Protein AF-0000000082544454 (afdb_homodimer)

Structure (mmCIF, N/CA/C/O backbone):
data_AF-0000000082544454-model_v1
#
loop_
_entity.id
_entity.type
_entity.pdbx_description
1 polymer 'Uncharacterized protein'
#
loop_
_atom_site.group_PDB
_atom_site.id
_atom_site.type_symbol
_atom_site.label_atom_id
_atom_site.label_alt_id
_atom_site.label_comp_id
_atom_site.label_asym_id
_atom_site.label_entity_id
_atom_site.label_seq_id
_atom_site.pdbx_PDB_ins_code
_atom_site.Cartn_x
_atom_site.Cartn_y
_atom_site.Cartn_z
_atom_site.occupancy
_atom_site.B_iso_or_equiv
_atom_site.auth_seq_id
_atom_site.auth_comp_id
_atom_site.auth_asym_id
_atom_site.auth_atom_id
_atom_site.pdbx_PDB_model_num
ATOM 1 N N . MET A 1 1 ? -45.031 79.438 16.406 1 33.25 1 MET A N 1
ATOM 2 C CA . MET A 1 1 ? -44.438 78.438 15.492 1 33.25 1 MET A CA 1
ATOM 3 C C . MET A 1 1 ? -43.031 78.062 15.922 1 33.25 1 MET A C 1
ATOM 5 O O . MET A 1 1 ? -42.125 78.875 15.844 1 33.25 1 MET A O 1
ATOM 9 N N . ALA A 1 2 ? -42.938 77.25 16.984 1 43.06 2 ALA A N 1
ATOM 10 C CA . ALA A 1 2 ? -41.719 76.812 17.641 1 43.06 2 ALA A CA 1
ATOM 11 C C . ALA A 1 2 ? -40.781 76.125 16.641 1 43.06 2 ALA A C 1
ATOM 13 O O . ALA A 1 2 ? -41.188 75.188 15.906 1 43.06 2 ALA A O 1
ATOM 14 N N . GLN A 1 3 ? -39.781 76.75 16.016 1 37.5 3 GLN A N 1
ATOM 15 C CA . GLN A 1 3 ? -38.719 76.188 15.18 1 37.5 3 GLN A CA 1
ATOM 16 C C . GLN A 1 3 ? -38.156 74.875 15.812 1 37.5 3 GLN A C 1
ATOM 18 O O . GLN A 1 3 ? -37.625 74.938 16.922 1 37.5 3 GLN A O 1
ATOM 23 N N . GLU A 1 4 ? -38.781 73.75 15.68 1 38.69 4 GLU A N 1
ATOM 24 C CA . GLU A 1 4 ? -38.25 72.5 16.062 1 38.69 4 GLU A CA 1
ATOM 25 C C . GLU A 1 4 ? -36.812 72.312 15.617 1 38.69 4 GLU A C 1
ATOM 27 O O . GLU A 1 4 ? -36.531 72.375 14.414 1 38.69 4 GLU A O 1
ATOM 32 N N . LYS A 1 5 ? -35.875 72.812 16.344 1 43.09 5 LYS A N 1
ATOM 33 C CA . LYS A 1 5 ? -34.438 72.5 16.156 1 43.09 5 LYS A CA 1
ATOM 34 C C . LYS A 1 5 ? -34.25 71.062 15.727 1 43.09 5 LYS A C 1
ATOM 36 O O . LYS A 1 5 ? -34.531 70.125 16.5 1 43.09 5 LYS A O 1
ATOM 41 N N . GLU A 1 6 ? -34.469 70.688 14.469 1 40.03 6 GLU A N 1
ATOM 42 C CA . GLU A 1 6 ? -34.031 69.375 13.961 1 40.03 6 GLU A CA 1
ATOM 43 C C . GLU A 1 6 ? -32.656 69 14.547 1 40.03 6 GLU A C 1
ATOM 45 O O . GLU A 1 6 ? -31.672 69.688 14.359 1 40.03 6 GLU A O 1
ATOM 50 N N . GLU A 1 7 ? -32.531 68.5 15.734 1 40.34 7 GLU A N 1
ATOM 51 C CA . GLU A 1 7 ? -31.328 67.875 16.266 1 40.34 7 GLU A CA 1
ATOM 52 C C . GLU A 1 7 ? -30.594 67.125 15.164 1 40.34 7 GLU A C 1
ATOM 54 O O . GLU A 1 7 ? -31.141 66.125 14.594 1 40.34 7 GLU A O 1
ATOM 59 N N . GLN A 1 8 ? -29.875 67.688 14.188 1 42.28 8 GLN A N 1
ATOM 60 C CA . GLN A 1 8 ? -28.984 67 13.242 1 42.28 8 GLN A CA 1
ATOM 61 C C . GLN A 1 8 ? -28.312 65.812 13.875 1 42.28 8 GLN A C 1
ATOM 63 O O . GLN A 1 8 ? -27.562 65.938 14.844 1 42.28 8 GLN A O 1
ATOM 68 N N . VAL A 1 9 ? -28.875 64.688 13.977 1 48 9 VAL A N 1
ATOM 69 C CA . VAL A 1 9 ? -28.328 63.375 14.391 1 48 9 VAL A CA 1
ATOM 70 C C .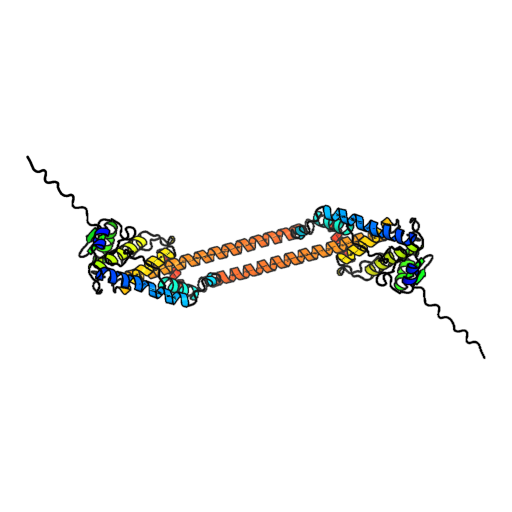 VAL A 1 9 ? -26.906 63.219 13.844 1 48 9 VAL A C 1
ATOM 72 O O . VAL A 1 9 ? -26.719 63.156 12.625 1 48 9 VAL A O 1
ATOM 75 N N . LYS A 1 10 ? -25.891 63.781 14.336 1 55.41 10 LYS A N 1
ATOM 76 C CA . LYS A 1 10 ? -24.5 63.625 13.977 1 55.41 10 LYS A CA 1
ATOM 77 C C . LYS A 1 10 ? -24.141 62.156 13.828 1 55.41 10 LYS A C 1
ATOM 79 O O . LYS A 1 10 ? -24.281 61.375 14.773 1 55.41 10 LYS A O 1
ATOM 84 N N . THR A 1 11 ? -24.219 61.562 12.664 1 65.25 11 THR A N 1
ATOM 85 C CA . THR A 1 11 ? -23.812 60.188 12.359 1 65.25 11 THR A CA 1
ATOM 86 C C . THR A 1 11 ? -22.453 59.875 12.977 1 65.25 11 THR A C 1
ATOM 88 O O . THR A 1 11 ? -21.5 60.656 12.828 1 65.25 11 THR A O 1
ATOM 91 N N . PRO A 1 12 ? -22.422 58.844 13.812 1 80.19 12 PRO A N 1
ATOM 92 C CA . PRO A 1 12 ? -21.141 58.562 14.469 1 80.19 12 PRO A CA 1
ATOM 93 C C . PRO A 1 12 ? -20.016 58.312 13.477 1 80.19 12 PRO A C 1
ATOM 95 O O . PRO A 1 12 ? -20.25 57.781 12.383 1 80.19 12 PRO A O 1
ATOM 98 N N . LEU A 1 13 ? -18.875 58.875 13.727 1 87.31 13 LEU A N 1
ATOM 99 C CA . LEU A 1 13 ? -17.672 58.688 12.906 1 87.31 13 LEU A CA 1
ATOM 100 C C . LEU A 1 13 ? -17.25 57.25 12.852 1 87.31 13 LEU A C 1
ATOM 102 O O . LEU A 1 13 ? -17.25 56.531 13.875 1 87.31 13 LEU A O 1
ATOM 106 N N . THR A 1 14 ? -17.109 56.75 11.586 1 88.56 14 THR A N 1
ATOM 107 C CA . THR A 1 14 ? -16.688 55.375 11.406 1 88.56 14 THR A CA 1
ATOM 108 C C . THR A 1 14 ? -15.242 55.281 10.898 1 88.56 14 THR A C 1
ATOM 110 O O . THR A 1 14 ? -14.688 56.312 10.445 1 88.56 14 THR A O 1
ATOM 113 N N . LEU A 1 15 ? -14.688 54.094 11.047 1 87.38 15 LEU A N 1
ATOM 114 C CA . LEU A 1 15 ? -13.344 53.906 10.516 1 87.38 15 LEU A CA 1
ATOM 115 C C . LEU A 1 15 ? -13.312 54.188 9.016 1 87.38 15 LEU A C 1
ATOM 117 O O . LEU A 1 15 ? -12.336 54.719 8.5 1 87.38 15 LEU A O 1
ATOM 121 N N . TYR A 1 16 ? -14.359 53.812 8.367 1 87.38 16 TYR A N 1
ATOM 122 C CA . TYR A 1 16 ? -14.492 54.031 6.938 1 87.38 16 TYR A CA 1
ATOM 123 C C . TYR A 1 16 ? -14.391 55.531 6.605 1 87.38 16 TYR A C 1
ATOM 125 O O . TYR A 1 16 ? -13.688 55.906 5.672 1 87.38 16 TYR A O 1
ATOM 133 N N . ASP A 1 17 ? -15.031 56.281 7.383 1 87.62 17 ASP A N 1
ATOM 134 C CA . ASP A 1 17 ? -15.031 57.719 7.172 1 87.62 17 ASP A CA 1
ATOM 135 C C . ASP A 1 17 ? -13.633 58.312 7.348 1 87.62 17 ASP A C 1
ATOM 137 O O . ASP A 1 17 ? -13.219 59.188 6.594 1 87.62 17 ASP A O 1
ATOM 141 N N . ILE A 1 18 ? -13 57.812 8.281 1 88.31 18 ILE A N 1
ATOM 142 C CA . ILE A 1 18 ? -11.656 58.312 8.57 1 88.31 18 ILE A CA 1
ATOM 143 C C . ILE A 1 18 ? -10.719 57.969 7.414 1 88.31 18 ILE A C 1
ATOM 145 O O . ILE A 1 18 ? -9.977 58.812 6.938 1 88.31 18 ILE A O 1
ATOM 149 N N . LEU A 1 19 ? -10.773 56.812 6.93 1 89.38 19 LEU A N 1
ATOM 150 C CA . LEU A 1 19 ? -9.875 56.344 5.871 1 89.38 19 LEU A CA 1
ATOM 151 C C . LEU A 1 19 ? -10.133 57.094 4.574 1 89.38 19 LEU A C 1
ATOM 153 O O . LEU A 1 19 ? -9.203 57.406 3.82 1 89.38 19 LEU A O 1
ATOM 157 N N . LYS A 1 20 ? -11.344 57.406 4.371 1 86.25 20 LYS A N 1
ATOM 158 C CA . LYS A 1 20 ? -11.711 58.125 3.158 1 86.25 20 LYS A CA 1
ATOM 159 C C . LYS A 1 20 ? -11.07 59.5 3.123 1 86.25 20 LYS A C 1
ATOM 161 O O . LYS A 1 20 ? -10.844 60.062 2.047 1 86.25 20 LYS A O 1
ATOM 166 N N . SER A 1 21 ? -10.789 60 4.273 1 88.38 21 SER A N 1
ATOM 167 C CA . SER A 1 21 ? -10.273 61.375 4.363 1 88.38 21 SER A CA 1
ATOM 168 C C . SER A 1 21 ? -8.75 61.406 4.348 1 88.38 21 SER A C 1
ATOM 170 O O . SER A 1 21 ? -8.141 62.438 4.508 1 88.38 21 SER A O 1
ATOM 172 N N . TRP A 1 22 ? -8.086 60.25 4.105 1 90.94 22 TRP A N 1
ATOM 173 C CA . TRP A 1 22 ? -6.633 60.156 4.188 1 90.94 22 TRP A CA 1
ATOM 174 C C . TRP A 1 22 ? -5.977 60.812 2.982 1 90.94 22 TRP A C 1
ATOM 176 O O . TRP A 1 22 ? -6.512 60.781 1.871 1 90.94 22 TRP A O 1
ATOM 186 N N . SER A 1 23 ? -4.871 61.406 3.291 1 89.5 23 SER A N 1
ATOM 187 C CA . SER A 1 23 ? -4.062 61.969 2.211 1 89.5 23 SER A CA 1
ATOM 188 C C . SER A 1 23 ? -3.287 60.875 1.482 1 89.5 23 SER A C 1
ATOM 190 O O . SER A 1 23 ? -3.17 59.75 1.978 1 89.5 23 SER A O 1
ATOM 192 N N . ILE A 1 24 ? -2.746 61.25 0.374 1 87.62 24 ILE A N 1
ATOM 193 C CA . ILE A 1 24 ? -1.955 60.312 -0.427 1 87.62 24 ILE A CA 1
ATOM 194 C C . ILE A 1 24 ? -0.705 59.906 0.345 1 87.62 24 ILE A C 1
ATOM 196 O O . ILE A 1 24 ? -0.281 58.75 0.28 1 87.62 24 ILE A O 1
ATOM 200 N N . ASP A 1 25 ? -0.152 60.844 1.051 1 89.06 25 ASP A N 1
ATOM 201 C CA . ASP A 1 25 ? 1.054 60.562 1.826 1 89.06 25 ASP A CA 1
ATOM 202 C C . ASP A 1 25 ? 0.783 59.531 2.92 1 89.06 25 ASP A C 1
ATOM 204 O O . ASP A 1 25 ? 1.608 58.656 3.166 1 89.06 25 ASP A O 1
ATOM 208 N N . GLU A 1 26 ? -0.331 59.656 3.521 1 92.44 26 GLU A N 1
ATOM 209 C CA . GLU A 1 26 ? -0.714 58.719 4.562 1 92.44 26 GLU A CA 1
ATOM 210 C C . GLU A 1 26 ? -0.926 57.312 3.988 1 92.44 26 GLU A C 1
ATOM 212 O O . GLU A 1 26 ? -0.49 56.312 4.578 1 92.44 26 GLU A O 1
ATOM 217 N N . ILE A 1 27 ? -1.521 57.281 2.877 1 90.56 27 ILE A N 1
ATOM 218 C CA . ILE A 1 27 ? -1.8 56.031 2.219 1 90.56 27 ILE A CA 1
ATOM 219 C C . ILE A 1 27 ? -0.489 55.344 1.81 1 90.56 27 ILE A C 1
ATOM 221 O O . ILE A 1 27 ? -0.314 54.156 1.999 1 90.56 27 ILE A O 1
ATOM 225 N N . GLU A 1 28 ? 0.378 56.062 1.32 1 88.94 28 GLU A N 1
ATOM 226 C CA . GLU A 1 28 ? 1.677 55.531 0.909 1 88.94 28 GLU A CA 1
ATOM 227 C C . GLU A 1 28 ? 2.471 55.031 2.107 1 88.94 28 GLU A C 1
ATOM 229 O O . GLU A 1 28 ? 3.154 54 2.016 1 88.94 28 GLU A O 1
ATOM 234 N N . GLN A 1 29 ? 2.414 55.719 3.219 1 91.44 29 GLN A N 1
ATOM 235 C CA . GLN A 1 29 ? 3.096 55.281 4.43 1 91.44 29 GLN A CA 1
ATOM 236 C C . GLN A 1 29 ? 2.553 53.938 4.895 1 91.44 29 GLN A C 1
ATOM 238 O O . GLN A 1 29 ? 3.324 53.031 5.223 1 91.44 29 GLN A O 1
ATOM 243 N N . LEU A 1 30 ? 1.264 53.875 4.867 1 91.62 30 LEU A N 1
ATOM 244 C CA . LEU A 1 30 ? 0.657 52.625 5.285 1 91.62 30 LEU A CA 1
ATOM 245 C C . LEU A 1 30 ? 1.054 51.5 4.344 1 91.62 30 LEU A C 1
ATOM 247 O O . LEU A 1 30 ? 1.441 50.406 4.793 1 91.62 30 LEU A O 1
ATOM 251 N N . ASN A 1 31 ? 0.963 51.75 3.135 1 87.56 31 ASN A N 1
ATOM 252 C CA . ASN A 1 31 ? 1.312 50.719 2.15 1 87.56 31 ASN A CA 1
ATOM 253 C C . ASN A 1 31 ? 2.762 50.281 2.297 1 87.56 31 ASN A C 1
ATOM 255 O O . ASN A 1 31 ? 3.072 49.094 2.125 1 87.56 31 ASN A O 1
ATOM 259 N N . SER A 1 32 ? 3.584 51.156 2.533 1 87.56 32 SER A N 1
ATOM 260 C CA . SER A 1 32 ? 4.996 50.812 2.713 1 87.56 32 SER A CA 1
ATOM 261 C C . SER A 1 32 ? 5.199 49.875 3.9 1 87.56 32 SER A C 1
ATOM 263 O O . SER A 1 32 ? 5.969 48.938 3.816 1 87.56 32 SER A O 1
ATOM 265 N N . VAL A 1 33 ? 4.484 50.125 4.957 1 90.38 33 VAL A N 1
ATOM 266 C CA . VAL A 1 33 ? 4.609 49.312 6.16 1 90.38 33 VAL A CA 1
ATOM 267 C C . VAL A 1 33 ? 4.012 47.938 5.914 1 90.38 33 VAL A C 1
ATOM 269 O O . VAL A 1 33 ? 4.582 46.906 6.324 1 90.38 33 VAL A O 1
ATOM 272 N N . LEU A 1 34 ? 2.93 47.938 5.203 1 88.62 34 LEU A N 1
ATOM 273 C CA . LEU A 1 34 ? 2.262 46.656 4.945 1 88.62 34 LEU A CA 1
ATOM 274 C C . LEU A 1 34 ? 3.074 45.812 3.973 1 88.62 34 LEU A C 1
ATOM 276 O O . LEU A 1 34 ? 3.047 44.594 4.047 1 88.62 34 LEU A O 1
ATOM 280 N N . ARG A 1 35 ? 3.777 46.406 3.105 1 82 35 ARG A N 1
ATOM 281 C CA . ARG A 1 35 ? 4.598 45.688 2.131 1 82 35 ARG A CA 1
ATOM 282 C C . ARG A 1 35 ? 5.871 45.156 2.775 1 82 35 ARG A C 1
ATOM 284 O O . ARG A 1 35 ? 6.438 44.156 2.314 1 82 35 ARG A O 1
ATOM 291 N N . ALA A 1 36 ? 6.387 45.812 3.719 1 73.12 36 ALA A N 1
ATOM 292 C CA . ALA A 1 36 ? 7.602 45.375 4.395 1 73.12 36 ALA A CA 1
ATOM 293 C C . ALA A 1 36 ? 7.395 44 5.043 1 73.12 36 ALA A C 1
ATOM 295 O O . ALA A 1 36 ? 8.312 43.188 5.086 1 73.12 36 ALA A O 1
ATOM 296 N N . GLY A 1 37 ? 6.254 43.781 5.414 1 62.5 37 GLY A N 1
ATOM 297 C CA . GLY A 1 37 ? 5.941 42.469 5.977 1 62.5 37 GLY A CA 1
ATOM 298 C C . GLY A 1 37 ? 5.98 41.375 4.953 1 62.5 37 GLY A C 1
ATOM 299 O O . GLY A 1 37 ? 6.203 40.188 5.305 1 62.5 37 GLY A O 1
ATOM 300 N N . GLU A 1 38 ? 5.715 41.781 3.676 1 62.16 38 GLU A N 1
ATOM 301 C CA . GLU A 1 38 ? 5.691 40.812 2.58 1 62.16 38 GLU A CA 1
ATOM 302 C C . GLU A 1 38 ? 7.102 40.344 2.211 1 62.16 38 GLU A C 1
ATOM 304 O O . GLU A 1 38 ? 7.297 39.219 1.76 1 62.16 38 GLU A O 1
ATOM 309 N N . ARG A 1 39 ? 8.008 41.125 2.215 1 55.66 39 ARG A N 1
ATOM 310 C CA . ARG A 1 39 ? 9.359 40.875 1.722 1 55.66 39 ARG A CA 1
ATOM 311 C C . ARG A 1 39 ? 9.945 39.625 2.396 1 55.66 39 ARG A C 1
ATOM 313 O O . ARG A 1 39 ? 10.695 38.875 1.776 1 55.66 39 ARG A O 1
ATOM 320 N N . THR A 1 40 ? 9.609 39.406 3.594 1 53.22 40 THR A N 1
ATOM 321 C CA . THR A 1 40 ? 10.227 38.219 4.191 1 53.22 40 THR A CA 1
ATOM 322 C C . THR A 1 40 ? 9.688 36.969 3.553 1 53.22 40 THR A C 1
ATOM 324 O O . THR A 1 40 ? 10.25 35.875 3.732 1 53.22 40 THR A O 1
ATOM 327 N N . LEU A 1 41 ? 8.617 37.094 2.814 1 51.56 41 LEU A N 1
ATOM 328 C CA . LEU A 1 41 ? 7.957 35.969 2.148 1 51.56 41 LEU A CA 1
ATOM 329 C C . LEU A 1 41 ? 8.859 35.375 1.08 1 51.56 41 LEU A C 1
ATOM 331 O O . LEU A 1 41 ? 8.898 34.156 0.92 1 51.56 41 LEU A O 1
ATOM 335 N N . PHE A 1 42 ? 9.414 36.281 0.312 1 47.94 42 PHE A N 1
ATOM 336 C CA . PHE A 1 42 ? 10.18 35.812 -0.844 1 47.94 42 PHE A CA 1
ATOM 337 C C . PHE A 1 42 ? 11.383 35 -0.408 1 47.94 42 PHE A C 1
ATOM 339 O O . PHE A 1 42 ? 11.727 34 -1.047 1 47.94 42 PHE A O 1
ATOM 346 N N . ILE A 1 43 ? 11.922 35.312 0.526 1 48.62 43 ILE A N 1
ATOM 347 C CA . ILE A 1 43 ? 13.156 34.625 0.925 1 48.62 43 ILE A CA 1
ATOM 348 C C . ILE A 1 43 ? 12.844 33.219 1.434 1 48.62 43 ILE A C 1
ATOM 350 O O . ILE A 1 43 ? 13.594 32.281 1.183 1 48.62 43 ILE A O 1
ATOM 354 N N . ALA A 1 44 ? 11.789 33.062 2.043 1 48.5 44 ALA A N 1
ATOM 355 C CA . ALA A 1 44 ? 11.469 31.781 2.664 1 48.5 44 ALA A CA 1
ATOM 356 C C . ALA A 1 44 ? 11.109 30.734 1.613 1 48.5 44 ALA A C 1
ATOM 358 O O . ALA A 1 44 ? 11.398 29.547 1.781 1 48.5 44 ALA A O 1
ATOM 359 N N . LYS A 1 45 ? 10.469 31.234 0.537 1 48.91 45 LYS A N 1
ATOM 360 C CA . LYS A 1 45 ? 10.141 30.281 -0.518 1 48.91 45 LYS A CA 1
ATOM 361 C C . LYS A 1 45 ? 11.406 29.672 -1.119 1 48.91 45 LYS A C 1
ATOM 363 O O . LYS A 1 45 ? 11.422 28.484 -1.476 1 48.91 45 LYS A O 1
ATOM 368 N N . GLU A 1 46 ? 12.359 30.516 -1.311 1 47.97 46 GLU A N 1
ATOM 369 C CA . GLU A 1 46 ? 13.578 30.062 -1.974 1 47.97 46 GLU A CA 1
ATOM 370 C C . GLU A 1 46 ? 14.32 29.031 -1.125 1 47.97 46 GLU A C 1
ATOM 372 O O . GLU A 1 46 ? 15.031 28.188 -1.657 1 47.97 46 GLU A O 1
ATOM 377 N N . ASP A 1 47 ? 14.266 29.25 0.065 1 49.38 47 ASP A N 1
ATOM 378 C CA . ASP A 1 47 ? 15.18 28.438 0.867 1 49.38 47 ASP A CA 1
ATOM 379 C C . ASP A 1 47 ? 14.695 27 0.955 1 49.38 47 ASP A C 1
ATOM 381 O O . ASP A 1 47 ? 15.234 26.203 1.725 1 49.38 47 ASP A O 1
ATOM 385 N N . GLY A 1 48 ? 13.898 26.453 -0.02 1 46.53 48 GLY A N 1
ATOM 386 C CA . GLY A 1 48 ? 13.711 25.016 -0.229 1 46.53 48 GLY A CA 1
ATOM 387 C C . GLY A 1 48 ? 12.703 24.406 0.716 1 46.53 48 GLY A C 1
ATOM 388 O O . GLY A 1 48 ? 12.852 23.25 1.13 1 46.53 48 GLY A O 1
ATOM 389 N N . TYR A 1 49 ? 11.82 25.203 1.258 1 43.91 49 TYR A N 1
ATOM 390 C CA . TYR A 1 49 ? 10.727 24.531 1.946 1 43.91 49 TYR A CA 1
ATOM 391 C C . TYR A 1 49 ? 10.125 23.438 1.073 1 43.91 49 TYR A C 1
ATOM 393 O O . TYR A 1 49 ? 9.5 23.734 0.046 1 43.91 49 TYR A O 1
ATOM 401 N N . ASP A 1 50 ? 10.734 22.406 0.933 1 43.53 50 ASP A N 1
ATOM 402 C CA . ASP A 1 50 ? 10.117 21.266 0.262 1 43.53 50 ASP A CA 1
ATOM 403 C C . ASP A 1 50 ? 8.859 20.812 0.997 1 43.53 50 ASP A C 1
ATOM 405 O O . ASP A 1 50 ? 8.938 20.328 2.127 1 43.53 50 ASP A O 1
ATOM 409 N N . GLU A 1 51 ? 7.852 21.422 0.786 1 45.34 51 GLU A N 1
ATOM 410 C CA . GLU A 1 51 ? 6.559 20.922 1.235 1 45.34 51 GLU A CA 1
ATOM 411 C C . GLU A 1 51 ? 6.551 19.391 1.321 1 45.34 51 GLU A C 1
ATOM 413 O O . GLU A 1 51 ? 5.898 18.812 2.195 1 45.34 51 GLU A O 1
ATOM 418 N N . ASP A 1 52 ? 7.086 18.875 0.302 1 44.44 52 ASP A N 1
ATOM 419 C CA . ASP A 1 52 ? 7 17.438 0.088 1 44.44 52 ASP A CA 1
ATOM 420 C C . ASP A 1 52 ? 7.785 16.672 1.152 1 44.44 52 ASP A C 1
ATOM 422 O O . ASP A 1 52 ? 7.824 15.438 1.139 1 44.44 52 ASP A O 1
ATOM 426 N N . SER A 1 53 ? 8.641 17.406 1.813 1 43.66 53 SER A N 1
ATOM 427 C CA . SER A 1 53 ? 9.375 16.672 2.844 1 43.66 53 SER A CA 1
ATOM 428 C C . SER A 1 53 ? 8.484 16.375 4.043 1 43.66 53 SER A C 1
ATOM 430 O O . SER A 1 53 ? 8.977 16.031 5.121 1 43.66 53 SER A O 1
ATOM 432 N N . ALA A 1 54 ? 7.34 16.844 4.031 1 39.72 54 ALA A N 1
ATOM 433 C CA . ALA A 1 54 ? 6.387 16.578 5.105 1 39.72 54 ALA A CA 1
ATOM 434 C C . ALA A 1 54 ? 6.406 15.102 5.496 1 39.72 54 ALA A C 1
ATOM 436 O O . ALA A 1 54 ? 5.93 14.734 6.57 1 39.72 54 ALA A O 1
ATOM 437 N N . GLY A 1 55 ? 6.578 14.273 4.582 1 42.16 55 GLY A N 1
ATOM 438 C CA . GLY A 1 55 ? 6.309 12.883 4.934 1 42.16 55 GLY A CA 1
ATOM 439 C C . GLY A 1 55 ? 7.27 12.328 5.969 1 42.16 55 GLY A C 1
ATOM 440 O O . GLY A 1 55 ? 7.086 11.211 6.457 1 42.16 55 GLY A O 1
ATOM 441 N N . GLU A 1 56 ? 8.578 12.555 5.848 1 46.88 56 GLU A N 1
ATOM 442 C CA . GLU A 1 56 ? 9.375 11.852 6.848 1 46.88 56 GLU A CA 1
ATOM 443 C C . GLU A 1 56 ? 9.148 12.438 8.242 1 46.88 56 GLU A C 1
ATOM 445 O O . GLU A 1 56 ? 9.094 13.656 8.406 1 46.88 56 GLU A O 1
ATOM 450 N N . THR A 1 57 ? 8.5 11.711 9.117 1 48.53 57 THR A N 1
ATOM 451 C CA . THR A 1 57 ? 8.172 11.805 10.531 1 48.53 57 THR A CA 1
ATOM 452 C C . THR A 1 57 ? 9.25 12.586 11.281 1 48.53 57 THR A C 1
ATOM 454 O O . THR A 1 57 ? 10.203 12 11.797 1 48.53 57 THR A O 1
ATOM 457 N N . LEU A 1 58 ? 10.008 13.367 10.688 1 56.25 58 LEU A N 1
ATOM 458 C CA . LEU A 1 58 ? 10.93 14.195 11.469 1 56.25 58 LEU A CA 1
ATOM 459 C C . LEU A 1 58 ? 10.164 15.125 12.406 1 56.25 58 LEU A C 1
ATOM 461 O O . LEU A 1 58 ? 10.617 16.234 12.695 1 56.25 58 LEU A O 1
ATOM 465 N N . LEU A 1 59 ? 9.141 14.625 13.031 1 71.56 59 LEU A N 1
ATOM 466 C CA . LEU A 1 59 ? 8.109 15.5 13.578 1 71.56 59 LEU A CA 1
ATOM 467 C C . LEU A 1 59 ? 8.625 16.25 14.805 1 71.56 59 LEU A C 1
ATOM 469 O O . LEU A 1 59 ? 8.438 17.453 14.93 1 71.56 59 LEU A O 1
ATOM 473 N N . PHE A 1 60 ? 9.586 15.5 15.547 1 77.44 60 PHE A N 1
ATOM 474 C CA . PHE A 1 60 ? 10.039 16.188 16.75 1 77.44 60 PHE A CA 1
ATOM 475 C C . PHE A 1 60 ? 11.477 16.688 16.578 1 77.44 60 PHE A C 1
ATOM 477 O O . PHE A 1 60 ? 12.227 16.75 17.547 1 77.44 60 PHE A O 1
ATOM 484 N N . SER A 1 61 ? 11.742 16.984 15.352 1 78.56 61 SER A N 1
ATOM 485 C CA . SER A 1 61 ? 13.117 17.344 15.031 1 78.56 61 SER A CA 1
ATOM 486 C C . SER A 1 61 ? 13.312 18.844 14.984 1 78.56 61 SER A C 1
ATOM 488 O O . SER A 1 61 ? 12.344 19.594 14.859 1 78.56 61 SER A O 1
ATOM 490 N N . ASP A 1 62 ? 14.586 19.281 15.086 1 84.12 62 ASP A N 1
ATOM 491 C CA . ASP A 1 62 ? 14.953 20.688 14.938 1 84.12 62 ASP A CA 1
ATOM 492 C C . ASP A 1 62 ? 14.602 21.188 13.539 1 84.12 62 ASP A C 1
ATOM 494 O O . ASP A 1 62 ? 14.242 22.359 13.375 1 84.12 62 ASP A O 1
ATOM 498 N N . LYS A 1 63 ? 14.711 20.234 12.688 1 82.81 63 LYS A N 1
ATOM 499 C CA . LYS A 1 63 ? 14.375 20.609 11.32 1 82.81 63 LYS A CA 1
ATOM 500 C C . LYS A 1 63 ? 12.914 21.016 11.203 1 82.81 63 LYS A C 1
ATOM 502 O O . LYS A 1 63 ? 12.586 22.016 10.555 1 82.81 63 LYS A O 1
ATOM 507 N N . THR A 1 64 ? 12.07 20.25 11.852 1 84.75 64 THR A N 1
ATOM 508 C CA . THR A 1 64 ? 10.641 20.547 11.852 1 84.75 64 THR A CA 1
ATOM 509 C C . THR A 1 64 ? 10.383 21.922 12.477 1 84.75 64 THR A C 1
ATOM 511 O O . THR A 1 64 ? 9.625 22.719 11.938 1 84.75 64 THR A O 1
ATOM 514 N N . TYR A 1 65 ? 11.07 22.188 13.523 1 89.06 65 TYR A N 1
ATOM 515 C CA . TYR A 1 65 ? 10.938 23.469 14.195 1 89.06 65 TYR A CA 1
ATOM 516 C C . TYR A 1 65 ? 11.391 24.609 13.289 1 89.06 65 TYR A C 1
ATOM 518 O O . TYR A 1 65 ? 10.68 25.609 13.133 1 89.06 65 TYR A O 1
ATOM 526 N N . THR A 1 66 ? 12.562 24.453 12.766 1 87.88 66 THR A N 1
ATOM 527 C CA . THR A 1 66 ? 13.148 25.484 11.922 1 87.88 66 THR A CA 1
ATOM 528 C C . THR A 1 66 ? 12.25 25.781 10.727 1 87.88 66 THR A C 1
ATOM 530 O O . THR A 1 66 ? 12.055 26.938 10.359 1 87.88 66 THR A O 1
ATOM 533 N N . GLN A 1 67 ? 11.734 24.75 10.172 1 86.38 67 GLN A N 1
ATOM 534 C CA . GLN A 1 67 ? 10.852 24.922 9.023 1 86.38 67 GLN A CA 1
ATOM 535 C C . GLN A 1 67 ? 9.57 25.656 9.414 1 86.38 67 GLN A C 1
ATOM 537 O O . GLN A 1 67 ? 9.086 26.5 8.664 1 86.38 67 GLN A O 1
ATOM 542 N N . PHE A 1 68 ? 9.148 25.312 10.508 1 90.81 68 PHE A N 1
ATOM 543 C CA . PHE A 1 68 ? 7.941 25.969 11.008 1 90.81 68 PHE A CA 1
ATOM 544 C C . PHE A 1 68 ? 8.18 27.453 11.25 1 90.81 68 PHE A C 1
ATOM 546 O O . PHE A 1 68 ? 7.375 28.281 10.836 1 90.81 68 PHE A O 1
ATOM 553 N N . MET A 1 69 ? 9.258 27.797 11.859 1 90.75 69 MET A N 1
ATOM 554 C CA . MET A 1 69 ? 9.586 29.188 12.141 1 90.75 69 MET A CA 1
ATOM 555 C C . MET A 1 69 ? 9.805 29.969 10.844 1 90.75 69 MET A C 1
ATOM 557 O O . MET A 1 69 ? 9.391 31.125 10.734 1 90.75 69 MET A O 1
ATOM 561 N N . LYS A 1 70 ? 10.406 29.328 9.922 1 87.75 70 LYS A N 1
ATOM 562 C CA . LYS A 1 70 ? 10.602 29.938 8.617 1 87.75 70 LYS A CA 1
ATOM 563 C C . LYS A 1 70 ? 9.266 30.25 7.941 1 87.75 70 LYS A C 1
ATOM 565 O O . LYS A 1 70 ? 9.117 31.281 7.289 1 87.75 70 LYS A O 1
ATOM 570 N N . LEU A 1 71 ? 8.414 29.297 8.125 1 88 71 LEU A N 1
ATOM 571 C CA . LEU A 1 71 ? 7.082 29.5 7.57 1 88 71 LEU A CA 1
ATOM 572 C C . LEU A 1 71 ? 6.422 30.75 8.172 1 88 71 LEU A C 1
ATOM 574 O O . LEU A 1 71 ? 5.848 31.562 7.449 1 88 71 LEU A O 1
ATOM 578 N N . LEU A 1 72 ? 6.48 30.906 9.453 1 91.69 72 LEU A N 1
ATOM 579 C CA . LEU A 1 72 ? 5.883 32.062 10.117 1 91.69 72 LEU A CA 1
ATOM 580 C C . LEU A 1 72 ? 6.555 33.344 9.672 1 91.69 72 LEU A C 1
ATOM 582 O O . LEU A 1 72 ? 5.879 34.344 9.406 1 91.69 72 LEU A O 1
ATOM 586 N N . ASP A 1 73 ? 7.812 33.312 9.492 1 89 73 ASP A N 1
ATOM 587 C CA . ASP A 1 73 ? 8.578 34.5 9.148 1 89 73 ASP A CA 1
ATOM 588 C C . ASP A 1 73 ? 8.305 34.938 7.707 1 89 73 ASP A C 1
ATOM 590 O O . ASP A 1 73 ? 8.469 36.094 7.363 1 89 73 ASP A O 1
ATOM 594 N N . ARG A 1 74 ? 7.938 33.969 6.953 1 84.19 74 ARG A N 1
ATOM 595 C CA . ARG A 1 74 ? 7.562 34.312 5.582 1 84.19 74 ARG A CA 1
ATOM 596 C C . ARG A 1 74 ? 6.336 35.219 5.559 1 84.19 74 ARG A C 1
ATOM 598 O O . ARG A 1 74 ? 6.211 36.062 4.684 1 84.19 74 ARG A O 1
ATOM 605 N N . GLY A 1 75 ? 5.531 34.969 6.477 1 85.38 75 GLY A N 1
ATOM 606 C CA . GLY A 1 75 ? 4.367 35.844 6.617 1 85.38 75 GLY A CA 1
ATOM 607 C C . GLY A 1 75 ? 3.324 35.625 5.539 1 85.38 75 GLY A C 1
ATOM 608 O O . GLY A 1 75 ? 3.402 34.625 4.789 1 85.38 75 GLY A O 1
ATOM 609 N N . THR A 1 76 ? 2.262 36.375 5.598 1 84.12 76 THR A N 1
ATOM 610 C CA . THR A 1 76 ? 1.18 36.406 4.621 1 84.12 76 THR A CA 1
ATOM 611 C C . THR A 1 76 ? 0.818 37.812 4.23 1 84.12 76 THR A C 1
ATOM 613 O O . THR A 1 76 ? 1.258 38.781 4.875 1 84.12 76 THR A O 1
ATOM 616 N N . LYS A 1 77 ? 0.213 37.906 3.117 1 82.88 77 LYS A N 1
ATOM 617 C CA . LYS A 1 77 ? -0.214 39.25 2.664 1 82.88 77 LYS A CA 1
ATOM 618 C C . LYS A 1 77 ? -1.365 39.75 3.516 1 82.88 77 LYS A C 1
ATOM 620 O O . LYS A 1 77 ? -2.357 39.062 3.729 1 82.88 77 LYS A O 1
ATOM 625 N N . ILE A 1 78 ? -1.078 40.906 4.027 1 82.44 78 ILE A N 1
ATOM 626 C CA . ILE A 1 78 ? -2.164 41.625 4.703 1 82.44 78 ILE A CA 1
ATOM 627 C C . ILE A 1 78 ? -2.797 42.625 3.746 1 82.44 78 ILE A C 1
ATOM 629 O O . ILE A 1 78 ? -2.113 43.5 3.227 1 82.44 78 ILE A O 1
ATOM 633 N N . PRO A 1 79 ? -4.02 42.438 3.576 1 80.25 79 PRO A N 1
ATOM 634 C CA . PRO A 1 79 ? -4.66 43.344 2.609 1 80.25 79 PRO A CA 1
ATOM 635 C C . PRO A 1 79 ? -4.676 44.812 3.072 1 80.25 79 PRO A C 1
ATOM 637 O O . PRO A 1 79 ? -4.801 45.062 4.27 1 80.25 79 PRO A O 1
ATOM 640 N N . THR A 1 80 ? -4.457 45.688 2.064 1 82.75 80 THR A N 1
ATOM 641 C CA . THR A 1 80 ? -4.602 47.094 2.314 1 82.75 80 THR A CA 1
ATOM 642 C C . THR A 1 80 ? -6.055 47.531 2.145 1 82.75 80 THR A C 1
ATOM 644 O O . THR A 1 80 ? -6.766 47.031 1.279 1 82.75 80 THR A O 1
ATOM 647 N N . PRO A 1 81 ? -6.457 48.344 3.01 1 80.94 81 PRO A N 1
ATOM 648 C CA . PRO A 1 81 ? -7.84 48.812 2.865 1 80.94 81 PRO A CA 1
ATOM 649 C C . PRO A 1 81 ? -8.039 49.688 1.636 1 80.94 81 PRO A C 1
ATOM 651 O O . PRO A 1 81 ? -9.172 50.031 1.308 1 80.94 81 PRO A O 1
ATOM 654 N N . PHE A 1 82 ? -6.926 49.969 0.884 1 82.56 82 PHE A N 1
ATOM 655 C CA . PHE A 1 82 ? -7.012 50.875 -0.256 1 82.56 82 PHE A CA 1
ATOM 656 C C . PHE A 1 82 ? -6.824 50.125 -1.564 1 82.56 82 PHE A C 1
ATOM 658 O O . PHE A 1 82 ? -5.922 49.281 -1.684 1 82.56 82 PHE A O 1
ATOM 665 N N . ASN A 1 83 ? -7.762 49.906 -2.455 1 67.75 83 ASN A N 1
ATOM 666 C CA . ASN A 1 83 ? -7.691 49.156 -3.711 1 67.75 83 ASN A CA 1
ATOM 667 C C . ASN A 1 83 ? -6.816 49.875 -4.734 1 67.75 83 ASN A C 1
ATOM 669 O O . ASN A 1 83 ? -6.098 49.25 -5.504 1 67.75 83 ASN A O 1
ATOM 673 N N . ASN A 1 84 ? -7.16 51.062 -5.188 1 61.09 84 ASN A N 1
ATOM 674 C CA . ASN A 1 84 ? -6.457 51.781 -6.254 1 61.09 84 ASN A CA 1
ATOM 675 C C . ASN A 1 84 ? -5.859 53.094 -5.762 1 61.09 84 ASN A C 1
ATOM 677 O O . ASN A 1 84 ? -6.523 53.844 -5.051 1 61.09 84 ASN A O 1
ATOM 681 N N . VAL A 1 85 ? -4.465 53.062 -5.742 1 58.94 85 VAL A N 1
ATOM 682 C CA . VAL A 1 85 ? -3.822 54.281 -5.27 1 58.94 85 VAL A CA 1
ATOM 683 C C . VAL A 1 85 ? -3.826 55.344 -6.379 1 58.94 85 VAL A C 1
ATOM 685 O O . VAL A 1 85 ? -3.121 55.188 -7.379 1 58.94 85 VAL A O 1
ATOM 688 N N . GLY A 1 86 ? -4.855 55.562 -7.062 1 54.94 86 GLY A N 1
ATOM 689 C CA . GLY A 1 86 ? -4.871 56.75 -7.91 1 54.94 86 GLY A CA 1
ATOM 690 C C . GLY A 1 86 ? -5.223 58 -7.16 1 54.94 86 GLY A C 1
ATOM 691 O O . GLY A 1 86 ? -5.027 58.094 -5.949 1 54.94 86 GLY A O 1
ATOM 692 N N . GLU A 1 87 ? -5.617 59.156 -7.75 1 57.75 87 GLU A N 1
ATOM 693 C CA . GLU A 1 87 ? -5.965 60.469 -7.238 1 57.75 87 GLU A CA 1
ATOM 694 C C . GLU A 1 87 ? -7.027 60.375 -6.148 1 57.75 87 GLU A C 1
ATOM 696 O O . GLU A 1 87 ? -7.039 61.188 -5.211 1 57.75 87 GLU A O 1
ATOM 701 N N . PHE A 1 88 ? -7.883 59.25 -6.176 1 60.06 88 PHE A N 1
ATOM 702 C CA . PHE A 1 88 ? -8.914 59.062 -5.16 1 60.06 88 PHE A CA 1
ATOM 703 C C . PHE A 1 88 ? -8.93 57.656 -4.641 1 60.06 88 PHE A C 1
ATOM 705 O O . PHE A 1 88 ? -9.57 56.781 -5.23 1 60.06 88 PHE A O 1
ATOM 712 N N . PRO A 1 89 ? -8.203 57.375 -3.564 1 65 89 PRO A N 1
ATOM 713 C CA . PRO A 1 89 ? -8.148 56 -3.107 1 65 89 PRO A CA 1
ATOM 714 C C . PRO A 1 89 ? -9.5 55.469 -2.637 1 65 89 PRO A C 1
ATOM 716 O O . PRO A 1 89 ? -10.227 56.156 -1.926 1 65 89 PRO A O 1
ATOM 719 N N . LYS A 1 90 ? -10.023 54.438 -3.293 1 79.25 90 LYS A N 1
ATOM 720 C CA . LYS A 1 90 ? -11.258 53.781 -2.852 1 79.25 90 LYS A CA 1
ATOM 721 C C . LYS A 1 90 ? -10.992 52.844 -1.67 1 79.25 90 LYS A C 1
ATOM 723 O O . LYS A 1 90 ? -10.008 52.094 -1.661 1 79.25 90 LYS A O 1
ATOM 728 N N . VAL A 1 91 ? -11.797 53.156 -0.637 1 82.5 91 VAL A N 1
ATOM 729 C CA . VAL A 1 91 ? -11.656 52.375 0.584 1 82.5 91 VAL A CA 1
ATOM 730 C C . VAL A 1 91 ? -12.531 51.125 0.505 1 82.5 91 VAL A C 1
ATOM 732 O O . VAL A 1 91 ? -13.703 51.188 0.131 1 82.5 91 VAL A O 1
ATOM 735 N N . SER A 1 92 ? -11.914 50.031 0.733 1 78.75 92 SER A N 1
ATOM 736 C CA . SER A 1 92 ? -12.656 48.781 0.747 1 78.75 92 SER A CA 1
ATOM 737 C C . SER A 1 92 ? -13.492 48.625 2.016 1 78.75 92 SER A C 1
ATOM 739 O O . SER A 1 92 ? -12.953 48.656 3.125 1 78.75 92 SER A O 1
ATOM 741 N N . PRO A 1 93 ? -14.734 48.406 1.907 1 74.31 93 PRO A N 1
ATOM 742 C CA . PRO A 1 93 ? -15.578 48.25 3.094 1 74.31 93 PRO A CA 1
ATOM 743 C C . PRO A 1 93 ? -15.289 46.969 3.881 1 74.31 93 PRO A C 1
ATOM 745 O O . PRO A 1 93 ? -15.578 46.906 5.078 1 74.31 93 PRO A O 1
ATOM 748 N N . GLU A 1 94 ? -14.75 46.094 3.225 1 72.94 94 GLU A N 1
ATOM 749 C CA . GLU A 1 94 ? -14.453 44.844 3.889 1 72.94 94 GLU A CA 1
ATOM 750 C C . GLU A 1 94 ? -13.305 45 4.879 1 72.94 94 GLU A C 1
ATOM 752 O O . GLU A 1 94 ? -13.312 44.375 5.945 1 72.94 94 GLU A O 1
ATOM 757 N N . LEU A 1 95 ? -12.398 45.844 4.5 1 73.19 95 LEU A N 1
ATOM 758 C CA . LEU A 1 95 ? -11.188 46 5.301 1 73.19 95 LEU A CA 1
ATOM 759 C C . LEU A 1 95 ? -11.32 47.188 6.238 1 73.19 95 LEU A C 1
ATOM 761 O O . LEU A 1 95 ? -10.555 47.312 7.199 1 73.19 95 LEU A O 1
ATOM 765 N N . ALA A 1 96 ? -12.25 48 5.898 1 75.31 96 ALA A N 1
ATOM 766 C CA . ALA A 1 96 ? -12.609 49.125 6.758 1 75.31 96 ALA A CA 1
ATOM 767 C C . ALA A 1 96 ? -14.094 49.094 7.105 1 75.31 96 ALA A C 1
ATOM 769 O O . ALA A 1 96 ? -14.906 49.75 6.461 1 75.31 96 ALA A O 1
ATOM 770 N N . PRO A 1 97 ? -14.352 48.312 8.062 1 72.06 97 PRO A N 1
ATOM 771 C CA . PRO A 1 97 ? -15.781 48.219 8.391 1 72.06 97 PRO A CA 1
ATOM 772 C C . PRO A 1 97 ? -16.391 49.531 8.844 1 72.06 97 PRO A C 1
ATOM 774 O O . PRO A 1 97 ? -15.688 50.375 9.414 1 72.06 97 PRO A O 1
ATOM 777 N N . LYS A 1 98 ? -17.656 49.656 8.5 1 81.19 98 LYS A N 1
ATOM 778 C CA . LYS A 1 98 ? -18.406 50.844 8.938 1 81.19 98 LYS A CA 1
ATOM 779 C C . LYS A 1 98 ? -18.781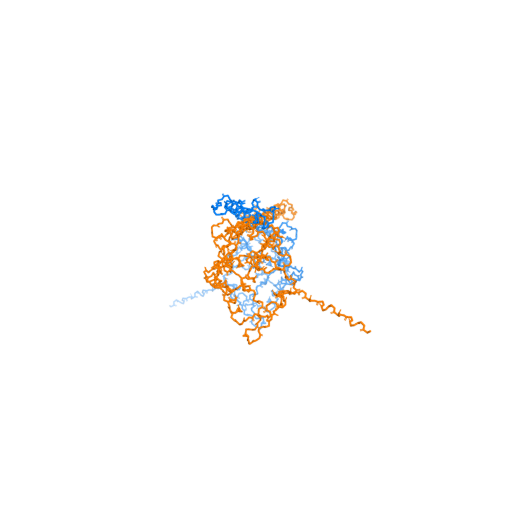 50.75 10.406 1 81.19 98 LYS A C 1
ATOM 781 O O . LYS A 1 98 ? -19.969 50.688 10.742 1 81.19 98 LYS A O 1
ATOM 786 N N . LYS A 1 99 ? -17.75 50.656 11.164 1 85.19 99 LYS A N 1
ATOM 787 C CA . LYS A 1 99 ? -17.938 50.562 12.609 1 85.19 99 LYS A CA 1
ATOM 788 C C . LYS A 1 99 ? -17.547 51.875 13.297 1 85.19 99 LYS A C 1
ATOM 790 O O . LYS A 1 99 ? -16.562 52.5 12.93 1 85.19 99 LYS A O 1
ATOM 795 N N . GLU A 1 100 ? -18.344 52.125 14.25 1 90.5 100 GLU A N 1
ATOM 796 C CA . GLU A 1 100 ? -18.141 53.344 14.992 1 90.5 100 GLU A CA 1
ATOM 797 C C . GLU A 1 100 ? -16.797 53.312 15.742 1 90.5 100 GLU A C 1
ATOM 799 O O . GLU A 1 100 ? -16.406 52.281 16.266 1 90.5 100 GLU A O 1
ATOM 804 N N . VAL A 1 101 ? -16.188 54.469 15.719 1 91.88 101 VAL A N 1
ATOM 805 C CA . VAL A 1 101 ? -14.922 54.594 16.438 1 91.88 101 VAL A CA 1
ATOM 806 C C . VAL A 1 101 ? -15.078 55.594 17.594 1 91.88 101 VAL A C 1
ATOM 808 O O . VAL A 1 101 ? -15.906 56.5 17.531 1 91.88 101 VAL A O 1
ATOM 811 N N . VAL A 1 102 ? -14.406 55.312 18.594 1 94.06 102 VAL A N 1
ATOM 812 C CA . VAL A 1 102 ? -14.422 56.188 19.766 1 94.06 102 VAL A CA 1
ATOM 813 C C . VAL A 1 102 ? -12.992 56.531 20.172 1 94.06 102 VAL A C 1
ATOM 815 O O . VAL A 1 102 ? -12.055 55.812 19.844 1 94.06 102 VAL A O 1
ATOM 818 N N . ASN A 1 103 ? -12.875 57.625 20.938 1 93.5 103 ASN A N 1
ATOM 819 C CA . ASN A 1 103 ? -11.562 58.094 21.391 1 93.5 103 ASN A CA 1
ATOM 820 C C . ASN A 1 103 ? -11.109 57.344 22.625 1 93.5 103 ASN A C 1
ATOM 822 O O . ASN A 1 103 ? -11.875 57.188 23.578 1 93.5 103 ASN A O 1
ATOM 826 N N . VAL A 1 104 ? -9.969 56.875 22.578 1 93.75 104 VAL A N 1
ATOM 827 C CA . VAL A 1 104 ? -9.242 56.344 23.734 1 93.75 104 VAL A CA 1
ATOM 828 C C . VAL A 1 104 ? -7.871 57 23.828 1 93.75 104 VAL A C 1
ATOM 830 O O . VAL A 1 104 ? -6.957 56.656 23.078 1 93.75 104 VAL A O 1
ATOM 833 N N . GLY A 1 105 ? -7.742 57.875 24.766 1 89.19 105 GLY A N 1
ATOM 834 C CA . GLY A 1 105 ? -6.551 58.719 24.734 1 89.19 105 GLY A CA 1
ATOM 835 C C . GLY A 1 105 ? -6.418 59.531 23.469 1 89.19 105 GLY A C 1
ATOM 836 O O . GLY A 1 105 ? -7.348 60.25 23.078 1 89.19 105 GLY A O 1
ATOM 837 N N . ASP A 1 106 ? -5.293 59.438 22.828 1 90.12 106 ASP A N 1
ATOM 838 C CA . ASP A 1 106 ? -5.008 60.219 21.625 1 90.12 106 ASP A CA 1
ATOM 839 C C . ASP A 1 106 ? -5.387 59.438 20.359 1 90.12 106 ASP A C 1
ATOM 841 O O . ASP A 1 106 ? -5.141 59.906 19.25 1 90.12 106 ASP A O 1
ATOM 845 N N . TYR A 1 107 ? -5.992 58.312 20.625 1 93.62 107 TYR A N 1
ATOM 846 C CA . TYR A 1 107 ? -6.273 57.469 19.469 1 93.62 107 TYR A CA 1
ATOM 847 C C . TYR A 1 107 ? -7.758 57.125 19.375 1 93.62 107 TYR A C 1
ATOM 849 O O . TYR A 1 107 ? -8.492 57.281 20.359 1 93.62 107 TYR A O 1
ATOM 857 N N . MET A 1 108 ? -8.125 56.719 18.188 1 93.25 108 MET A N 1
ATOM 858 C CA . MET A 1 108 ? -9.492 56.25 17.953 1 93.25 108 MET A CA 1
ATOM 859 C C . MET A 1 108 ? -9.492 54.75 17.609 1 93.25 108 MET A C 1
ATOM 861 O O . MET A 1 108 ? -8.633 54.281 16.875 1 93.25 108 MET A O 1
ATOM 865 N N . VAL A 1 109 ? -10.43 54.094 18.188 1 93.81 109 VAL A N 1
ATOM 866 C CA . VAL A 1 109 ? -10.539 52.656 17.938 1 93.81 109 VAL A CA 1
ATOM 867 C C . VAL A 1 109 ? -12.008 52.25 17.859 1 93.81 109 VAL A C 1
ATOM 869 O O . VAL A 1 109 ? -12.875 52.938 18.391 1 93.81 109 VAL A O 1
ATOM 872 N N . THR A 1 110 ? -12.195 51.156 17.188 1 92.38 110 THR A N 1
ATOM 873 C CA . THR A 1 110 ? -13.562 50.656 17.125 1 92.38 110 THR A CA 1
ATOM 874 C C . THR A 1 110 ? -14.047 50.281 18.516 1 92.38 110 THR A C 1
ATOM 876 O O . THR A 1 110 ? -13.258 49.844 19.359 1 92.38 110 THR A O 1
ATOM 879 N N . LEU A 1 111 ? -15.312 50.281 18.719 1 92.31 111 LEU A N 1
ATOM 880 C CA . LEU A 1 111 ? -15.93 50.094 20.031 1 92.31 111 LEU A CA 1
ATOM 881 C C . LEU A 1 111 ? -15.523 48.781 20.641 1 92.31 111 LEU A C 1
ATOM 883 O O . LEU A 1 111 ? -15.203 48.688 21.828 1 92.31 111 LEU A O 1
ATOM 887 N N . LYS A 1 112 ? -15.461 47.781 19.875 1 92.75 112 LYS A N 1
ATOM 888 C CA . LYS A 1 112 ? -15.188 46.438 20.328 1 92.75 112 LYS A CA 1
ATOM 889 C C . LYS A 1 112 ? -13.758 46.312 20.859 1 92.75 112 LYS A C 1
ATOM 891 O O . LYS A 1 112 ? -13.477 45.469 21.719 1 92.75 112 LYS A O 1
ATOM 896 N N . LEU A 1 113 ? -12.914 47.219 20.484 1 95.44 113 LEU A N 1
ATOM 897 C CA . LEU A 1 113 ? -11.484 47.094 20.766 1 95.44 113 LEU A CA 1
ATOM 898 C C . LEU A 1 113 ? -11.07 48.062 21.875 1 95.44 113 LEU A C 1
ATOM 900 O O . LEU A 1 113 ? -9.914 48.031 22.312 1 95.44 113 LEU A O 1
ATOM 904 N N . VAL A 1 114 ? -11.961 48.781 22.406 1 96.06 114 VAL A N 1
ATOM 905 C CA . VAL A 1 114 ? -11.695 49.844 23.391 1 96.06 114 VAL A CA 1
ATOM 906 C C . VAL A 1 114 ? -11.031 49.219 24.625 1 96.06 114 VAL A C 1
ATOM 908 O O . VAL A 1 114 ? -9.992 49.719 25.078 1 96.06 114 VAL A O 1
ATOM 911 N N . PRO A 1 115 ? -11.578 48.125 25.141 1 95.38 115 PRO A N 1
ATOM 912 C CA . PRO A 1 115 ? -10.961 47.562 26.344 1 95.38 115 PRO A CA 1
ATOM 913 C C . PRO A 1 115 ? -9.508 47.125 26.125 1 95.38 115 PRO A C 1
ATOM 915 O O . PRO A 1 115 ? -8.68 47.281 27.031 1 95.38 115 PRO A O 1
ATOM 918 N N . ILE A 1 116 ? -9.188 46.688 25.031 1 96.31 116 ILE A N 1
ATOM 919 C CA . ILE A 1 116 ? -7.844 46.219 24.719 1 96.31 116 ILE A CA 1
ATOM 920 C C . ILE A 1 116 ? -6.883 47.406 24.641 1 96.31 116 ILE A C 1
ATOM 922 O O . ILE A 1 116 ? -5.816 47.375 25.266 1 96.31 116 ILE A O 1
ATOM 926 N N . LEU A 1 117 ? -7.297 48.438 23.875 1 96.44 117 LEU A N 1
ATOM 927 C CA . LEU A 1 117 ? -6.426 49.594 23.75 1 96.44 117 LEU A CA 1
ATOM 928 C C . LEU A 1 117 ? -6.215 50.281 25.094 1 96.44 117 LEU A C 1
ATOM 930 O O . LEU A 1 117 ? -5.098 50.688 25.422 1 96.44 117 LEU A O 1
ATOM 934 N N . LYS A 1 118 ? -7.273 50.375 25.891 1 95.75 118 LYS A N 1
ATOM 935 C CA . LYS A 1 118 ? -7.152 50.969 27.219 1 95.75 118 LYS A CA 1
ATOM 936 C C . LYS A 1 118 ? -6.129 50.219 28.062 1 95.75 118 LYS A C 1
ATOM 938 O O . LYS A 1 118 ? -5.297 50.812 28.734 1 95.75 118 LYS A O 1
ATOM 943 N N . HIS A 1 119 ? -6.199 49 28 1 95.12 119 HIS A N 1
ATOM 944 C CA . HIS A 1 119 ? -5.273 48.156 28.75 1 95.12 119 HIS A CA 1
ATOM 945 C C . HIS A 1 119 ? -3.838 48.344 28.266 1 95.12 119 HIS A C 1
ATOM 947 O O . HIS A 1 119 ? -2.922 48.5 29.078 1 95.12 119 HIS A O 1
ATOM 953 N N . LEU A 1 120 ? -3.635 48.312 27 1 94.88 120 LEU A N 1
ATOM 954 C CA . LEU A 1 120 ? -2.303 48.469 26.422 1 94.88 120 LEU A CA 1
ATOM 955 C C . LEU A 1 120 ? -1.679 49.812 26.828 1 94.88 120 LEU A C 1
ATOM 957 O O . LEU A 1 120 ? -0.52 49.844 27.25 1 94.88 120 LEU A O 1
ATOM 961 N N . LEU A 1 121 ? -2.463 50.812 26.734 1 93.75 121 LEU A N 1
ATOM 962 C CA . LEU A 1 121 ? -1.95 52.156 27.047 1 93.75 121 LEU A CA 1
ATOM 963 C C . LEU A 1 121 ? -1.666 52.281 28.547 1 93.75 121 LEU A C 1
ATOM 965 O O . LEU A 1 121 ? -0.72 52.969 28.938 1 93.75 121 LEU A O 1
ATOM 969 N N . SER A 1 122 ? -2.531 51.688 29.297 1 93.19 122 SER A N 1
ATOM 970 C CA . SER A 1 122 ? -2.342 51.719 30.734 1 93.19 122 SER A CA 1
ATOM 971 C C . SER A 1 122 ? -1.071 51 31.156 1 93.19 122 SER A C 1
ATOM 973 O O . SER A 1 122 ? -0.32 51.469 32 1 93.19 122 SER A O 1
ATOM 975 N N . LYS A 1 123 ? -0.803 49.938 30.562 1 93.69 123 LYS A N 1
ATOM 976 C CA . LYS A 1 123 ? 0.299 49.094 30.984 1 93.69 123 LYS A CA 1
ATOM 977 C C . LYS A 1 123 ? 1.597 49.469 30.281 1 93.69 123 LYS A C 1
ATOM 979 O O . LYS A 1 123 ? 2.676 49.406 30.875 1 93.69 123 LYS A O 1
ATOM 984 N N . HIS A 1 124 ? 1.512 49.812 29.062 1 93.62 124 HIS A N 1
ATOM 985 C CA . HIS A 1 124 ? 2.721 49.969 28.266 1 93.62 124 HIS A CA 1
ATOM 986 C C . HIS A 1 124 ? 2.867 51.406 27.766 1 93.62 124 HIS A C 1
ATOM 988 O O . HIS A 1 124 ? 3.807 51.719 27.031 1 93.62 124 HIS A O 1
ATOM 994 N N . LYS A 1 125 ? 2.004 52.281 28.141 1 93.5 125 LYS A N 1
ATOM 995 C CA . LYS A 1 125 ? 1.998 53.656 27.656 1 93.5 125 LYS A CA 1
ATOM 996 C C . LYS A 1 125 ? 1.828 53.719 26.141 1 93.5 125 LYS A C 1
ATOM 998 O O . LYS A 1 125 ? 1.094 52.906 25.562 1 93.5 125 LYS A O 1
ATOM 1003 N N . ASP A 1 126 ? 2.291 54.719 25.516 1 95.25 126 ASP A N 1
ATOM 1004 C CA . ASP A 1 126 ? 2.119 54.812 24.062 1 95.25 126 ASP A CA 1
ATOM 1005 C C . ASP A 1 126 ? 3.119 53.938 23.328 1 95.25 126 ASP A C 1
ATOM 1007 O O . ASP A 1 126 ? 4.27 54.312 23.125 1 95.25 126 ASP A O 1
ATOM 1011 N N . ILE A 1 127 ? 2.664 52.875 22.875 1 95.31 127 ILE A N 1
ATOM 1012 C CA . ILE A 1 127 ? 3.518 51.844 22.266 1 95.31 127 ILE A CA 1
ATOM 1013 C C . ILE A 1 127 ? 3.951 52.312 20.875 1 95.31 127 ILE A C 1
ATOM 1015 O O . ILE A 1 127 ? 4.848 51.719 20.266 1 95.31 127 ILE A O 1
ATOM 1019 N N . SER A 1 128 ? 3.316 53.344 20.297 1 96.25 128 SER A N 1
ATOM 1020 C CA . SER A 1 128 ? 3.658 53.844 18.969 1 96.25 128 SER A CA 1
ATOM 1021 C C . SER A 1 128 ? 4.578 55.062 19.047 1 96.25 128 SER A C 1
ATOM 1023 O O . SER A 1 128 ? 4.891 55.656 18.016 1 96.25 128 SER A O 1
ATOM 1025 N N . ALA A 1 129 ? 5.078 55.406 20.188 1 94.69 129 ALA A N 1
ATOM 1026 C CA . ALA A 1 129 ? 5.809 56.656 20.422 1 94.69 129 ALA A CA 1
ATOM 1027 C C . ALA A 1 129 ? 7.082 56.719 19.578 1 94.69 129 ALA A C 1
ATOM 1029 O O . ALA A 1 129 ? 7.527 57.781 19.188 1 94.69 129 ALA A O 1
ATOM 1030 N N . THR A 1 130 ? 7.66 55.562 19.391 1 95.06 130 THR A N 1
ATOM 1031 C CA . THR A 1 130 ? 8.938 55.531 18.688 1 95.06 130 THR A CA 1
ATOM 1032 C C . THR A 1 130 ? 8.734 55.562 17.172 1 95.06 130 THR A C 1
ATOM 1034 O O . THR A 1 130 ? 9.695 55.688 16.406 1 95.06 130 THR A O 1
ATOM 1037 N N . SER A 1 131 ? 7.555 55.438 16.766 1 96.25 131 SER A N 1
ATOM 1038 C CA . SER A 1 131 ? 7.262 55.406 15.336 1 96.25 131 SER A CA 1
ATOM 1039 C C . SER A 1 131 ? 7.242 56.812 14.742 1 96.25 131 SER A C 1
ATOM 1041 O O . SER A 1 131 ? 6.742 57.75 15.367 1 96.25 131 SER A O 1
ATOM 1043 N N . ILE A 1 132 ? 7.738 56.938 13.555 1 94.88 132 ILE A N 1
ATOM 1044 C CA . ILE A 1 132 ? 7.801 58.25 12.898 1 94.88 132 ILE A CA 1
ATOM 1045 C C . ILE A 1 132 ? 6.609 58.406 11.961 1 94.88 132 ILE A C 1
ATOM 1047 O O . ILE A 1 132 ? 6.516 59.406 11.234 1 94.88 132 ILE A O 1
ATOM 1051 N N . LEU A 1 133 ? 5.684 57.5 12.023 1 95.88 133 LEU A N 1
ATOM 1052 C CA . LEU A 1 133 ? 4.52 57.531 11.148 1 95.88 133 LEU A CA 1
ATOM 1053 C C . LEU A 1 133 ? 3.553 58.625 11.578 1 95.88 133 LEU A C 1
ATOM 1055 O O . LEU A 1 133 ? 3.568 59.062 12.734 1 95.88 133 LEU A O 1
ATOM 1059 N N . ARG A 1 134 ? 2.773 59 10.664 1 95.12 134 ARG A N 1
ATOM 1060 C CA . ARG A 1 134 ? 1.749 60 10.953 1 95.12 134 ARG A CA 1
ATOM 1061 C C . ARG A 1 134 ? 0.7 59.469 11.914 1 95.12 134 ARG A C 1
ATOM 1063 O O . ARG A 1 134 ? 0.436 58.25 11.922 1 95.12 134 ARG A O 1
ATOM 1070 N N . PRO A 1 135 ? 0.116 60.344 12.688 1 94.12 135 PRO A N 1
ATOM 1071 C CA . PRO A 1 135 ? -0.807 59.938 13.742 1 94.12 135 PRO A CA 1
ATOM 1072 C C . PRO A 1 135 ? -1.956 59.062 13.211 1 94.12 135 PRO A C 1
ATOM 1074 O O . PRO A 1 135 ? -2.342 58.094 13.844 1 94.12 135 PRO A O 1
ATOM 1077 N N . ARG A 1 136 ? -2.469 59.406 12.102 1 93.56 136 ARG A N 1
ATOM 1078 C CA . ARG A 1 136 ? -3.602 58.625 11.578 1 93.56 136 ARG A CA 1
ATOM 1079 C C . ARG A 1 136 ? -3.172 57.25 11.141 1 93.56 136 ARG A C 1
ATOM 1081 O O . ARG A 1 136 ? -3.936 56.281 11.273 1 93.56 136 ARG A O 1
ATOM 1088 N N . VAL A 1 137 ? -2.01 57.156 10.602 1 94.44 137 VAL A N 1
ATOM 1089 C CA . VAL A 1 137 ? -1.472 55.844 10.219 1 94.44 137 VAL A CA 1
ATOM 1090 C C . VAL A 1 137 ? -1.244 55 11.469 1 94.44 137 VAL A C 1
ATOM 1092 O O . VAL A 1 137 ? -1.599 53.812 11.5 1 94.44 137 VAL A O 1
ATOM 1095 N N . LYS A 1 138 ? -0.674 55.625 12.445 1 96.12 138 LYS A N 1
ATOM 1096 C CA . LYS A 1 138 ? -0.481 54.938 13.719 1 96.12 138 LYS A CA 1
ATOM 1097 C C . LYS A 1 138 ? -1.809 54.438 14.273 1 96.12 138 LYS A C 1
ATOM 1099 O O . LYS A 1 138 ? -1.883 53.312 14.797 1 96.12 138 LYS A O 1
ATOM 1104 N N . MET A 1 139 ? -2.793 55.281 14.148 1 93.31 139 MET A N 1
ATOM 1105 C CA . MET A 1 139 ? -4.121 54.906 14.625 1 93.31 139 MET A CA 1
ATOM 1106 C C . MET A 1 139 ? -4.625 53.656 13.93 1 93.31 139 MET A C 1
ATOM 1108 O O . MET A 1 139 ? -5.156 52.75 14.578 1 93.31 139 MET A O 1
ATOM 1112 N N . TYR A 1 140 ? -4.43 53.594 12.703 1 92.94 140 TYR A N 1
ATOM 1113 C CA . TYR A 1 140 ? -4.852 52.406 11.953 1 92.94 140 TYR A CA 1
ATOM 1114 C C . TYR A 1 140 ? -4.109 51.156 12.422 1 92.94 140 TYR A C 1
ATOM 1116 O O . TYR A 1 140 ? -4.719 50.125 12.641 1 92.94 140 TYR A O 1
ATOM 1124 N N . LEU A 1 141 ? -2.871 51.281 12.516 1 94.75 141 LEU A N 1
ATOM 1125 C CA . LEU A 1 141 ? -2.041 50.125 12.922 1 94.75 141 LEU A CA 1
ATOM 1126 C C . LEU A 1 141 ? -2.385 49.688 14.344 1 94.75 141 LEU A C 1
ATOM 1128 O O . LEU A 1 141 ? -2.32 48.5 14.656 1 94.75 141 LEU A O 1
ATOM 1132 N N . LEU A 1 142 ? -2.73 50.656 15.211 1 95.62 142 LEU A N 1
ATOM 1133 C CA . LEU A 1 142 ? -3.178 50.312 16.562 1 95.62 142 LEU A CA 1
ATOM 1134 C C . LEU A 1 142 ? -4.48 49.5 16.5 1 95.62 142 LEU A C 1
ATOM 1136 O O . LEU A 1 142 ? -4.66 48.562 17.266 1 95.62 142 LEU A O 1
ATOM 1140 N N . ASN A 1 143 ? -5.355 49.938 15.625 1 94 143 ASN A N 1
ATOM 1141 C CA . ASN A 1 143 ? -6.574 49.156 15.422 1 94 143 ASN A CA 1
ATOM 1142 C C . ASN A 1 143 ? -6.258 47.719 14.953 1 94 143 ASN A C 1
ATOM 1144 O O . ASN A 1 143 ? -6.887 46.75 15.398 1 94 143 ASN A O 1
ATOM 1148 N N . MET A 1 144 ? -5.324 47.594 14.07 1 93.38 144 MET A N 1
ATOM 1149 C CA . MET A 1 144 ? -4.891 46.281 13.586 1 93.38 144 MET A CA 1
ATOM 1150 C C . MET A 1 144 ? -4.352 45.438 14.727 1 93.38 144 MET A C 1
ATOM 1152 O O . MET A 1 144 ? -4.703 44.25 14.844 1 93.38 144 MET A O 1
ATOM 1156 N N . LEU A 1 145 ? -3.471 46 15.531 1 96.38 145 LEU A N 1
ATOM 1157 C CA . LEU A 1 145 ? -2.918 45.281 16.688 1 96.38 145 LEU A CA 1
ATOM 1158 C C . LEU A 1 145 ? -4.027 44.844 17.625 1 96.38 145 LEU A C 1
ATOM 1160 O O . LEU A 1 145 ? -4.074 43.656 18.016 1 96.38 145 LEU A O 1
ATOM 1164 N N . CYS A 1 146 ? -4.895 45.781 17.984 1 96.31 146 CYS A N 1
ATOM 1165 C CA . CYS A 1 146 ? -5.996 45.438 18.875 1 96.31 146 CYS A CA 1
ATOM 1166 C C . CYS A 1 146 ? -6.871 44.344 18.281 1 96.31 146 CYS A C 1
ATOM 1168 O O . CYS A 1 146 ? -7.359 43.469 19 1 96.31 146 CYS A O 1
ATOM 1170 N N . GLY A 1 147 ? -7.09 44.438 16.969 1 94.5 147 GLY A N 1
ATOM 1171 C CA . GLY A 1 147 ? -7.828 43.375 16.297 1 94.5 147 GLY A CA 1
ATOM 1172 C C . GLY A 1 147 ? -7.16 42 16.422 1 94.5 147 GLY A C 1
ATOM 1173 O O . GLY A 1 147 ? -7.832 41 16.641 1 94.5 147 GLY A O 1
ATOM 1174 N N . CYS A 1 148 ? -5.926 42 16.203 1 96.25 148 CYS A N 1
ATOM 1175 C CA . CYS A 1 148 ? -5.148 40.781 16.312 1 96.25 148 CYS A CA 1
ATOM 1176 C C . CYS A 1 148 ? -5.242 40.219 17.734 1 96.25 148 CYS A C 1
ATOM 1178 O O . CYS A 1 148 ? -5.496 39 17.906 1 96.25 148 CYS A O 1
ATOM 1180 N N . ILE A 1 149 ? -5.039 41.062 18.734 1 97.25 149 ILE A N 1
ATOM 1181 C CA . ILE A 1 149 ? -5.109 40.625 20.141 1 97.25 149 ILE A CA 1
ATOM 1182 C C . ILE A 1 149 ? -6.516 40.125 20.453 1 97.25 149 ILE A C 1
ATOM 1184 O O . ILE A 1 149 ? -6.684 39.125 21.141 1 97.25 149 ILE A O 1
ATOM 1188 N N . TYR A 1 150 ? -7.508 40.781 19.953 1 96.75 150 TYR A N 1
ATOM 1189 C CA . TYR A 1 150 ? -8.883 40.375 20.141 1 96.75 150 TYR A CA 1
ATOM 1190 C C . TYR A 1 150 ? -9.094 38.969 19.594 1 96.75 150 TYR A C 1
ATOM 1192 O O . TYR A 1 150 ? -9.719 38.125 20.25 1 96.75 150 TYR A O 1
ATOM 1200 N N . SER A 1 151 ? -8.602 38.719 18.438 1 97.19 151 SER A N 1
ATOM 1201 C CA . SER A 1 151 ? -8.695 37.406 17.844 1 97.19 151 SER A CA 1
ATOM 1202 C C . SER A 1 151 ? -8.031 36.344 18.719 1 97.19 151 SER A C 1
ATOM 1204 O O . SER A 1 151 ? -8.609 35.281 18.953 1 97.19 151 SER A O 1
ATOM 1206 N N . MET A 1 152 ? -6.883 36.625 19.219 1 97.75 152 MET A N 1
ATOM 1207 C CA . MET A 1 152 ? -6.156 35.688 20.078 1 97.75 152 MET A CA 1
ATOM 1208 C C . MET A 1 152 ? -6.934 35.406 21.344 1 97.75 152 MET A C 1
ATOM 1210 O O . MET A 1 152 ? -7.047 34.25 21.766 1 97.75 152 MET A O 1
ATOM 1214 N N . ILE A 1 153 ? -7.473 36.438 21.938 1 96.56 153 ILE A N 1
ATOM 1215 C CA . ILE A 1 153 ? -8.18 36.312 23.203 1 96.56 153 ILE A CA 1
ATOM 1216 C C . ILE A 1 153 ? -9.43 35.438 23.016 1 96.56 153 ILE A C 1
ATOM 1218 O O . ILE A 1 153 ? -9.852 34.75 23.922 1 96.56 153 ILE A O 1
ATOM 1222 N N . ASN A 1 154 ? -9.891 35.375 21.844 1 96.69 154 ASN A N 1
ATOM 1223 C CA . ASN A 1 154 ? -11.148 34.688 21.594 1 96.69 154 ASN A CA 1
ATOM 1224 C C . ASN A 1 154 ? -10.914 33.344 20.859 1 96.69 154 ASN A C 1
ATOM 1226 O O . ASN A 1 154 ? -11.859 32.75 20.344 1 96.69 154 ASN A O 1
ATOM 1230 N N . THR A 1 155 ? -9.766 32.938 20.766 1 97.94 155 THR A N 1
ATOM 1231 C CA . THR A 1 155 ? -9.453 31.688 20.094 1 97.94 155 THR A CA 1
ATOM 1232 C C . THR A 1 155 ? -8.805 30.703 21.062 1 97.94 155 THR A C 1
ATOM 1234 O O . THR A 1 155 ? -7.773 31 21.672 1 97.94 155 THR A O 1
ATOM 1237 N N . LYS A 1 156 ? -9.43 29.625 21.172 1 97.56 156 LYS A N 1
ATOM 1238 C CA . LYS A 1 156 ? -8.789 28.562 21.953 1 97.56 156 LYS A CA 1
ATOM 1239 C C . LYS A 1 156 ? -7.523 28.078 21.266 1 97.56 156 LYS A C 1
ATOM 1241 O O . LYS A 1 156 ? -7.496 27.906 20.047 1 97.56 156 LYS A O 1
ATOM 1246 N N . VAL A 1 157 ? -6.559 27.812 22.078 1 97.44 157 VAL A N 1
ATOM 1247 C CA . VAL A 1 157 ? -5.273 27.406 21.531 1 97.44 157 VAL A CA 1
ATOM 1248 C C . VAL A 1 157 ? -5.453 26.156 20.672 1 97.44 157 VAL A C 1
ATOM 1250 O O . VAL A 1 157 ? -4.867 26.031 19.594 1 97.44 157 VAL A O 1
ATOM 1253 N N . VAL A 1 158 ? -6.285 25.188 21.062 1 96.12 158 VAL A N 1
ATOM 1254 C CA . VAL A 1 158 ? -6.492 23.922 20.375 1 96.12 158 VAL A CA 1
ATOM 1255 C C . VAL A 1 158 ? -7.16 24.172 19.031 1 96.12 158 VAL A C 1
ATOM 1257 O O . VAL A 1 158 ? -7.141 23.297 18.156 1 96.12 158 VAL A O 1
ATOM 1260 N N . ASN A 1 159 ? -7.73 25.391 18.797 1 96.94 159 ASN A N 1
ATOM 1261 C CA . ASN A 1 159 ? -8.469 25.688 17.578 1 96.94 159 ASN A CA 1
ATOM 1262 C C . ASN A 1 159 ? -7.656 26.578 16.625 1 96.94 159 ASN A C 1
ATOM 1264 O O . ASN A 1 159 ? -8.141 26.969 15.57 1 96.94 159 ASN A O 1
ATOM 1268 N N . ILE A 1 160 ? -6.469 26.891 17.031 1 97.5 160 ILE A N 1
ATOM 1269 C CA . ILE A 1 160 ? -5.625 27.719 16.172 1 97.5 160 ILE A CA 1
ATOM 1270 C C . ILE A 1 160 ? -5.316 26.984 14.875 1 97.5 160 ILE A C 1
ATOM 1272 O O . ILE A 1 160 ? -4.98 25.797 14.891 1 97.5 160 ILE A O 1
ATOM 1276 N N . THR A 1 161 ? -5.426 27.656 13.828 1 95.75 161 THR A N 1
ATOM 1277 C CA . THR A 1 161 ? -5.008 27.141 12.531 1 95.75 161 THR A CA 1
ATOM 1278 C C . THR A 1 161 ? -3.703 27.781 12.086 1 95.75 161 THR A C 1
ATOM 1280 O O . THR A 1 161 ? -3.303 28.828 12.617 1 95.75 161 THR A O 1
ATOM 1283 N N . GLU A 1 162 ? -3.047 27.156 11.148 1 92.62 162 GLU A N 1
ATOM 1284 C CA . GLU A 1 162 ? -1.805 27.703 10.602 1 92.62 162 GLU A CA 1
ATOM 1285 C C . GLU A 1 162 ? -2.021 29.078 10.008 1 92.62 162 GLU A C 1
ATOM 1287 O O . GLU A 1 162 ? -1.219 30 10.227 1 92.62 162 GLU A O 1
ATOM 1292 N N . ASN A 1 163 ? -3.092 29.219 9.297 1 92.12 163 ASN A N 1
ATOM 1293 C CA . ASN A 1 163 ? -3.4 30.484 8.656 1 92.12 163 ASN A CA 1
ATOM 1294 C C . ASN A 1 163 ? -3.613 31.594 9.68 1 92.12 163 ASN A C 1
ATOM 1296 O O . ASN A 1 163 ? -3.145 32.719 9.5 1 92.12 163 ASN A O 1
ATOM 1300 N N . LEU A 1 164 ? -4.367 31.234 10.703 1 96.19 164 LEU A N 1
ATOM 1301 C CA . LEU A 1 164 ? -4.621 32.188 11.758 1 96.19 164 LEU A CA 1
ATOM 1302 C C . LEU A 1 164 ? -3.322 32.625 12.43 1 96.19 164 LEU A C 1
ATOM 1304 O O . LEU A 1 164 ? -3.094 33.812 12.648 1 96.19 164 LEU A O 1
ATOM 1308 N N . LEU A 1 165 ? -2.512 31.672 12.734 1 96.88 165 LEU A N 1
ATOM 1309 C CA . LEU A 1 165 ? -1.224 31.938 13.359 1 96.88 165 LEU A CA 1
ATOM 1310 C C . LEU A 1 165 ? -0.349 32.812 12.461 1 96.88 165 LEU A C 1
ATOM 1312 O O . LEU A 1 165 ? 0.3 33.75 12.938 1 96.88 165 LEU A O 1
ATOM 1316 N N . LEU A 1 166 ? -0.389 32.5 11.195 1 93.56 166 LEU A N 1
ATOM 1317 C CA . LEU A 1 166 ? 0.367 33.25 10.219 1 93.56 166 LEU A CA 1
ATOM 1318 C C . LEU A 1 166 ? -0.114 34.719 10.18 1 93.56 166 LEU A C 1
ATOM 1320 O O . LEU A 1 166 ? 0.697 35.625 10.109 1 93.56 166 LEU A O 1
ATOM 1324 N N . ASN A 1 167 ? -1.324 34.875 10.219 1 93.81 167 ASN A N 1
ATOM 1325 C CA . ASN A 1 167 ? -1.903 36.188 10.227 1 93.81 167 ASN A CA 1
ATOM 1326 C C . ASN A 1 167 ? -1.47 37 11.453 1 93.81 167 ASN A C 1
ATOM 1328 O O . ASN A 1 167 ? -1.092 38.156 11.344 1 93.81 167 ASN A O 1
ATOM 1332 N N . TRP A 1 168 ? -1.573 36.375 12.602 1 96.88 168 TRP A N 1
ATOM 1333 C CA . TRP A 1 168 ? -1.144 37.062 13.836 1 96.88 168 TRP A CA 1
ATOM 1334 C C . TRP A 1 168 ? 0.332 37.438 13.766 1 96.88 168 TRP A C 1
ATOM 1336 O O . TRP A 1 168 ? 0.709 38.531 14.109 1 96.88 168 TRP A O 1
ATOM 1346 N N . TRP A 1 169 ? 1.079 36.438 13.312 1 96 169 TRP A N 1
ATOM 1347 C CA . TRP A 1 169 ? 2.521 36.625 13.227 1 96 169 TRP A CA 1
ATOM 1348 C C . TRP A 1 169 ? 2.859 37.812 12.297 1 96 169 TRP A C 1
ATOM 1350 O O . TRP A 1 169 ? 3.648 38.688 12.648 1 96 169 TRP A O 1
ATOM 1360 N N . THR A 1 170 ? 2.289 37.781 11.172 1 93.75 170 THR A N 1
ATOM 1361 C CA . THR A 1 170 ? 2.529 38.844 10.188 1 93.75 170 THR A CA 1
ATOM 1362 C C . THR A 1 170 ? 2.109 40.188 10.727 1 93.75 170 THR A C 1
ATOM 1364 O O . THR A 1 170 ? 2.824 41.188 10.562 1 93.75 170 THR A O 1
ATOM 1367 N N . CYS A 1 171 ? 0.985 40.219 11.344 1 94.75 171 CYS A N 1
ATOM 1368 C CA . CYS A 1 171 ? 0.486 41.469 11.953 1 94.75 171 CYS A CA 1
ATOM 1369 C C . CYS A 1 171 ? 1.515 42.062 12.906 1 94.75 171 CYS A C 1
ATOM 1371 O O . CYS A 1 171 ? 1.85 43.219 12.812 1 94.75 171 CYS A O 1
ATOM 1373 N N . LEU A 1 172 ? 2.039 41.25 13.773 1 95.62 172 LEU A N 1
ATOM 1374 C CA . LEU A 1 172 ? 2.979 41.75 14.773 1 95.62 172 LEU A CA 1
ATOM 1375 C C . LEU A 1 172 ? 4.309 42.125 14.125 1 95.62 172 LEU A C 1
ATOM 1377 O O . LEU A 1 172 ? 4.957 43.094 14.555 1 95.62 172 LEU A O 1
ATOM 1381 N N . LYS A 1 173 ? 4.66 41.438 13.141 1 93.5 173 LYS A N 1
ATOM 1382 C CA . LYS A 1 173 ? 5.883 41.781 12.422 1 93.5 173 LYS A CA 1
ATOM 1383 C C . LYS A 1 173 ? 5.754 43.156 11.766 1 93.5 173 LYS A C 1
ATOM 1385 O O . LYS A 1 173 ? 6.695 43.969 11.789 1 93.5 173 LYS A O 1
ATOM 1390 N N . ILE A 1 174 ? 4.668 43.375 11.141 1 92.94 174 ILE A N 1
ATOM 1391 C CA . ILE A 1 174 ? 4.398 44.656 10.516 1 92.94 174 ILE A CA 1
ATOM 1392 C C . ILE A 1 174 ? 4.535 45.781 11.547 1 92.94 174 ILE A C 1
ATOM 1394 O O . ILE A 1 174 ? 5.145 46.812 11.273 1 92.94 174 ILE A O 1
ATOM 1398 N N . LEU A 1 175 ? 4.004 45.562 12.734 1 95.25 175 LEU A N 1
ATOM 1399 C CA . LEU A 1 175 ? 4.055 46.562 13.797 1 95.25 175 LEU A CA 1
ATOM 1400 C C . LEU A 1 175 ? 5.488 46.75 14.273 1 95.25 175 LEU A C 1
ATOM 1402 O O . LEU A 1 175 ? 5.875 47.875 14.633 1 95.25 175 LEU A O 1
ATOM 1406 N N . GLN A 1 176 ? 6.219 45.719 14.305 1 93.56 176 GLN A N 1
ATOM 1407 C CA . GLN A 1 176 ? 7.633 45.844 14.625 1 93.56 176 GLN A CA 1
ATOM 1408 C C . GLN A 1 176 ? 8.359 46.688 13.578 1 93.56 176 GLN A C 1
ATOM 1410 O O . GLN A 1 176 ? 9.195 47.531 13.914 1 93.56 176 GLN A O 1
ATOM 1415 N N . PHE A 1 177 ? 8.047 46.438 12.375 1 91.06 177 PHE A N 1
ATOM 1416 C CA . PHE A 1 177 ? 8.633 47.219 11.289 1 91.06 177 PHE A CA 1
ATOM 1417 C C . PHE A 1 177 ? 8.266 48.688 11.43 1 91.06 177 PHE A C 1
ATOM 1419 O O . PHE A 1 177 ? 9.062 49.562 11.078 1 91.06 177 PHE A O 1
ATOM 1426 N N . ALA A 1 178 ? 7.086 48.906 11.891 1 94.81 178 ALA A N 1
ATOM 1427 C CA . ALA A 1 178 ? 6.609 50.281 12.109 1 94.81 178 ALA A CA 1
ATOM 1428 C C . ALA A 1 178 ? 7.219 50.875 13.383 1 94.81 178 ALA A C 1
ATOM 1430 O O . ALA A 1 178 ? 6.844 51.969 13.805 1 94.81 178 ALA A O 1
ATOM 1431 N N . GLU A 1 179 ? 8.094 50.031 14.148 1 95.5 179 GLU A N 1
ATOM 1432 C CA . GLU A 1 179 ? 8.852 50.438 15.328 1 95.5 179 GLU A CA 1
ATOM 1433 C C . GLU A 1 179 ? 7.941 50.656 16.531 1 95.5 179 GLU A C 1
ATOM 1435 O O . GLU A 1 179 ? 8.172 51.531 17.344 1 95.5 179 GLU A O 1
ATOM 1440 N N . PHE A 1 180 ? 6.812 49.969 16.469 1 96.81 180 PHE A N 1
ATOM 1441 C CA . PHE A 1 180 ? 6 49.938 17.688 1 96.81 180 PHE A CA 1
ATOM 1442 C C . PHE A 1 180 ? 6.691 49.125 18.781 1 96.81 180 PHE A C 1
ATOM 1444 O O . PHE A 1 180 ? 7.324 48.125 18.484 1 96.81 180 PHE A O 1
ATOM 1451 N N . ARG A 1 181 ? 6.609 49.5 19.984 1 96.5 181 ARG A N 1
ATOM 1452 C CA . ARG A 1 181 ? 7.148 48.75 21.125 1 96.5 181 ARG A CA 1
ATOM 1453 C C . ARG A 1 181 ? 6.188 47.656 21.547 1 96.5 181 ARG A C 1
ATOM 1455 O O . ARG A 1 181 ? 5.461 47.812 22.531 1 96.5 181 ARG A O 1
ATOM 1462 N N . ILE A 1 182 ? 6.203 46.594 20.859 1 95.88 182 ILE A N 1
ATOM 1463 C CA . ILE A 1 182 ? 5.211 45.531 21.094 1 95.88 182 ILE A CA 1
ATOM 1464 C C . ILE A 1 182 ? 5.91 44.219 21.359 1 95.88 182 ILE A C 1
ATOM 1466 O O . ILE A 1 182 ? 5.383 43.156 21.031 1 95.88 182 ILE A O 1
ATOM 1470 N N . GLN A 1 183 ? 7.148 44.188 21.906 1 95.06 183 GLN A N 1
ATOM 1471 C CA . GLN A 1 183 ? 7.906 42.969 22.172 1 95.06 183 GLN A CA 1
ATOM 1472 C C . GLN A 1 183 ? 7.133 42.031 23.094 1 95.06 183 GLN A C 1
ATOM 1474 O O . GLN A 1 183 ? 7.207 40.812 22.938 1 95.06 183 GLN A O 1
ATOM 1479 N N . PHE A 1 184 ? 6.371 42.625 24.031 1 94.94 184 PHE A N 1
ATOM 1480 C CA . PHE A 1 184 ? 5.586 41.781 24.938 1 94.94 184 PHE A CA 1
ATOM 1481 C C . PHE A 1 184 ? 4.582 40.938 24.188 1 94.94 184 PHE A C 1
ATOM 1483 O O . PHE A 1 184 ? 4.363 39.781 24.516 1 94.94 184 PHE A O 1
ATOM 1490 N N . ALA A 1 185 ? 3.918 41.531 23.188 1 96.12 185 ALA A N 1
ATOM 1491 C CA . ALA A 1 185 ? 2.939 40.781 22.375 1 96.12 185 ALA A CA 1
ATOM 1492 C C . ALA A 1 185 ? 3.619 39.719 21.516 1 96.12 185 ALA A C 1
ATOM 1494 O O . ALA A 1 185 ? 3.102 38.625 21.359 1 96.12 185 ALA A O 1
ATOM 1495 N N . PHE A 1 186 ? 4.758 40.094 21.031 1 95.19 186 PHE A N 1
ATOM 1496 C CA . PHE A 1 186 ? 5.492 39.156 20.172 1 95.19 186 PHE A CA 1
ATOM 1497 C C . PHE A 1 186 ? 6.016 37.969 20.984 1 95.19 186 PHE A C 1
ATOM 1499 O O . PHE A 1 186 ? 5.934 36.844 20.547 1 95.19 186 PHE A O 1
ATOM 1506 N N . ASP A 1 187 ? 6.57 38.188 22.156 1 95.56 187 ASP A N 1
ATOM 1507 C CA . ASP A 1 187 ? 7.027 37.125 23.031 1 95.56 187 ASP A CA 1
ATOM 1508 C C . ASP A 1 187 ? 5.883 36.156 23.375 1 95.56 187 ASP A C 1
ATOM 1510 O O . ASP A 1 187 ? 6.066 34.938 23.406 1 95.56 187 ASP A O 1
ATOM 1514 N N . HIS A 1 188 ? 4.789 36.781 23.656 1 96.62 188 HIS A N 1
ATOM 1515 C CA . HIS A 1 188 ? 3.619 35.969 23.953 1 96.62 188 HIS A CA 1
ATOM 1516 C C . HIS A 1 188 ? 3.238 35.125 22.75 1 96.62 188 HIS A C 1
ATOM 1518 O O . HIS A 1 188 ? 2.986 33.906 22.891 1 96.62 188 HIS A O 1
ATOM 1524 N N . LEU A 1 189 ? 3.191 35.719 21.562 1 97.62 189 LEU A N 1
ATOM 1525 C CA . LEU A 1 189 ? 2.805 34.969 20.359 1 97.62 189 LEU A CA 1
ATOM 1526 C C . LEU A 1 189 ? 3.791 33.844 20.078 1 97.62 189 LEU A C 1
ATOM 1528 O O . LEU A 1 189 ? 3.404 32.781 19.562 1 97.62 189 LEU A O 1
ATOM 1532 N N . LYS A 1 190 ? 5.031 34.031 20.344 1 96.12 190 LYS A N 1
ATOM 1533 C CA . LYS A 1 190 ? 6.023 32.969 20.188 1 96.12 190 LYS A CA 1
ATOM 1534 C C . LYS A 1 190 ? 5.672 31.766 21.047 1 96.12 190 LYS A C 1
ATOM 1536 O O . LYS A 1 190 ? 5.789 30.625 20.609 1 96.12 190 LYS A O 1
ATOM 1541 N N . ARG A 1 191 ? 5.254 32.062 22.25 1 96.56 191 ARG A N 1
ATOM 1542 C CA . ARG A 1 191 ? 4.82 30.969 23.125 1 96.56 191 ARG A CA 1
ATOM 1543 C C . ARG A 1 191 ? 3.613 30.234 22.547 1 96.56 191 ARG A C 1
ATOM 1545 O O . ARG A 1 191 ? 3.537 29.016 22.594 1 96.56 191 ARG A O 1
ATOM 1552 N N . VAL A 1 192 ? 2.719 30.969 22.078 1 97.75 192 VAL A N 1
ATOM 1553 C CA . VAL A 1 192 ? 1.526 30.391 21.453 1 97.75 192 VAL A CA 1
ATOM 1554 C C . VAL A 1 192 ? 1.924 29.562 20.234 1 97.75 192 VAL A C 1
ATOM 1556 O O . VAL A 1 192 ? 1.391 28.469 20.016 1 97.75 192 VAL A O 1
ATOM 1559 N N . ALA A 1 193 ? 2.801 30.109 19.438 1 96.94 193 ALA A N 1
ATOM 1560 C CA . ALA A 1 193 ? 3.295 29.375 18.281 1 96.94 193 ALA A CA 1
ATOM 1561 C C . ALA A 1 193 ? 3.934 28.047 18.703 1 96.94 193 ALA A C 1
ATOM 1563 O O . ALA A 1 193 ? 3.729 27.031 18.062 1 96.94 193 ALA A O 1
ATOM 1564 N N . HIS A 1 194 ? 4.742 28.094 19.734 1 96.38 194 HIS A N 1
ATOM 1565 C CA . HIS A 1 194 ? 5.332 26.875 20.281 1 96.38 194 HIS A CA 1
ATOM 1566 C C . HIS A 1 194 ? 4.25 25.891 20.703 1 96.38 194 HIS A C 1
ATOM 1568 O O . HIS A 1 194 ? 4.332 24.703 20.391 1 96.38 194 HIS A O 1
ATOM 1574 N N . ALA A 1 195 ? 3.27 26.391 21.406 1 96.94 195 ALA A N 1
ATOM 1575 C CA . ALA A 1 195 ? 2.176 25.531 21.844 1 96.94 195 ALA A CA 1
ATOM 1576 C C . ALA A 1 195 ? 1.459 24.906 20.656 1 96.94 195 ALA A C 1
ATOM 1578 O O . ALA A 1 195 ? 1.158 23.703 20.656 1 96.94 195 ALA A O 1
ATOM 1579 N N . TYR A 1 196 ? 1.207 25.672 19.672 1 96.88 196 TYR A N 1
ATOM 1580 C CA . TYR A 1 196 ? 0.565 25.172 18.453 1 96.88 196 TYR A CA 1
ATOM 1581 C C . TYR A 1 196 ? 1.382 24.047 17.828 1 96.88 196 TYR A C 1
ATOM 1583 O O . TYR A 1 196 ? 0.845 22.984 17.516 1 96.88 196 TYR A O 1
ATOM 1591 N N . LEU A 1 197 ? 2.619 24.312 17.625 1 94.44 197 LEU A N 1
ATOM 1592 C CA . LEU A 1 197 ? 3.48 23.328 17 1 94.44 197 LEU A CA 1
ATOM 1593 C C . LEU A 1 197 ? 3.523 22.047 17.828 1 94.44 197 LEU A C 1
ATOM 1595 O O . LEU A 1 197 ? 3.422 20.938 17.281 1 94.44 197 LEU A O 1
ATOM 1599 N N . GLY A 1 198 ? 3.723 22.25 19.094 1 93.75 198 GLY A N 1
ATOM 1600 C CA . GLY A 1 198 ? 3.742 21.094 19.969 1 93.75 198 GLY A CA 1
ATOM 1601 C C . GLY A 1 198 ? 2.482 20.25 19.875 1 93.75 198 GLY A C 1
ATOM 1602 O O . GLY A 1 198 ? 2.557 19.031 19.734 1 93.75 198 GLY A O 1
ATOM 1603 N N . LEU A 1 199 ? 1.361 20.859 19.953 1 94.62 199 LEU A N 1
ATOM 1604 C CA . LEU A 1 199 ? 0.086 20.156 19.859 1 94.62 199 LEU A CA 1
ATOM 1605 C C . LEU A 1 199 ? -0.085 19.5 18.5 1 94.62 199 LEU A C 1
ATOM 1607 O O . LEU A 1 199 ? -0.544 18.359 18.406 1 94.62 199 LEU A O 1
ATOM 1611 N N . HIS A 1 200 ? 0.295 20.25 17.516 1 92.38 200 HIS A N 1
ATOM 1612 C CA . HIS A 1 200 ? 0.135 19.766 16.156 1 92.38 200 HIS A CA 1
ATOM 1613 C C . HIS A 1 200 ? 0.98 18.531 15.906 1 92.38 200 HIS A C 1
ATOM 1615 O O . HIS A 1 200 ? 0.483 17.531 15.383 1 92.38 200 HIS A O 1
ATOM 1621 N N . VAL A 1 201 ? 2.197 18.531 16.25 1 90.06 201 VAL A N 1
ATOM 1622 C CA . VAL A 1 201 ? 3.109 17.422 16.016 1 90.06 201 VAL A CA 1
ATOM 1623 C C . VAL A 1 201 ? 2.682 16.219 16.859 1 90.06 201 VAL A C 1
ATOM 1625 O O . VAL A 1 201 ? 2.701 15.086 16.391 1 90.06 201 VAL A O 1
ATOM 1628 N N . ARG A 1 202 ? 2.322 16.484 18.109 1 90.38 202 ARG A N 1
ATOM 1629 C CA . ARG A 1 202 ? 1.839 15.391 18.953 1 90.38 202 ARG A CA 1
ATOM 1630 C C . ARG A 1 202 ? 0.648 14.688 18.312 1 90.38 202 ARG A C 1
ATOM 1632 O O . ARG A 1 202 ? 0.587 13.453 18.297 1 90.38 202 ARG A O 1
ATOM 1639 N N . LYS A 1 203 ? -0.241 15.484 17.906 1 91.19 203 LYS A N 1
ATOM 1640 C CA . LYS A 1 203 ? -1.423 14.922 17.25 1 91.19 203 LYS A CA 1
ATOM 1641 C C . LYS A 1 203 ? -1.04 14.117 16.016 1 91.19 203 LYS A C 1
ATOM 1643 O O . LYS A 1 203 ? -1.576 13.031 15.781 1 91.19 203 LYS A O 1
ATOM 1648 N N . GLU A 1 204 ? -0.148 14.68 15.188 1 89.31 204 GLU A N 1
ATOM 1649 C CA . GLU A 1 204 ? 0.293 14 13.977 1 89.31 204 GLU A CA 1
ATOM 1650 C C . GLU A 1 204 ? 0.973 12.672 14.297 1 89.31 204 GLU A C 1
ATOM 1652 O O . GLU A 1 204 ? 0.784 11.68 13.586 1 89.31 204 GLU A O 1
ATOM 1657 N N . VAL A 1 205 ? 1.794 12.68 15.266 1 89.81 205 VAL A N 1
ATOM 1658 C CA . VAL A 1 205 ? 2.488 11.461 15.68 1 89.81 205 VAL A CA 1
ATOM 1659 C C . VAL A 1 205 ? 1.474 10.422 16.141 1 89.81 205 VAL A C 1
ATOM 1661 O O . VAL A 1 205 ? 1.566 9.25 15.766 1 89.81 205 VAL A O 1
ATOM 1664 N N . ASP A 1 206 ? 0.48 10.812 16.922 1 91.69 206 ASP A N 1
ATOM 1665 C CA . ASP A 1 206 ? -0.554 9.898 17.391 1 91.69 206 ASP A CA 1
ATOM 1666 C C . ASP A 1 206 ? -1.342 9.305 16.219 1 91.69 206 ASP A C 1
ATOM 1668 O O . ASP A 1 206 ? -1.63 8.109 16.203 1 91.69 206 ASP A O 1
ATOM 1672 N N . ILE A 1 207 ? -1.664 10.109 15.336 1 92.38 207 ILE A N 1
ATOM 1673 C CA . ILE A 1 207 ? -2.402 9.664 14.156 1 92.38 207 ILE A CA 1
ATOM 1674 C C . ILE A 1 207 ? -1.569 8.641 13.383 1 92.38 207 ILE A C 1
ATOM 1676 O O . ILE A 1 207 ? -2.088 7.613 12.945 1 92.38 207 ILE A O 1
ATOM 1680 N N . THR A 1 208 ? -0.292 8.945 13.203 1 91.31 208 THR A N 1
ATOM 1681 C CA . THR A 1 208 ? 0.61 8.047 12.484 1 91.31 208 THR A CA 1
ATOM 1682 C C . THR A 1 208 ? 0.706 6.699 13.195 1 91.31 208 THR A C 1
ATOM 1684 O O . THR A 1 208 ? 0.629 5.652 12.547 1 91.31 208 THR A O 1
ATOM 1687 N N . LEU A 1 209 ? 0.867 6.73 14.469 1 93.38 209 LEU A N 1
ATOM 1688 C CA . LEU A 1 209 ? 0.963 5.492 15.242 1 93.38 209 LEU A CA 1
ATOM 1689 C C . LEU A 1 209 ? -0.333 4.695 15.148 1 93.38 209 LEU A C 1
ATOM 1691 O O . LEU A 1 209 ? -0.303 3.469 15.008 1 93.38 209 LEU A O 1
ATOM 1695 N N . ASP A 1 210 ? -1.416 5.328 15.211 1 95.88 210 ASP A N 1
ATOM 1696 C CA . ASP A 1 210 ? -2.707 4.66 15.078 1 95.88 210 ASP A CA 1
ATOM 1697 C C . ASP A 1 210 ? -2.834 3.986 13.711 1 95.88 210 ASP A C 1
ATOM 1699 O O . ASP A 1 210 ? -3.338 2.863 13.617 1 95.88 210 ASP A O 1
ATOM 1703 N N . LYS A 1 211 ? -2.434 4.703 12.727 1 96.31 211 LYS A N 1
ATOM 1704 C CA . LYS A 1 211 ? -2.477 4.141 11.375 1 96.31 211 LYS A CA 1
ATOM 1705 C C . LYS A 1 211 ? -1.611 2.887 11.281 1 96.31 211 LYS A C 1
ATOM 1707 O O . LYS A 1 211 ? -2.039 1.873 10.719 1 96.31 211 LYS A O 1
ATOM 1712 N N . ILE A 1 212 ? -0.42 2.971 11.781 1 96.19 212 ILE A N 1
ATOM 1713 C CA . ILE A 1 212 ? 0.495 1.834 11.766 1 96.19 212 ILE A CA 1
ATOM 1714 C C . ILE A 1 212 ? -0.132 0.653 12.5 1 96.19 212 ILE A C 1
ATOM 1716 O O . ILE A 1 212 ? -0.123 -0.474 12 1 96.19 212 ILE A O 1
ATOM 1720 N N . ASP A 1 213 ? -0.673 0.891 13.656 1 97.31 213 ASP A N 1
ATOM 1721 C CA . ASP A 1 213 ? -1.278 -0.168 14.461 1 97.31 213 ASP A CA 1
ATOM 1722 C C . ASP A 1 213 ? -2.445 -0.818 13.719 1 97.31 213 ASP A C 1
ATOM 1724 O O . ASP A 1 213 ? -2.605 -2.039 13.75 1 97.31 213 ASP A O 1
ATOM 1728 N N . THR A 1 214 ? -3.229 -0.06 13.141 1 98.06 214 THR A N 1
ATOM 1729 C CA . THR A 1 214 ? -4.363 -0.58 12.391 1 98.06 214 THR A CA 1
ATOM 1730 C C . THR A 1 214 ? -3.885 -1.462 11.234 1 98.06 214 THR A C 1
ATOM 1732 O O . THR A 1 214 ? -4.461 -2.52 10.977 1 98.06 214 THR A O 1
ATOM 1735 N N . GLU A 1 215 ? -2.875 -1.031 10.539 1 97.19 215 GLU A N 1
ATOM 1736 C CA . GLU A 1 215 ? -2.32 -1.802 9.43 1 97.19 215 GLU A CA 1
ATOM 1737 C C . GLU A 1 215 ? -1.737 -3.125 9.922 1 97.19 215 GLU A C 1
ATOM 1739 O O . GLU A 1 215 ? -1.932 -4.164 9.281 1 97.19 215 GLU A O 1
ATOM 1744 N N . ILE A 1 216 ? -1.027 -3.07 10.977 1 97.62 216 ILE A N 1
ATOM 1745 C CA . ILE A 1 216 ? -0.455 -4.285 11.547 1 97.62 216 ILE A CA 1
ATOM 1746 C C . ILE A 1 216 ? -1.573 -5.258 11.914 1 97.62 216 ILE A C 1
ATOM 1748 O O . ILE A 1 216 ? -1.484 -6.453 11.625 1 97.62 216 ILE A O 1
ATOM 1752 N N . GLN A 1 217 ? -2.58 -4.762 12.555 1 98.06 217 GLN A N 1
ATOM 1753 C CA . GLN A 1 217 ? -3.701 -5.613 12.938 1 98.06 217 GLN A CA 1
ATOM 1754 C C . GLN A 1 217 ? -4.34 -6.266 11.711 1 98.06 217 GLN A C 1
ATOM 1756 O O . GLN A 1 217 ? -4.676 -7.453 11.742 1 98.06 217 GLN A O 1
ATOM 1761 N N . ALA A 1 218 ? -4.551 -5.562 10.68 1 97.38 218 ALA A N 1
ATOM 1762 C CA . ALA A 1 218 ? -5.133 -6.109 9.453 1 97.38 218 ALA A CA 1
ATOM 1763 C C . ALA A 1 218 ? -4.27 -7.238 8.898 1 97.38 218 ALA A C 1
ATOM 1765 O O . ALA A 1 218 ? -4.789 -8.273 8.477 1 97.38 218 ALA A O 1
ATOM 1766 N N . LEU A 1 219 ? -3.041 -7.062 8.867 1 96.56 219 LEU A N 1
ATOM 1767 C CA . LEU A 1 219 ? -2.121 -8.078 8.359 1 96.56 219 LEU A CA 1
ATOM 1768 C C . LEU A 1 219 ? -2.129 -9.312 9.25 1 96.56 219 LEU A C 1
ATOM 1770 O O . LEU A 1 219 ? -2.072 -10.438 8.758 1 96.56 219 LEU A O 1
ATOM 1774 N N . GLU A 1 220 ? -2.135 -9.062 10.523 1 97.44 220 GLU A N 1
ATOM 1775 C CA . GLU A 1 220 ? -2.221 -10.18 11.461 1 97.44 220 GLU A CA 1
ATOM 1776 C C . GLU A 1 220 ? -3.496 -10.984 11.242 1 97.44 220 GLU A C 1
ATOM 1778 O O . GLU A 1 220 ? -3.475 -12.219 11.297 1 97.44 220 GLU A O 1
ATOM 1783 N N . ASP A 1 221 ? -4.559 -10.352 11.047 1 96.81 221 ASP A N 1
ATOM 1784 C CA . ASP A 1 221 ? -5.812 -11.039 10.766 1 96.81 221 ASP A CA 1
ATOM 1785 C C . ASP A 1 221 ? -5.715 -11.852 9.469 1 96.81 221 ASP A C 1
ATOM 1787 O O . ASP A 1 221 ? -6.195 -12.984 9.406 1 96.81 221 ASP A O 1
ATOM 1791 N N . ASN A 1 222 ? -5.164 -11.297 8.453 1 95.12 222 ASN A N 1
ATOM 1792 C CA . ASN A 1 222 ? -4.945 -12.023 7.207 1 95.12 222 ASN A CA 1
ATOM 1793 C C . ASN A 1 222 ? -4.078 -13.258 7.422 1 95.12 222 ASN A C 1
ATOM 1795 O O . ASN A 1 222 ? -4.375 -14.328 6.887 1 95.12 222 ASN A O 1
ATOM 1799 N N . ARG A 1 223 ? -3.035 -13.062 8.156 1 94.5 223 ARG A N 1
ATOM 1800 C CA . ARG A 1 223 ? -2.154 -14.172 8.5 1 94.5 223 ARG A CA 1
ATOM 1801 C C . ARG A 1 223 ? -2.936 -15.312 9.156 1 94.5 223 ARG A C 1
ATOM 1803 O O . ARG A 1 223 ? -2.783 -16.469 8.773 1 94.5 223 ARG A O 1
ATOM 1810 N N . LYS A 1 224 ? -3.729 -14.969 10.125 1 94.38 224 LYS A N 1
ATOM 1811 C CA . LYS A 1 224 ? -4.562 -15.945 10.82 1 94.38 224 LYS A CA 1
ATOM 1812 C C . LYS A 1 224 ? -5.504 -16.656 9.844 1 94.38 224 LYS A C 1
ATOM 1814 O O . LYS A 1 224 ? -5.695 -17.875 9.938 1 94.38 224 LYS A O 1
ATOM 1819 N N . ASN A 1 225 ? -6.098 -15.945 8.961 1 91.56 225 ASN A N 1
ATOM 1820 C CA . ASN A 1 225 ? -7.008 -16.531 7.977 1 91.56 225 ASN A CA 1
ATOM 1821 C C . ASN A 1 225 ? -6.293 -17.531 7.082 1 91.56 225 ASN A C 1
ATOM 1823 O O . ASN A 1 225 ? -6.832 -18.609 6.793 1 91.56 225 ASN A O 1
ATOM 1827 N N . VAL A 1 226 ? -5.148 -17.234 6.641 1 88.38 226 VAL A N 1
ATOM 1828 C CA . VAL A 1 226 ? -4.371 -18.125 5.785 1 88.38 226 VAL A CA 1
ATOM 1829 C C . VAL A 1 226 ? -4.016 -19.391 6.551 1 88.38 226 VAL A C 1
ATOM 1831 O O . VAL A 1 226 ? -4.152 -20.5 6.02 1 88.38 226 VAL A O 1
ATOM 1834 N N . ILE A 1 227 ? -3.596 -19.234 7.793 1 89.94 227 ILE A N 1
ATOM 1835 C CA . ILE A 1 227 ? -3.24 -20.391 8.617 1 89.94 227 ILE A CA 1
ATOM 1836 C C . ILE A 1 227 ? -4.473 -21.25 8.859 1 89.94 227 ILE A C 1
ATOM 1838 O O . ILE A 1 227 ? -4.395 -22.484 8.797 1 89.94 227 ILE A O 1
ATOM 1842 N N . ALA A 1 228 ? -5.594 -20.594 9.125 1 88.38 228 ALA A N 1
ATOM 1843 C CA . ALA A 1 228 ? -6.836 -21.328 9.336 1 88.38 228 ALA A CA 1
ATOM 1844 C C . ALA A 1 228 ? -7.23 -22.109 8.086 1 88.38 228 ALA A C 1
ATOM 1846 O O . ALA A 1 228 ? -7.688 -23.25 8.18 1 88.38 228 ALA A O 1
ATOM 1847 N N . ALA A 1 229 ? -7.078 -21.562 6.918 1 82.25 229 ALA A N 1
ATOM 1848 C CA . ALA A 1 229 ? -7.387 -22.234 5.656 1 82.25 229 ALA A CA 1
ATOM 1849 C C . ALA A 1 229 ? -6.504 -23.469 5.461 1 82.25 229 ALA A C 1
ATOM 1851 O O . ALA A 1 229 ? -6.953 -24.484 4.922 1 82.25 229 ALA A O 1
ATOM 1852 N N . LYS A 1 230 ? -5.297 -23.391 5.867 1 80.12 230 LYS A N 1
ATOM 1853 C CA . LYS A 1 230 ? -4.359 -24.5 5.816 1 80.12 230 LYS A CA 1
ATOM 1854 C C . LYS A 1 230 ? -4.84 -25.656 6.688 1 80.12 230 LYS A C 1
ATOM 1856 O O . LYS A 1 230 ? -4.691 -26.828 6.316 1 80.12 230 LYS A O 1
ATOM 1861 N N . SER A 1 231 ? -5.492 -25.297 7.812 1 80.69 231 SER A N 1
ATOM 1862 C CA . SER A 1 231 ? -5.93 -26.312 8.766 1 80.69 231 SER A CA 1
ATOM 1863 C C . SER A 1 231 ? -7.273 -26.906 8.359 1 80.69 231 SER A C 1
ATOM 1865 O O . SER A 1 231 ? -7.594 -28.047 8.734 1 80.69 231 SER A O 1
ATOM 1867 N N . THR A 1 232 ? -8.188 -26.172 7.617 1 79.19 232 THR A N 1
ATOM 1868 C CA . THR A 1 232 ? -9.516 -26.625 7.215 1 79.19 232 THR A CA 1
ATOM 1869 C C . THR A 1 232 ? -9.516 -27.094 5.762 1 79.19 232 THR A C 1
ATOM 1871 O O . THR A 1 232 ? -10.438 -26.781 5.004 1 79.19 232 THR A O 1
ATOM 1874 N N . LYS A 1 233 ? -8.57 -27.828 5.434 1 79.56 233 LYS A N 1
ATOM 1875 C CA . LYS A 1 233 ? -8.414 -28.312 4.066 1 79.56 233 LYS A CA 1
ATOM 1876 C C . LYS A 1 233 ? -9.547 -29.266 3.689 1 79.56 233 LYS A C 1
ATOM 1878 O O . LYS A 1 233 ? -10.008 -30.047 4.527 1 79.56 233 LYS A O 1
ATOM 1883 N N . SER A 1 234 ? -10.031 -29.125 2.467 1 80.88 234 SER A N 1
ATOM 1884 C CA . SER A 1 234 ? -11.031 -30.062 1.962 1 80.88 234 SER A CA 1
ATOM 1885 C C . SER A 1 234 ? -10.453 -31.453 1.812 1 80.88 234 SER A C 1
ATOM 1887 O O . SER A 1 234 ? -9.234 -31.641 1.816 1 80.88 234 SER A O 1
ATOM 1889 N N . ASN A 1 235 ? -11.32 -32.438 1.726 1 84.62 235 ASN A N 1
ATOM 1890 C CA . ASN A 1 235 ? -10.883 -33.812 1.547 1 84.62 235 ASN A CA 1
ATOM 1891 C C . ASN A 1 235 ? -10.102 -34 0.249 1 84.62 235 ASN A C 1
ATOM 1893 O O . ASN A 1 235 ? -9.117 -34.75 0.207 1 84.62 235 ASN A O 1
ATOM 1897 N N . LEU A 1 236 ? -10.555 -33.312 -0.673 1 86.12 236 LEU A N 1
ATOM 1898 C CA . LEU A 1 236 ? -9.867 -33.375 -1.958 1 86.12 236 LEU A CA 1
ATOM 1899 C C . LEU A 1 236 ? -8.438 -32.875 -1.846 1 86.12 236 LEU A C 1
ATOM 1901 O O . LEU A 1 236 ? -7.508 -33.469 -2.387 1 86.12 236 LEU A O 1
ATOM 1905 N N . PHE A 1 237 ? -8.305 -31.922 -1.117 1 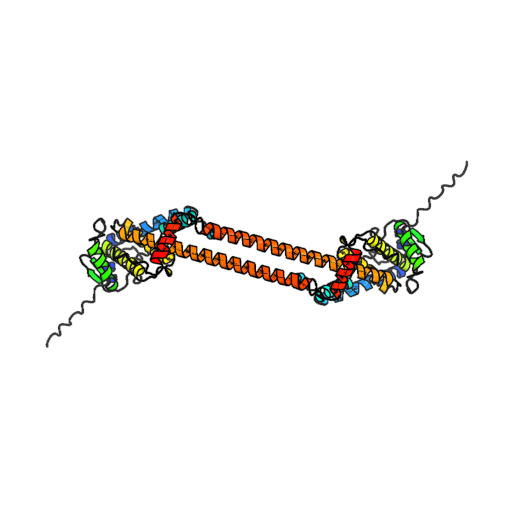89 237 PHE A N 1
ATOM 1906 C CA . PHE A 1 237 ? -6.969 -31.344 -1.019 1 89 237 PHE A CA 1
ATOM 1907 C C . PHE A 1 237 ? -6.09 -32.188 -0.091 1 89 237 PHE A C 1
ATOM 1909 O O . PHE A 1 237 ? -4.875 -32.25 -0.278 1 89 237 PHE A O 1
ATOM 1916 N N . LYS A 1 238 ? -6.746 -32.75 0.877 1 90.06 238 LYS A N 1
ATOM 1917 C CA . LYS A 1 238 ? -5.973 -33.688 1.7 1 90.06 238 LYS A CA 1
ATOM 1918 C C . LYS A 1 238 ? -5.344 -34.781 0.849 1 90.06 238 LYS A C 1
ATOM 1920 O O . LYS A 1 238 ? -4.203 -35.188 1.091 1 90.06 238 LYS A O 1
ATOM 1925 N N . GLU A 1 239 ? -6.105 -35.281 -0.142 1 93.38 239 GLU A N 1
ATOM 1926 C CA . GLU A 1 239 ? -5.586 -36.281 -1.063 1 93.38 239 GLU A CA 1
ATOM 1927 C C . GLU A 1 239 ? -4.41 -35.719 -1.869 1 93.38 239 GLU A C 1
ATOM 1929 O O . GLU A 1 239 ? -3.42 -36.438 -2.086 1 93.38 239 GLU A O 1
ATOM 1934 N N . CYS A 1 240 ? -4.535 -34.5 -2.271 1 94.12 240 CYS A N 1
ATOM 1935 C CA . CYS A 1 240 ? -3.453 -33.875 -3.014 1 94.12 240 CYS A CA 1
ATOM 1936 C C . CYS A 1 240 ? -2.186 -33.781 -2.17 1 94.12 240 CYS A C 1
ATOM 1938 O O . CYS A 1 240 ? -1.098 -34.125 -2.643 1 94.12 240 CYS A O 1
ATOM 1940 N N . LEU A 1 241 ? -2.334 -33.438 -0.964 1 93 241 LEU A N 1
ATOM 1941 C CA . LEU A 1 241 ? -1.182 -33.312 -0.078 1 93 241 LEU A CA 1
ATOM 1942 C C . LEU A 1 241 ? -0.582 -34.688 0.229 1 93 241 LEU A C 1
ATOM 1944 O O . LEU A 1 241 ? 0.637 -34.812 0.361 1 93 241 LEU A O 1
ATOM 1948 N N . ARG A 1 242 ? -1.472 -35.656 0.368 1 94.69 242 ARG A N 1
ATOM 1949 C CA . ARG A 1 242 ? -0.992 -37.031 0.585 1 94.69 242 ARG A CA 1
ATOM 1950 C C . ARG A 1 242 ? -0.125 -37.5 -0.579 1 94.69 242 ARG A C 1
ATOM 1952 O O . ARG A 1 242 ? 0.986 -38 -0.374 1 94.69 242 ARG A O 1
ATOM 1959 N N . GLU A 1 243 ? -0.619 -37.344 -1.776 1 96 243 GLU A N 1
ATOM 1960 C CA . GLU A 1 243 ? 0.145 -37.719 -2.955 1 96 243 GLU A CA 1
ATOM 1961 C C . GLU A 1 243 ? 1.444 -36.938 -3.064 1 96 243 GLU A C 1
ATOM 1963 O O . GLU A 1 243 ? 2.475 -37.469 -3.473 1 96 243 GLU A O 1
ATOM 1968 N N . ALA A 1 244 ? 1.311 -35.688 -2.73 1 95.25 244 ALA A N 1
ATOM 1969 C CA . ALA A 1 244 ? 2.516 -34.875 -2.723 1 95.25 244 ALA A CA 1
ATOM 1970 C C . ALA A 1 244 ? 3.572 -35.438 -1.788 1 95.25 244 ALA A C 1
ATOM 1972 O O . ALA A 1 244 ? 4.754 -35.531 -2.141 1 95.25 244 ALA A O 1
ATOM 1973 N N . SER A 1 245 ? 3.205 -35.844 -0.615 1 94.88 245 SER A N 1
ATOM 1974 C CA . SER A 1 245 ? 4.141 -36.406 0.364 1 94.88 245 SER A CA 1
ATOM 1975 C C . SER A 1 245 ? 4.758 -37.688 -0.128 1 94.88 245 SER A C 1
ATOM 1977 O O . SER A 1 245 ? 5.926 -38 0.154 1 94.88 245 SER A O 1
ATOM 1979 N N . ILE A 1 246 ? 4.027 -38.438 -0.89 1 94.38 246 ILE A N 1
ATOM 1980 C CA . ILE A 1 246 ? 4.461 -39.75 -1.363 1 94.38 246 ILE A CA 1
ATOM 1981 C C . ILE A 1 246 ? 5.395 -39.594 -2.562 1 94.38 246 ILE A C 1
ATOM 1983 O O . ILE A 1 246 ? 6.438 -40.25 -2.641 1 94.38 246 ILE A O 1
ATOM 1987 N N . LEU A 1 247 ? 5.109 -38.625 -3.422 1 95.19 247 LEU A N 1
ATOM 1988 C CA . LEU A 1 247 ? 5.742 -38.594 -4.738 1 95.19 247 LEU A CA 1
ATOM 1989 C C . LEU A 1 247 ? 6.805 -37.5 -4.812 1 95.19 247 LEU A C 1
ATOM 1991 O O . LEU A 1 247 ? 7.594 -37.469 -5.758 1 95.19 247 LEU A O 1
ATOM 1995 N N . LYS A 1 248 ? 6.836 -36.594 -3.816 1 92.56 248 LYS A N 1
ATOM 1996 C CA . LYS A 1 248 ? 7.648 -35.406 -3.896 1 92.56 248 LYS A CA 1
ATOM 1997 C C . LYS A 1 248 ? 9.117 -35.719 -4.129 1 92.56 248 LYS A C 1
ATOM 1999 O O . LYS A 1 248 ? 9.852 -34.969 -4.75 1 92.56 248 LYS A O 1
ATOM 2004 N N . TYR A 1 249 ? 9.57 -36.844 -3.734 1 91.88 249 TYR A N 1
ATOM 2005 C CA . TYR A 1 249 ? 10.992 -37.156 -3.822 1 91.88 249 TYR A CA 1
ATOM 2006 C C . TYR A 1 249 ? 11.289 -38.031 -5.031 1 91.88 249 TYR A C 1
ATOM 2008 O O . TYR A 1 249 ? 12.453 -38.344 -5.301 1 91.88 249 TYR A O 1
ATOM 2016 N N . GLY A 1 250 ? 10.336 -38.375 -5.805 1 94.44 250 GLY A N 1
ATOM 2017 C CA . GLY A 1 250 ? 10.539 -39.25 -6.953 1 94.44 250 GLY A CA 1
ATOM 2018 C C . GLY A 1 250 ? 10.266 -38.562 -8.281 1 94.44 250 GLY A C 1
ATOM 2019 O O . GLY A 1 250 ? 10.148 -37.344 -8.328 1 94.44 250 GLY A O 1
ATOM 2020 N N . ASN A 1 251 ? 10.305 -39.375 -9.266 1 96.06 251 ASN A N 1
ATOM 2021 C CA . ASN A 1 251 ? 9.938 -38.906 -10.602 1 96.06 251 ASN A CA 1
ATOM 2022 C C . ASN A 1 251 ? 8.453 -39.094 -10.883 1 96.06 251 ASN A C 1
ATOM 2024 O O . ASN A 1 251 ? 7.805 -39.938 -10.242 1 96.06 251 ASN A O 1
ATOM 2028 N N . ALA A 1 252 ? 7.945 -38.312 -11.766 1 96.5 252 ALA A N 1
ATOM 2029 C CA . ALA A 1 252 ? 6.527 -38.375 -12.109 1 96.5 252 ALA A CA 1
ATOM 2030 C C . ALA A 1 252 ? 6.145 -39.75 -12.602 1 96.5 252 ALA A C 1
ATOM 2032 O O . ALA A 1 252 ? 4.992 -40.188 -12.461 1 96.5 252 ALA A O 1
ATOM 2033 N N . GLY A 1 253 ? 7.109 -40.5 -13.203 1 94.94 253 GLY A N 1
ATOM 2034 C CA . GLY A 1 253 ? 6.812 -41.812 -13.734 1 94.94 253 GLY A CA 1
ATOM 2035 C C . GLY A 1 253 ? 7.094 -42.938 -12.742 1 94.94 253 GLY A C 1
ATOM 2036 O O . GLY A 1 253 ? 6.992 -44.094 -13.086 1 94.94 253 GLY A O 1
ATOM 2037 N N . THR A 1 254 ? 7.414 -42.469 -11.492 1 89.31 254 THR A N 1
ATOM 2038 C CA . THR A 1 254 ? 7.695 -43.469 -10.477 1 89.31 254 THR A CA 1
ATOM 2039 C C . THR A 1 254 ? 6.496 -44.406 -10.281 1 89.31 254 THR A C 1
ATOM 2041 O O . THR A 1 254 ? 5.367 -43.938 -10.117 1 89.31 254 THR A O 1
ATOM 2044 N N . PHE A 1 255 ? 6.562 -45.688 -10.398 1 83.88 255 PHE A N 1
ATOM 2045 C CA . PHE A 1 255 ? 5.578 -46.719 -10.172 1 83.88 255 PHE A CA 1
ATOM 2046 C C . PHE A 1 255 ? 4.668 -46.906 -11.383 1 83.88 255 PHE A C 1
ATOM 2048 O O . PHE A 1 255 ? 3.754 -47.719 -11.367 1 83.88 255 PHE A O 1
ATOM 2055 N N . LEU A 1 256 ? 4.895 -46 -12.367 1 90.38 256 LEU A N 1
ATOM 2056 C CA . LEU A 1 256 ? 4.012 -46.062 -13.531 1 90.38 256 LEU A CA 1
ATOM 2057 C C . LEU A 1 256 ? 4.18 -47.375 -14.289 1 90.38 256 LEU A C 1
ATOM 2059 O O . LEU A 1 256 ? 3.191 -48 -14.664 1 90.38 256 LEU A O 1
ATOM 2063 N N . LEU A 1 257 ? 5.469 -47.812 -14.445 1 82.5 257 LEU A N 1
ATOM 2064 C CA . LEU A 1 257 ? 5.73 -49.031 -15.219 1 82.5 257 LEU A CA 1
ATOM 2065 C C . LEU A 1 257 ? 5.789 -50.25 -14.305 1 82.5 257 LEU A C 1
ATOM 2067 O O . LEU A 1 257 ? 5.836 -51.375 -14.789 1 82.5 257 LEU A O 1
ATOM 2071 N N . TYR A 1 258 ? 5.727 -50.031 -13.039 1 71.12 258 TYR A N 1
ATOM 2072 C CA . TYR A 1 258 ? 5.852 -51.188 -12.156 1 71.12 258 TYR A CA 1
ATOM 2073 C C . TYR A 1 258 ? 4.488 -51.625 -11.641 1 71.12 258 TYR A C 1
ATOM 2075 O O . TYR A 1 258 ? 4.359 -52.688 -11.055 1 71.12 258 TYR A O 1
ATOM 2083 N N . ARG A 1 259 ? 3.506 -50.969 -11.828 1 61.03 259 ARG A N 1
ATOM 2084 C CA . ARG A 1 259 ? 2.213 -51.438 -11.344 1 61.03 259 ARG A CA 1
ATOM 2085 C C . ARG A 1 259 ? 1.507 -52.281 -12.398 1 61.03 259 ARG A C 1
ATOM 2087 O O . ARG A 1 259 ? 1.641 -52.031 -13.594 1 61.03 259 ARG A O 1
ATOM 2094 N N . MET B 1 1 ? 38.219 -58.125 -62.688 1 32.34 1 MET B N 1
ATOM 2095 C CA . MET B 1 1 ? 37.25 -57.031 -62.625 1 32.34 1 MET B CA 1
ATOM 2096 C C . MET B 1 1 ? 36.156 -57.344 -61.594 1 32.34 1 MET B C 1
ATOM 2098 O O . MET B 1 1 ? 35.156 -57.969 -61.906 1 32.34 1 MET B O 1
ATOM 2102 N N . ALA B 1 2 ? 36.594 -57.719 -60.406 1 43.47 2 ALA B N 1
ATOM 2103 C CA . ALA B 1 2 ? 35.719 -58.094 -59.281 1 43.47 2 ALA B CA 1
ATOM 2104 C C . ALA B 1 2 ? 34.719 -57 -58.938 1 43.47 2 ALA B C 1
ATOM 2106 O O . ALA B 1 2 ? 35.094 -55.844 -58.781 1 43.47 2 ALA B O 1
ATOM 2107 N N . GLN B 1 3 ? 33.469 -57 -59.531 1 37.91 3 GLN B N 1
ATOM 2108 C CA . GLN B 1 3 ? 32.375 -56.094 -59.188 1 37.91 3 GLN B CA 1
ATOM 2109 C C . GLN B 1 3 ? 32.25 -55.906 -57.656 1 37.91 3 GLN B C 1
ATOM 2111 O O . GLN B 1 3 ? 32.062 -56.875 -56.938 1 37.91 3 GLN B O 1
ATOM 2116 N N . GLU B 1 4 ? 33 -55.031 -57.031 1 39.25 4 GLU B N 1
ATOM 2117 C CA . GLU B 1 4 ? 32.781 -54.625 -55.656 1 39.25 4 GLU B CA 1
ATOM 2118 C C . GLU B 1 4 ? 31.297 -54.406 -55.344 1 39.25 4 GLU B C 1
ATOM 2120 O O . GLU B 1 4 ? 30.656 -53.531 -55.969 1 39.25 4 GLU B O 1
ATOM 2125 N N . LYS B 1 5 ? 30.562 -55.438 -55.094 1 43.22 5 LYS B N 1
ATOM 2126 C CA . LYS B 1 5 ? 29.203 -55.312 -54.594 1 43.22 5 LYS B CA 1
ATOM 2127 C C . LYS B 1 5 ? 29.094 -54.125 -53.594 1 43.22 5 LYS B C 1
ATOM 2129 O O . LYS B 1 5 ? 29.719 -54.156 -52.531 1 43.22 5 LYS B O 1
ATOM 2134 N N . GLU B 1 6 ? 29.016 -52.875 -54.062 1 39.66 6 GLU B N 1
ATOM 2135 C CA . GLU B 1 6 ? 28.609 -51.781 -53.188 1 39.66 6 GLU B CA 1
ATOM 2136 C C . GLU B 1 6 ? 27.531 -52.219 -52.188 1 39.66 6 GLU B C 1
ATOM 2138 O O . GLU B 1 6 ? 26.453 -52.656 -52.594 1 39.66 6 GLU B O 1
ATOM 2143 N N . GLU B 1 7 ? 27.828 -52.906 -51.156 1 40.59 7 GLU B N 1
ATOM 2144 C CA . GLU B 1 7 ? 26.906 -53.094 -50.031 1 40.59 7 GLU B CA 1
ATOM 2145 C C . GLU B 1 7 ? 26.016 -51.875 -49.844 1 40.59 7 GLU B C 1
ATOM 2147 O O . GLU B 1 7 ? 26.516 -50.781 -49.562 1 40.59 7 GLU B O 1
ATOM 2152 N N . GLN B 1 8 ? 24.984 -51.594 -50.656 1 42.31 8 GLN B N 1
ATOM 2153 C CA . GLN B 1 8 ? 23.969 -50.562 -50.438 1 42.31 8 GLN B CA 1
ATOM 2154 C C . GLN B 1 8 ? 23.656 -50.406 -48.938 1 42.31 8 GLN B C 1
ATOM 2156 O O . GLN B 1 8 ? 23.188 -51.344 -48.312 1 42.31 8 GLN B O 1
ATOM 2161 N N . VAL B 1 9 ? 24.406 -49.719 -48.125 1 47.97 9 VAL B N 1
ATOM 2162 C CA . VAL B 1 9 ? 24.141 -49.344 -46.75 1 47.97 9 VAL B CA 1
ATOM 2163 C C . VAL B 1 9 ? 22.672 -49 -46.562 1 47.97 9 VAL B C 1
ATOM 2165 O O . VAL B 1 9 ? 22.156 -48.062 -47.188 1 47.97 9 VAL B O 1
ATOM 2168 N N . LYS B 1 10 ? 21.766 -49.906 -46.438 1 55.72 10 LYS B N 1
ATOM 2169 C CA . LYS B 1 10 ? 20.344 -49.719 -46.156 1 55.72 10 LYS B CA 1
ATOM 2170 C C . LYS B 1 10 ? 20.141 -48.688 -45.031 1 55.72 10 LYS B C 1
ATOM 2172 O O . LYS B 1 10 ? 20.625 -48.906 -43.938 1 55.72 10 LYS B O 1
ATOM 2177 N N . THR B 1 11 ? 20 -47.438 -45.281 1 65.62 11 THR B N 1
ATOM 2178 C CA . THR B 1 11 ? 19.703 -46.375 -44.312 1 65.62 11 THR B CA 1
ATOM 2179 C C . THR B 1 11 ? 18.578 -46.812 -43.375 1 65.62 11 THR B C 1
ATOM 2181 O O . THR B 1 11 ? 17.531 -47.312 -43.844 1 65.62 11 THR B O 1
ATOM 2184 N N . PRO B 1 12 ? 18.891 -46.844 -42.094 1 80.12 12 PRO B N 1
ATOM 2185 C CA . PRO B 1 12 ? 17.859 -47.281 -41.156 1 80.12 12 PRO B CA 1
ATOM 2186 C C . PRO B 1 12 ? 16.562 -46.5 -41.281 1 80.12 12 PRO B C 1
ATOM 2188 O O . PRO B 1 12 ? 16.594 -45.312 -41.625 1 80.12 12 PRO B O 1
ATOM 2191 N N . LEU B 1 13 ? 15.453 -47.156 -41.25 1 87.12 13 LEU B N 1
ATOM 2192 C CA . LEU B 1 13 ? 14.125 -46.562 -41.344 1 87.12 13 LEU B CA 1
ATOM 2193 C C . LEU B 1 13 ? 13.875 -45.625 -40.156 1 87.12 13 LEU B C 1
ATOM 2195 O O . LEU B 1 13 ? 14.203 -45.969 -39.031 1 87.12 13 LEU B O 1
ATOM 2199 N N . THR B 1 14 ? 13.492 -44.375 -40.531 1 88.31 14 THR B N 1
ATOM 2200 C CA . THR B 1 14 ? 13.211 -43.406 -39.5 1 88.31 14 THR B CA 1
ATOM 2201 C C . THR B 1 14 ? 11.711 -43.125 -39.406 1 88.31 14 THR B C 1
ATOM 2203 O O . THR B 1 14 ? 10.953 -43.5 -40.281 1 88.31 14 THR B O 1
ATOM 2206 N N . LEU B 1 15 ? 11.352 -42.531 -38.281 1 87.19 15 LEU B N 1
ATOM 2207 C CA . LEU B 1 15 ? 9.953 -42.156 -38.125 1 87.19 15 LEU B CA 1
ATOM 2208 C C . LEU B 1 15 ? 9.531 -41.188 -39.219 1 87.19 15 LEU B C 1
ATOM 2210 O O . LEU B 1 15 ? 8.406 -41.25 -39.719 1 87.19 15 LEU B O 1
ATOM 2214 N N . TYR B 1 16 ? 10.43 -40.344 -39.594 1 87.25 16 TYR B N 1
ATOM 2215 C CA . TYR B 1 16 ? 10.188 -39.375 -40.656 1 87.25 16 TYR B CA 1
ATOM 2216 C C . TYR B 1 16 ? 9.836 -40.094 -41.969 1 87.25 16 TYR B C 1
ATOM 2218 O O . TYR B 1 16 ? 8.891 -39.719 -42.656 1 87.25 16 TYR B O 1
ATOM 2226 N N . ASP B 1 17 ? 10.562 -41.125 -42.219 1 87.44 17 ASP B N 1
ATOM 2227 C CA . ASP B 1 17 ? 10.344 -41.875 -43.438 1 87.44 17 ASP B CA 1
ATOM 2228 C C . ASP B 1 17 ? 8.961 -42.531 -43.438 1 87.44 17 ASP B C 1
ATOM 2230 O O . ASP B 1 17 ? 8.281 -42.594 -44.469 1 87.44 17 ASP B O 1
ATOM 2234 N N . ILE B 1 18 ? 8.641 -43 -42.344 1 88.12 18 ILE B N 1
ATOM 2235 C CA . ILE B 1 18 ? 7.359 -43.688 -42.188 1 88.12 18 ILE B CA 1
ATOM 2236 C C . ILE B 1 18 ? 6.223 -42.688 -42.406 1 88.12 18 ILE B C 1
ATOM 2238 O O . ILE B 1 18 ? 5.285 -42.938 -43.188 1 88.12 18 ILE B O 1
ATOM 2242 N N . LEU B 1 19 ? 6.285 -41.594 -41.844 1 89.19 19 LEU B N 1
ATOM 2243 C CA . LEU B 1 19 ? 5.223 -40.594 -41.938 1 89.19 19 LEU B CA 1
ATOM 2244 C C . LEU B 1 19 ? 5.078 -40.062 -43.344 1 89.19 19 LEU B C 1
ATOM 2246 O O . LEU B 1 19 ? 3.967 -39.75 -43.812 1 89.19 19 LEU B O 1
ATOM 2250 N N . LYS B 1 20 ? 6.168 -39.938 -43.969 1 86.12 20 LYS B N 1
ATOM 2251 C CA . LYS B 1 20 ? 6.152 -39.438 -45.344 1 86.12 20 LYS B CA 1
ATOM 2252 C C . LYS B 1 2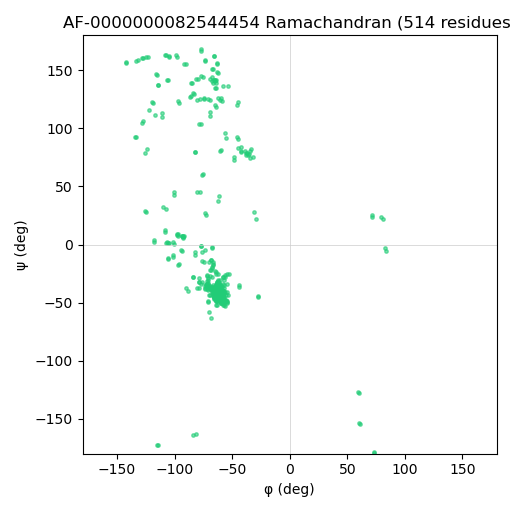0 ? 5.363 -40.375 -46.281 1 86.12 20 LYS B C 1
ATOM 2254 O O . LYS B 1 20 ? 4.828 -39.938 -47.281 1 86.12 20 LYS B O 1
ATOM 2259 N N . SER B 1 21 ? 5.301 -41.625 -45.906 1 88.06 21 SER B N 1
ATOM 2260 C CA . SER B 1 21 ? 4.668 -42.625 -46.75 1 88.06 21 SER B CA 1
ATOM 2261 C C . SER B 1 21 ? 3.193 -42.781 -46.406 1 88.06 21 SER B C 1
ATOM 2263 O O . SER B 1 21 ? 2.518 -43.656 -46.969 1 88.06 21 SER B O 1
ATOM 2265 N N . TRP B 1 22 ? 2.613 -41.938 -45.531 1 90.81 22 TRP B N 1
ATOM 2266 C CA . TRP B 1 22 ? 1.239 -42.125 -45.062 1 90.81 22 TRP B CA 1
ATOM 2267 C C . TRP B 1 22 ? 0.245 -41.688 -46.125 1 90.81 22 TRP B C 1
ATOM 2269 O O . TRP B 1 22 ? 0.5 -40.781 -46.906 1 90.81 22 TRP B O 1
ATOM 2279 N N . SER B 1 23 ? -0.814 -42.438 -46.125 1 89.44 23 SER B N 1
ATOM 2280 C CA . SER B 1 23 ? -1.914 -42.062 -47 1 89.44 23 SER B CA 1
ATOM 2281 C C . SER B 1 23 ? -2.713 -40.906 -46.438 1 89.44 23 SER B C 1
ATOM 2283 O O . SER B 1 23 ? -2.58 -40.562 -45.25 1 89.44 23 SER B O 1
ATOM 2285 N N . ILE B 1 24 ? -3.533 -40.344 -47.281 1 87.75 24 ILE B N 1
ATOM 2286 C CA . ILE B 1 24 ? -4.379 -39.25 -46.875 1 87.75 24 ILE B CA 1
ATOM 2287 C C . ILE B 1 24 ? -5.352 -39.688 -45.781 1 87.75 24 ILE B C 1
ATOM 2289 O O . ILE B 1 24 ? -5.641 -38.938 -44.844 1 87.75 24 ILE B O 1
ATOM 2293 N N . ASP B 1 25 ? -5.82 -40.875 -45.906 1 89.12 25 ASP B N 1
ATOM 2294 C CA . ASP B 1 25 ? -6.766 -41.438 -44.938 1 89.12 25 ASP B CA 1
ATOM 2295 C C . ASP B 1 25 ? -6.129 -41.562 -43.562 1 89.12 25 ASP B C 1
ATOM 2297 O O . ASP B 1 25 ? -6.762 -41.281 -42.562 1 89.12 25 ASP B O 1
ATOM 2301 N N . GLU B 1 26 ? -4.93 -41.969 -43.562 1 92.44 26 GLU B N 1
ATOM 2302 C CA . GLU B 1 26 ? -4.203 -42.125 -42.312 1 92.44 26 GLU B CA 1
ATOM 2303 C C . GLU B 1 26 ? -3.975 -40.75 -41.625 1 92.44 26 GLU B C 1
ATOM 2305 O O . GLU B 1 26 ? -4.145 -40.625 -40.438 1 92.44 26 GLU B O 1
ATOM 2310 N N . ILE B 1 27 ? -3.654 -39.844 -42.438 1 90.5 27 ILE B N 1
ATOM 2311 C CA . ILE B 1 27 ? -3.395 -38.469 -41.969 1 90.5 27 ILE B CA 1
ATOM 2312 C C . ILE B 1 27 ? -4.68 -37.875 -41.375 1 90.5 27 ILE B C 1
ATOM 2314 O O . ILE B 1 27 ? -4.664 -37.281 -40.312 1 90.5 27 ILE B O 1
ATOM 2318 N N . GLU B 1 28 ? -5.715 -38.062 -42 1 88.88 28 GLU B N 1
ATOM 2319 C CA . GLU B 1 28 ? -7.004 -37.562 -41.531 1 88.88 28 GLU B CA 1
ATOM 2320 C C . GLU B 1 28 ? -7.426 -38.219 -40.25 1 88.88 28 GLU B C 1
ATOM 2322 O O . GLU B 1 28 ? -7.98 -37.562 -39.344 1 88.88 28 GLU B O 1
ATOM 2327 N N . GLN B 1 29 ? -7.191 -39.531 -40.094 1 91.19 29 GLN B N 1
ATOM 2328 C CA . GLN B 1 29 ? -7.508 -40.25 -38.875 1 91.19 29 GLN B CA 1
ATOM 2329 C C . GLN B 1 29 ? -6.723 -39.656 -37.688 1 91.19 29 GLN B C 1
ATOM 2331 O O . GLN B 1 29 ? -7.285 -39.406 -36.625 1 91.19 29 GLN B O 1
ATOM 2336 N N . LEU B 1 30 ? -5.477 -39.469 -38 1 91.56 30 LEU B N 1
ATOM 2337 C CA . LEU B 1 30 ? -4.648 -38.906 -36.938 1 91.56 30 LEU B CA 1
ATOM 2338 C C . LEU B 1 30 ? -5.121 -37.5 -36.562 1 91.56 30 LEU B C 1
ATOM 2340 O O . LEU B 1 30 ? -5.258 -37.188 -35.375 1 91.56 30 LEU B O 1
ATOM 2344 N N . ASN B 1 31 ? -5.355 -36.75 -37.5 1 87.31 31 ASN B N 1
ATOM 2345 C CA . ASN B 1 31 ? -5.809 -35.375 -37.25 1 87.31 31 ASN B CA 1
ATOM 2346 C C . ASN B 1 31 ? -7.117 -35.344 -36.469 1 87.31 31 ASN B C 1
ATOM 2348 O O . ASN B 1 31 ? -7.312 -34.5 -35.594 1 87.31 31 ASN B O 1
ATOM 2352 N N . SER B 1 32 ? -7.945 -36.188 -36.781 1 87.38 32 SER B N 1
ATOM 2353 C CA . SER B 1 32 ? -9.227 -36.281 -36.062 1 87.38 32 SER B CA 1
ATOM 2354 C C . SER B 1 32 ? -9.031 -36.594 -34.594 1 87.38 32 SER B C 1
ATOM 2356 O O . SER B 1 32 ? -9.672 -36 -33.719 1 87.38 32 SER B O 1
ATOM 2358 N N . VAL B 1 33 ? -8.117 -37.469 -34.312 1 90.25 33 VAL B N 1
ATOM 2359 C CA . VAL B 1 33 ? -7.863 -37.875 -32.938 1 90.25 33 VAL B CA 1
ATOM 2360 C C . VAL B 1 33 ? -7.176 -36.75 -32.188 1 90.25 33 VAL B C 1
ATOM 2362 O O . VAL B 1 33 ? -7.512 -36.438 -31.031 1 90.25 33 VAL B O 1
ATOM 2365 N N . LEU B 1 34 ? -6.289 -36.094 -32.906 1 88.5 34 LEU B N 1
ATOM 2366 C CA . LEU B 1 34 ? -5.555 -35 -32.25 1 88.5 34 LEU B CA 1
ATOM 2367 C C . LEU B 1 34 ? -6.465 -33.812 -32 1 88.5 34 LEU B C 1
ATOM 2369 O O . LEU B 1 34 ? -6.266 -33.062 -31.031 1 88.5 34 LEU B O 1
ATOM 2373 N N . ARG B 1 35 ? -7.441 -33.625 -32.781 1 81.81 35 ARG B N 1
ATOM 2374 C CA . ARG B 1 35 ? -8.375 -32.5 -32.625 1 81.81 35 ARG B CA 1
ATOM 2375 C C . ARG B 1 35 ? -9.391 -32.781 -31.516 1 81.81 35 ARG B C 1
ATOM 2377 O O . ARG B 1 35 ? -9.945 -31.859 -30.922 1 81.81 35 ARG B O 1
ATOM 2384 N N . ALA B 1 36 ? -9.695 -34 -31.297 1 73.06 36 ALA B N 1
ATOM 2385 C CA . ALA B 1 36 ? -10.656 -34.344 -30.266 1 73.06 36 ALA B CA 1
ATOM 2386 C C . ALA B 1 36 ? -10.164 -33.906 -28.891 1 73.06 36 ALA B C 1
ATOM 2388 O O . ALA B 1 36 ? -10.961 -33.531 -28.031 1 73.06 36 ALA B O 1
ATOM 2389 N N . GLY B 1 37 ? -8.953 -33.906 -28.75 1 62.38 37 GLY B N 1
ATOM 2390 C CA . GLY B 1 37 ? -8.383 -33.438 -27.5 1 62.38 37 GLY B CA 1
ATOM 2391 C C . GLY B 1 37 ? -8.578 -31.953 -27.266 1 62.38 37 GLY B C 1
ATOM 2392 O O . GLY B 1 37 ? -8.586 -31.5 -26.109 1 62.38 37 GLY B O 1
ATOM 2393 N N . GLU B 1 38 ? -8.672 -31.219 -28.406 1 62.06 38 GLU B N 1
ATOM 2394 C CA . GLU B 1 38 ? -8.82 -29.766 -28.344 1 62.06 38 GLU B CA 1
ATOM 2395 C C . GLU B 1 38 ? -10.227 -29.375 -27.906 1 62.06 38 GLU B C 1
ATOM 2397 O O . GLU B 1 38 ? -10.422 -28.328 -27.281 1 62.06 38 GLU B O 1
ATOM 2402 N N . ARG B 1 39 ? -11.203 -30.016 -28.281 1 55.88 39 ARG B N 1
ATOM 2403 C CA . ARG B 1 39 ? -12.594 -29.641 -28.047 1 55.88 39 ARG B CA 1
ATOM 2404 C C . ARG B 1 39 ? -12.875 -29.469 -26.562 1 55.88 39 ARG B C 1
ATOM 2406 O O . ARG B 1 39 ? -13.688 -28.625 -26.172 1 55.88 39 ARG B O 1
ATOM 2413 N N . THR B 1 40 ? -12.211 -30.172 -25.75 1 53.28 40 THR B N 1
ATOM 2414 C CA . THR B 1 40 ? -12.516 -29.984 -24.344 1 53.28 40 THR B CA 1
ATOM 2415 C C . THR B 1 40 ? -12.031 -28.609 -23.875 1 53.28 40 THR B C 1
ATOM 2417 O O . THR B 1 40 ? -12.453 -28.109 -22.828 1 53.28 40 THR B O 1
ATOM 2420 N N . LEU B 1 41 ? -11.203 -27.984 -24.656 1 52.25 41 LEU B N 1
ATOM 2421 C CA . LEU B 1 41 ? -10.625 -26.688 -24.375 1 52.25 41 LEU B CA 1
ATOM 2422 C C . LEU B 1 41 ? -11.695 -25.594 -24.359 1 52.25 41 LEU B C 1
ATOM 2424 O O . LEU B 1 41 ? -11.664 -24.703 -23.5 1 52.25 41 LEU B O 1
ATOM 2428 N N . PHE B 1 42 ? -12.516 -25.656 -25.375 1 48.59 42 PH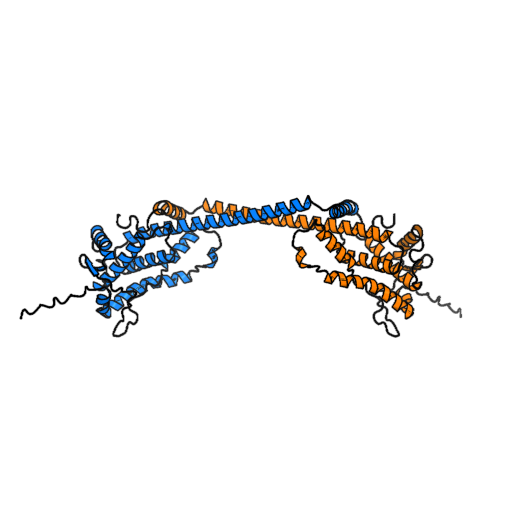E B N 1
ATOM 2429 C CA . PHE B 1 42 ? -13.492 -24.594 -25.562 1 48.59 42 PHE B CA 1
ATOM 2430 C C . PHE B 1 42 ? -14.477 -24.547 -24.406 1 48.59 42 PHE B C 1
ATOM 2432 O O . PHE B 1 42 ? -14.875 -23.469 -23.953 1 48.59 42 PHE B O 1
ATOM 2439 N N . ILE B 1 43 ? -14.805 -25.5 -23.938 1 49.56 43 ILE B N 1
ATOM 2440 C CA . ILE B 1 43 ? -15.836 -25.516 -22.906 1 49.56 43 ILE B CA 1
ATOM 2441 C C . ILE B 1 43 ? -15.281 -24.953 -21.609 1 49.56 43 ILE B C 1
ATOM 2443 O O . ILE B 1 43 ? -15.977 -24.25 -20.875 1 49.56 43 ILE B O 1
ATOM 2447 N N . ALA B 1 44 ? -14.094 -25.172 -21.328 1 47.28 44 ALA B N 1
ATOM 2448 C CA . ALA B 1 44 ? -13.523 -24.781 -20.047 1 47.28 44 ALA B CA 1
ATOM 2449 C C . ALA B 1 44 ? -13.32 -23.266 -19.984 1 47.28 44 ALA B C 1
ATOM 2451 O O . ALA B 1 44 ? -13.477 -22.656 -18.922 1 47.28 44 ALA B O 1
ATOM 2452 N N . LYS B 1 45 ? -12.969 -22.766 -21.172 1 50.84 45 LYS B N 1
ATOM 2453 C CA . LYS B 1 45 ? -12.781 -21.312 -21.156 1 50.84 45 LYS B CA 1
ATOM 2454 C C . LYS B 1 45 ? -14.07 -20.594 -20.766 1 50.84 45 LYS B C 1
ATOM 2456 O O . LYS B 1 45 ? -14.031 -19.578 -20.078 1 50.84 45 LYS B O 1
ATOM 2461 N N . GLU B 1 46 ? -15.141 -21.031 -21.359 1 47.72 46 GLU B N 1
ATOM 2462 C CA . GLU B 1 46 ? -16.422 -20.375 -21.125 1 47.72 46 GLU B CA 1
ATOM 2463 C C . GLU B 1 46 ? -16.812 -20.438 -19.641 1 47.72 46 GLU B C 1
ATOM 2465 O O . GLU B 1 46 ? -17.516 -19.547 -19.156 1 47.72 46 GLU B O 1
ATOM 2470 N N . ASP B 1 47 ? -16.469 -21.469 -19.078 1 49.44 47 ASP B N 1
ATOM 2471 C CA . ASP B 1 47 ? -17.062 -21.625 -17.75 1 49.44 47 ASP B CA 1
ATOM 2472 C C . ASP B 1 47 ? -16.422 -20.688 -16.75 1 49.44 47 ASP B C 1
ATOM 2474 O O . ASP B 1 47 ? -16.672 -20.781 -15.547 1 49.44 47 ASP B O 1
ATOM 2478 N N . GLY B 1 48 ? -15.828 -19.469 -17.125 1 47.25 48 GLY B N 1
ATOM 2479 C CA . GLY B 1 48 ? -15.508 -18.359 -16.25 1 47.25 48 GLY B CA 1
ATOM 2480 C C . GLY B 1 48 ? -14.234 -18.562 -15.461 1 47.25 48 GLY B C 1
ATOM 2481 O O . GLY B 1 48 ? -14.141 -18.141 -14.305 1 47.25 48 GLY B O 1
ATOM 2482 N N . TYR B 1 49 ? -13.367 -19.375 -15.953 1 44.12 49 TYR B N 1
ATOM 2483 C CA . TYR B 1 49 ? -12.047 -19.359 -15.328 1 44.12 49 TYR B CA 1
ATOM 2484 C C . TYR B 1 49 ? -11.531 -17.938 -15.172 1 44.12 49 TYR B C 1
ATOM 2486 O O . TYR B 1 49 ? -11.234 -17.266 -16.172 1 44.12 49 TYR B O 1
ATOM 2494 N N . ASP B 1 50 ? -12.039 -17.219 -14.328 1 43.84 50 ASP B N 1
ATOM 2495 C CA . ASP B 1 50 ? -11.445 -15.922 -14.062 1 43.84 50 ASP B CA 1
ATOM 2496 C C . ASP B 1 50 ? -10 -16.062 -13.57 1 43.84 50 ASP B C 1
ATOM 2498 O O . ASP B 1 50 ? -9.758 -16.594 -12.484 1 43.84 50 ASP B O 1
ATOM 2502 N N . GLU B 1 51 ? -9.156 -16.234 -14.391 1 45.19 51 GLU B N 1
ATOM 2503 C CA . GLU B 1 51 ? -7.734 -16.141 -14.062 1 45.19 51 GLU B CA 1
ATOM 2504 C C . GLU B 1 51 ? -7.5 -15.211 -12.883 1 45.19 51 GLU B C 1
ATOM 2506 O O . GLU B 1 51 ? -6.602 -15.445 -12.07 1 45.19 51 GLU B O 1
ATOM 2511 N N . ASP B 1 52 ? -8.18 -14.141 -12.984 1 44.72 52 ASP B N 1
ATOM 2512 C CA . ASP B 1 52 ? -7.953 -13.031 -12.062 1 44.72 52 ASP B CA 1
ATOM 2513 C C . ASP B 1 52 ? -8.367 -13.398 -10.641 1 44.72 52 ASP B C 1
ATOM 2515 O O . ASP B 1 52 ? -8.203 -12.602 -9.719 1 44.72 52 ASP B O 1
ATOM 2519 N N . SER B 1 53 ? -9.156 -14.445 -10.523 1 43.66 53 SER B N 1
ATOM 2520 C CA . SER B 1 53 ? -9.547 -14.805 -9.164 1 43.66 53 SER B CA 1
ATOM 2521 C C . SER B 1 53 ? -8.398 -15.5 -8.43 1 43.66 53 SER B C 1
ATOM 2523 O O . SER B 1 53 ? -8.609 -16.125 -7.391 1 43.66 53 SER B O 1
ATOM 2525 N N . ALA B 1 54 ? -7.363 -15.773 -9.07 1 40.34 54 ALA B N 1
ATOM 2526 C CA . ALA B 1 54 ? -6.184 -16.375 -8.461 1 40.34 54 ALA B CA 1
ATOM 2527 C C . ALA B 1 54 ? -5.852 -15.719 -7.125 1 40.34 54 ALA B C 1
ATOM 2529 O O . ALA B 1 54 ? -5.148 -16.297 -6.293 1 40.34 54 ALA B O 1
ATOM 2530 N N . GLY B 1 55 ? -6.082 -14.492 -7.023 1 42.88 55 GLY B N 1
ATOM 2531 C CA . GLY B 1 55 ? -5.547 -13.828 -5.848 1 42.88 55 GLY B CA 1
ATOM 2532 C C . GLY B 1 55 ? -6.203 -14.281 -4.559 1 42.88 55 GLY B C 1
ATOM 2533 O O . GLY B 1 55 ? -5.781 -13.883 -3.469 1 42.88 55 GLY B O 1
ATOM 2534 N N . GLU B 1 56 ? -7.512 -14.5 -4.508 1 47.44 56 GLU B N 1
ATOM 2535 C CA . GLU B 1 56 ? -8.008 -14.852 -3.184 1 47.44 56 GLU B CA 1
ATOM 2536 C C . GLU B 1 56 ? -7.516 -16.234 -2.762 1 47.44 56 GLU B C 1
ATOM 2538 O O . GLU B 1 56 ? -7.469 -17.156 -3.578 1 47.44 56 GLU B O 1
ATOM 2543 N N . THR B 1 57 ? -6.688 -16.328 -1.75 1 49.28 57 THR B N 1
ATOM 2544 C CA . THR B 1 57 ? -6.086 -17.406 -0.973 1 49.28 57 THR B CA 1
ATOM 2545 C C . THR B 1 57 ? -7.02 -18.609 -0.909 1 49.28 57 THR B C 1
ATOM 2547 O O . THR B 1 57 ? -7.809 -18.75 0.029 1 49.28 57 THR B O 1
ATOM 2550 N N . LEU B 1 58 ? -7.836 -18.844 -1.82 1 56.66 58 LEU B N 1
ATOM 2551 C CA . LEU B 1 58 ? -8.641 -20.047 -1.983 1 56.66 58 LEU B CA 1
ATOM 2552 C C . LEU B 1 58 ? -7.758 -21.266 -2.193 1 56.66 58 LEU B C 1
ATOM 2554 O O . LEU B 1 58 ? -8.242 -22.328 -2.604 1 56.66 58 LEU B O 1
ATOM 2558 N N . LEU B 1 59 ? -6.66 -21.312 -1.515 1 72.31 59 LEU B N 1
ATOM 2559 C CA . LEU B 1 59 ? -5.582 -22.156 -1.995 1 72.31 59 LEU B CA 1
ATOM 2560 C C . LEU B 1 59 ? -5.863 -23.625 -1.675 1 72.31 59 LEU B C 1
ATOM 2562 O O . LEU B 1 59 ? -5.738 -24.484 -2.545 1 72.31 59 LEU B O 1
ATOM 2566 N N . PHE B 1 60 ? -6.559 -23.797 -0.464 1 78.31 60 PHE B N 1
ATOM 2567 C CA . PHE B 1 60 ? -6.789 -25.203 -0.149 1 78.31 60 PHE B CA 1
ATOM 2568 C C . PHE B 1 60 ? -8.266 -25.547 -0.274 1 78.31 60 PHE B C 1
ATOM 2570 O O . PHE B 1 60 ? -8.766 -26.422 0.444 1 78.31 60 PHE B O 1
ATOM 2577 N N . SER B 1 61 ? -8.852 -24.859 -1.187 1 78.94 61 SER B N 1
ATOM 2578 C CA . SER B 1 61 ? -10.305 -25 -1.306 1 78.94 61 SER B CA 1
ATOM 2579 C C . SER B 1 61 ? -10.68 -25.969 -2.428 1 78.94 61 SER B C 1
ATOM 2581 O O . SER B 1 61 ? -9.859 -26.25 -3.307 1 78.94 61 SER B O 1
ATOM 2583 N N . ASP B 1 62 ? -11.93 -26.438 -2.387 1 84.62 62 ASP B N 1
ATOM 2584 C CA . ASP B 1 62 ? -12.484 -27.266 -3.451 1 84.62 62 ASP B CA 1
ATOM 2585 C C . ASP B 1 62 ? -12.539 -26.5 -4.773 1 84.62 62 ASP B C 1
ATOM 2587 O O . ASP B 1 62 ? -12.359 -27.094 -5.844 1 84.62 62 ASP B O 1
ATOM 2591 N N . LYS B 1 63 ? -12.734 -25.266 -4.543 1 83.06 63 LYS B N 1
ATOM 2592 C CA . LYS B 1 63 ? -12.781 -24.438 -5.742 1 83.06 63 LYS B CA 1
ATOM 2593 C C . LYS B 1 63 ? -11.438 -24.438 -6.469 1 83.06 63 LYS B C 1
ATOM 2595 O O . LYS B 1 63 ? -11.391 -24.547 -7.695 1 83.06 63 LYS B O 1
ATOM 2600 N N . THR B 1 64 ? -10.391 -24.328 -5.703 1 85 64 THR B N 1
ATOM 2601 C CA . THR B 1 64 ? -9.055 -24.375 -6.277 1 85 64 THR B CA 1
ATOM 2602 C C . THR B 1 64 ? -8.812 -25.703 -6.992 1 85 64 THR B C 1
ATOM 2604 O O . THR B 1 64 ? -8.297 -25.719 -8.109 1 85 64 THR B O 1
ATOM 2607 N N . TYR B 1 65 ? -9.242 -26.734 -6.398 1 89.25 65 TYR B N 1
ATOM 2608 C CA . TYR B 1 65 ? -9.102 -28.062 -6.996 1 89.25 65 TYR B CA 1
ATOM 2609 C C . TYR B 1 65 ? -9.891 -28.156 -8.297 1 89.25 65 TYR B C 1
ATOM 2611 O O . TYR B 1 65 ? -9.359 -28.594 -9.32 1 89.25 65 TYR B O 1
ATOM 2619 N N . THR B 1 66 ? -11.117 -27.797 -8.195 1 88.31 66 THR B N 1
ATOM 2620 C CA . THR B 1 66 ? -12.008 -27.891 -9.352 1 88.31 66 THR B CA 1
ATOM 2621 C C . THR B 1 66 ? -11.469 -27.062 -10.516 1 88.31 66 THR B C 1
ATOM 2623 O O . THR B 1 66 ? -11.492 -27.516 -11.664 1 88.31 66 THR B O 1
ATOM 2626 N N . GLN B 1 67 ? -10.984 -25.922 -10.203 1 86.81 67 GLN B N 1
ATOM 2627 C CA . GLN B 1 67 ? -10.43 -25.078 -11.25 1 86.81 67 GLN B CA 1
ATOM 2628 C C . GLN B 1 67 ? -9.188 -25.703 -11.875 1 86.81 67 GLN B C 1
ATOM 2630 O O . GLN B 1 67 ? -8.992 -25.625 -13.094 1 86.81 67 GLN B O 1
ATOM 2635 N N . PHE B 1 68 ? -8.484 -26.266 -11.055 1 91 68 PHE B N 1
ATOM 2636 C CA . PHE B 1 68 ? -7.27 -26.922 -11.531 1 91 68 PHE B CA 1
ATOM 2637 C C . PHE B 1 68 ? -7.609 -28.078 -12.453 1 91 68 PHE B C 1
ATOM 2639 O O . PHE B 1 68 ? -7.031 -28.219 -13.531 1 91 68 PHE B O 1
ATOM 2646 N N . MET B 1 69 ? -8.531 -28.891 -12.078 1 90.88 69 MET B N 1
ATOM 2647 C CA . MET B 1 69 ? -8.93 -30.031 -12.891 1 90.88 69 MET B CA 1
ATOM 2648 C C . MET B 1 69 ? -9.539 -29.578 -14.211 1 90.88 69 MET B C 1
ATOM 2650 O O . MET B 1 69 ? -9.305 -30.188 -15.258 1 90.88 69 MET B O 1
ATOM 2654 N N . LYS B 1 70 ? -10.289 -28.547 -14.125 1 88 70 LYS B N 1
ATOM 2655 C CA . LYS B 1 70 ? -10.867 -27.984 -15.344 1 88 70 LYS B CA 1
ATOM 2656 C C . LYS B 1 70 ? -9.781 -27.516 -16.312 1 88 70 LYS B C 1
ATOM 2658 O O . LYS B 1 70 ? -9.898 -27.672 -17.516 1 88 70 LYS B O 1
ATOM 2663 N N . LEU B 1 71 ? -8.805 -26.938 -15.711 1 88.56 71 LEU B N 1
ATOM 2664 C CA . LEU B 1 71 ? -7.68 -26.484 -16.516 1 88.56 71 LEU B CA 1
ATOM 2665 C C . LEU B 1 71 ? -7.035 -27.672 -17.25 1 88.56 71 LEU B C 1
ATOM 2667 O O . LEU B 1 71 ? -6.746 -27.578 -18.438 1 88.56 71 LEU B O 1
ATOM 2671 N N . LEU B 1 72 ? -6.793 -28.75 -16.562 1 91.88 72 LEU B N 1
ATOM 2672 C CA . LEU B 1 72 ? -6.188 -29.938 -17.172 1 91.88 72 LEU B CA 1
ATOM 2673 C C . LEU B 1 72 ? -7.09 -30.5 -18.266 1 91.88 72 LEU B C 1
ATOM 2675 O O . LEU B 1 72 ? -6.609 -30.875 -19.344 1 91.88 72 LEU B O 1
ATOM 2679 N N . ASP B 1 73 ? -8.328 -30.484 -18.031 1 89.06 73 ASP B N 1
ATOM 2680 C CA . ASP B 1 73 ? -9.289 -31.078 -18.969 1 89.06 73 ASP B CA 1
ATOM 2681 C C . ASP B 1 73 ? -9.414 -30.234 -20.234 1 89.06 73 ASP B C 1
ATOM 2683 O O . ASP B 1 73 ? -9.789 -30.75 -21.281 1 89.06 73 ASP B O 1
ATOM 2687 N N . ARG B 1 74 ? -9.148 -29 -20.047 1 84.25 74 ARG B N 1
ATOM 2688 C CA . ARG B 1 74 ? -9.156 -28.141 -21.234 1 84.25 74 ARG B CA 1
ATOM 2689 C C . ARG B 1 74 ? -8.086 -28.578 -22.234 1 84.25 74 ARG B C 1
ATOM 2691 O O . ARG B 1 74 ? -8.273 -28.453 -23.438 1 84.25 74 ARG B O 1
ATOM 2698 N N . GLY B 1 75 ? -7.051 -29.031 -21.688 1 85.62 75 GLY B N 1
ATOM 2699 C CA . GLY B 1 75 ? -5.992 -29.562 -22.531 1 85.62 75 GLY B CA 1
ATOM 2700 C C . GLY B 1 75 ? -5.215 -28.484 -23.266 1 85.62 75 GLY B C 1
ATOM 2701 O O . GLY B 1 75 ? -5.355 -27.297 -22.953 1 85.62 75 GLY B O 1
ATOM 2702 N N . THR B 1 76 ? -4.258 -28.891 -24.062 1 84.31 76 THR B N 1
ATOM 2703 C CA . THR B 1 76 ? -3.441 -28.031 -24.922 1 84.31 76 THR B CA 1
ATOM 2704 C C . THR B 1 76 ? -3.34 -28.625 -26.328 1 84.31 76 THR B C 1
ATOM 2706 O O . THR B 1 76 ? -3.699 -29.781 -26.547 1 84.31 76 THR B O 1
ATOM 2709 N N . LYS B 1 77 ? -3.045 -27.766 -27.219 1 82.94 77 LYS B N 1
ATOM 2710 C CA . LYS B 1 77 ? -2.891 -28.219 -28.594 1 82.94 77 LYS B CA 1
ATOM 2711 C C . LYS B 1 77 ? -1.634 -29.078 -28.75 1 82.94 77 LYS B C 1
ATOM 2713 O O . LYS B 1 77 ? -0.546 -28.672 -28.344 1 82.94 77 LYS B O 1
ATOM 2718 N N . ILE B 1 78 ? -1.92 -30.234 -29.25 1 82.31 78 ILE B N 1
ATOM 2719 C CA . ILE B 1 78 ? -0.788 -31.078 -29.625 1 82.31 78 ILE B CA 1
ATOM 2720 C C . ILE B 1 78 ? -0.517 -30.922 -31.125 1 82.31 78 ILE B C 1
ATOM 2722 O O . ILE B 1 78 ? -1.401 -31.172 -31.938 1 82.31 78 ILE B O 1
ATOM 2726 N N . PRO B 1 79 ? 0.655 -30.562 -31.375 1 79.88 79 PRO B N 1
ATOM 2727 C CA . PRO B 1 79 ? 0.945 -30.328 -32.812 1 79.88 79 PRO B CA 1
ATOM 2728 C C . PRO B 1 79 ? 0.899 -31.609 -33.625 1 79.88 79 PRO B C 1
ATOM 2730 O O . PRO B 1 79 ? 1.28 -32.688 -33.125 1 79.88 79 PRO B O 1
ATOM 2733 N N . THR B 1 80 ? 0.329 -31.438 -34.844 1 82.19 80 THR B N 1
ATOM 2734 C CA . THR B 1 80 ? 0.361 -32.531 -35.812 1 82.19 80 THR B CA 1
ATOM 2735 C C . THR B 1 80 ? 1.675 -32.531 -36.594 1 82.19 80 THR B C 1
ATOM 2737 O O . THR B 1 80 ? 2.221 -31.453 -36.906 1 82.19 80 THR B O 1
ATO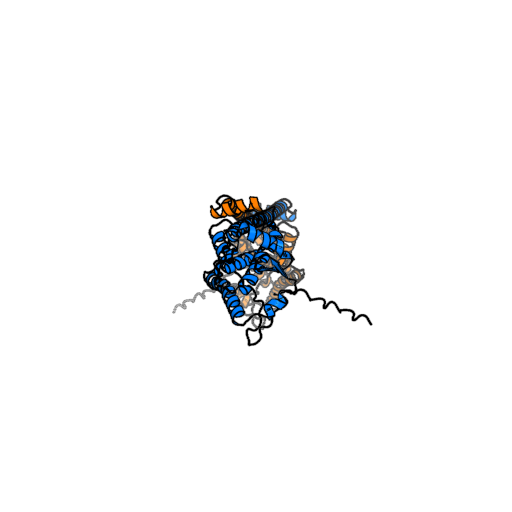M 2740 N N . PRO B 1 81 ? 2.17 -33.656 -36.781 1 80.75 81 PRO B N 1
ATOM 2741 C CA . PRO B 1 81 ? 3.42 -33.688 -37.531 1 80.75 81 PRO B CA 1
ATOM 2742 C C . PRO B 1 81 ? 3.232 -33.281 -39 1 80.75 81 PRO B C 1
ATOM 2744 O O . PRO B 1 81 ? 4.211 -33.156 -39.719 1 80.75 81 PRO B O 1
ATOM 2747 N N . PHE B 1 82 ? 1.965 -33 -39.406 1 82.19 82 PHE B N 1
ATOM 2748 C CA . PHE B 1 82 ? 1.682 -32.719 -40.812 1 82.19 82 PHE B CA 1
ATOM 2749 C C . PHE B 1 82 ? 1.299 -31.25 -40.969 1 82.19 82 PHE B C 1
ATOM 2751 O O . PHE B 1 82 ? 0.494 -30.719 -40.219 1 82.19 82 PHE B O 1
ATOM 2758 N N . ASN B 1 83 ? 2.031 -30.344 -41.625 1 68.19 83 ASN B N 1
ATOM 2759 C CA . ASN B 1 83 ? 1.779 -28.922 -41.812 1 68.19 83 ASN B CA 1
ATOM 2760 C C . ASN B 1 83 ? 0.605 -28.672 -42.75 1 68.19 83 ASN B C 1
ATOM 2762 O O . ASN B 1 83 ? -0.15 -27.719 -42.562 1 68.19 83 ASN B O 1
ATOM 2766 N N . ASN B 1 84 ? 0.642 -29.156 -43.969 1 61.75 84 ASN B N 1
ATOM 2767 C CA . ASN B 1 84 ? -0.376 -28.875 -44.969 1 61.75 84 ASN B CA 1
ATOM 2768 C C . ASN B 1 84 ? -1.019 -30.156 -45.5 1 61.75 84 ASN B C 1
ATOM 2770 O O . ASN B 1 84 ? -0.326 -31.141 -45.75 1 61.75 84 ASN B O 1
ATOM 2774 N N . VAL B 1 85 ? -2.381 -30.25 -45.188 1 58.88 85 VAL B N 1
ATOM 2775 C CA . VAL B 1 85 ? -3.068 -31.453 -45.625 1 58.88 85 VAL B CA 1
ATOM 2776 C C . VAL B 1 85 ? -3.43 -31.312 -47.125 1 58.88 85 VAL B C 1
ATOM 2778 O O . VAL B 1 85 ? -4.32 -30.547 -47.469 1 58.88 85 VAL B O 1
ATOM 2781 N N . GLY B 1 86 ? -2.594 -30.875 -47.938 1 55.12 86 GLY B N 1
ATOM 2782 C CA . GLY B 1 86 ? -2.908 -31 -49.375 1 55.12 86 GLY B CA 1
ATOM 2783 C C . GLY B 1 86 ? -2.539 -32.344 -49.938 1 55.12 86 GLY B C 1
ATOM 2784 O O . GLY B 1 86 ? -2.457 -33.344 -49.219 1 55.12 86 GLY B O 1
ATOM 2785 N N . GLU B 1 87 ? -2.43 -32.594 -51.25 1 57.97 87 GLU B N 1
ATOM 2786 C CA . GLU B 1 87 ? -2.125 -33.812 -52 1 57.97 87 GLU B CA 1
ATOM 2787 C C . GLU B 1 87 ? -0.827 -34.438 -51.531 1 57.97 87 GLU B C 1
ATOM 2789 O O . GLU B 1 87 ? -0.693 -35.656 -51.562 1 57.97 87 GLU B O 1
ATOM 2794 N N . PHE B 1 88 ? 0.122 -33.594 -50.938 1 60 88 PHE B N 1
ATOM 2795 C CA . PHE B 1 88 ? 1.382 -34.125 -50.438 1 60 88 PHE B CA 1
ATOM 2796 C C . PHE B 1 88 ? 1.691 -33.594 -49.062 1 60 88 PHE B C 1
ATOM 2798 O O . PHE B 1 88 ? 2.271 -32.5 -48.906 1 60 88 PHE B O 1
ATOM 2805 N N . PRO B 1 89 ? 1.283 -34.312 -48.031 1 64.81 89 PRO B N 1
ATOM 2806 C CA . PRO B 1 89 ? 1.498 -33.75 -46.688 1 64.81 89 PRO B CA 1
ATOM 2807 C C . PRO B 1 89 ? 2.979 -33.625 -46.344 1 64.81 89 PRO B C 1
ATOM 2809 O O . PRO B 1 89 ? 3.764 -34.531 -46.594 1 64.81 89 PRO B O 1
ATOM 2812 N N . LYS B 1 90 ? 3.438 -32.375 -46.062 1 79.06 90 LYS B N 1
ATOM 2813 C CA . LYS B 1 90 ? 4.805 -32.156 -45.625 1 79.06 90 LYS B CA 1
ATOM 2814 C C . LYS B 1 90 ? 4.938 -32.469 -44.125 1 79.06 90 LYS B C 1
ATOM 2816 O O . LYS B 1 90 ? 4.078 -32.125 -43.312 1 79.06 90 LYS B O 1
ATOM 2821 N N . VAL B 1 91 ? 5.922 -33.406 -43.906 1 82.25 91 VAL B N 1
ATOM 2822 C CA . VAL B 1 91 ? 6.164 -33.844 -42.531 1 82.25 91 VAL B CA 1
ATOM 2823 C C . VAL B 1 91 ? 7.137 -32.875 -41.875 1 82.25 91 VAL B C 1
ATOM 2825 O O . VAL B 1 91 ? 8.164 -32.5 -42.438 1 82.25 91 VAL B O 1
ATOM 2828 N N . SER B 1 92 ? 6.727 -32.406 -40.75 1 78.69 92 SER B N 1
ATOM 2829 C CA . SER B 1 92 ? 7.59 -31.531 -39.969 1 78.69 92 SER B CA 1
ATOM 2830 C C . SER B 1 92 ? 8.711 -32.312 -39.281 1 78.69 92 SER B C 1
ATOM 2832 O O . SER B 1 92 ? 8.453 -33.219 -38.5 1 78.69 92 SER B O 1
ATOM 2834 N N . PRO B 1 93 ? 9.914 -31.938 -39.469 1 74 93 PRO B N 1
ATOM 2835 C CA . PRO B 1 93 ? 11.031 -32.656 -38.844 1 74 93 PRO B CA 1
ATOM 2836 C C . PRO B 1 93 ? 11.086 -32.469 -37.344 1 74 93 PRO B C 1
ATOM 2838 O O . PRO B 1 93 ? 11.656 -33.281 -36.625 1 74 93 PRO B O 1
ATOM 2841 N N . GLU B 1 94 ? 10.516 -31.469 -36.938 1 72.69 94 GLU B N 1
ATOM 2842 C CA . GLU B 1 94 ? 10.539 -31.188 -35.5 1 72.69 94 GLU B CA 1
ATOM 2843 C C . GLU B 1 94 ? 9.648 -32.156 -34.75 1 72.69 94 GLU B C 1
ATOM 2845 O O . GLU B 1 94 ? 9.984 -32.594 -33.625 1 72.69 94 GLU B O 1
ATOM 2850 N N . LEU B 1 95 ? 8.586 -32.5 -35.406 1 72.75 95 LEU B N 1
ATOM 2851 C CA . LEU B 1 95 ? 7.598 -33.375 -34.75 1 72.75 95 LEU B CA 1
ATOM 2852 C C . LEU B 1 95 ? 7.809 -34.844 -35.125 1 72.75 95 LEU B C 1
ATOM 2854 O O . LEU B 1 95 ? 7.297 -35.719 -34.438 1 72.75 95 LEU B O 1
ATOM 2858 N N . ALA B 1 96 ? 8.508 -35 -36.125 1 75.06 96 ALA B N 1
ATOM 2859 C CA . ALA B 1 96 ? 8.922 -36.312 -36.562 1 75.06 96 ALA B CA 1
ATOM 2860 C C . ALA B 1 96 ? 10.438 -36.406 -36.719 1 75.06 96 ALA B C 1
ATOM 2862 O O . ALA B 1 96 ? 10.961 -36.312 -37.812 1 75.06 96 ALA B O 1
ATOM 2863 N N . PRO B 1 97 ? 11.055 -36.562 -35.625 1 71.81 97 PRO B N 1
ATOM 2864 C CA . PRO B 1 97 ? 12.516 -36.562 -35.719 1 71.81 97 PRO B CA 1
ATOM 2865 C C . PRO B 1 97 ? 13.039 -37.719 -36.562 1 71.81 97 PRO B C 1
ATOM 2867 O O . PRO B 1 97 ? 12.391 -38.75 -36.656 1 71.81 97 PRO B O 1
ATOM 2870 N N . LYS B 1 98 ? 14.164 -37.438 -37.219 1 81 98 LYS B N 1
ATOM 2871 C CA . LYS B 1 98 ? 14.828 -38.469 -38 1 81 98 LYS B CA 1
ATOM 2872 C C . LYS B 1 98 ? 15.562 -39.469 -37.125 1 81 98 LYS B C 1
ATOM 2874 O O . LYS B 1 98 ? 16.797 -39.562 -37.188 1 81 98 LYS B O 1
ATOM 2879 N N . LYS B 1 99 ? 14.742 -40.062 -36.344 1 84.88 99 LYS B N 1
ATOM 2880 C CA . LYS B 1 99 ? 15.281 -41.094 -35.438 1 84.88 99 LYS B CA 1
ATOM 2881 C C . LYS B 1 99 ? 14.922 -42.5 -35.906 1 84.88 99 LYS B C 1
ATOM 2883 O O . LYS B 1 99 ? 13.805 -42.719 -36.375 1 84.88 99 LYS B O 1
ATOM 2888 N N . GLU B 1 100 ? 15.883 -43.281 -35.719 1 90.5 100 GLU B N 1
ATOM 2889 C CA . GLU B 1 100 ? 15.711 -44.656 -36.156 1 90.5 100 GLU B CA 1
ATOM 2890 C C . GLU B 1 100 ? 14.609 -45.344 -35.375 1 90.5 100 GLU B C 1
ATOM 2892 O O . GLU B 1 100 ? 14.477 -45.125 -34.156 1 90.5 100 GLU B O 1
ATOM 2897 N N . VAL B 1 101 ? 13.867 -46.156 -36.094 1 91.75 101 VAL B N 1
ATOM 2898 C CA . VAL B 1 101 ? 12.805 -46.906 -35.438 1 91.75 101 VAL B CA 1
ATOM 2899 C C . VAL B 1 101 ? 13.117 -48.406 -35.531 1 91.75 101 VAL B C 1
ATOM 2901 O O . VAL B 1 101 ? 13.781 -48.875 -36.469 1 91.75 101 VAL B O 1
ATOM 2904 N N . VAL B 1 102 ? 12.742 -49.062 -34.562 1 93.94 102 VAL B N 1
ATOM 2905 C CA . VAL B 1 102 ? 12.945 -50.5 -34.5 1 93.94 102 VAL B CA 1
ATOM 2906 C C . VAL B 1 102 ? 11.625 -51.188 -34.188 1 93.94 102 VAL B C 1
ATOM 2908 O O . VAL B 1 102 ? 10.719 -50.594 -33.594 1 93.94 102 VAL B O 1
ATOM 2911 N N . ASN B 1 103 ? 11.57 -52.5 -34.5 1 93.38 103 ASN B N 1
ATOM 2912 C CA . ASN B 1 103 ? 10.367 -53.281 -34.281 1 93.38 103 ASN B CA 1
ATOM 2913 C C . ASN B 1 103 ? 10.305 -53.781 -32.844 1 93.38 103 ASN B C 1
ATOM 2915 O O . ASN B 1 103 ? 11.297 -54.312 -32.312 1 93.38 103 ASN B O 1
ATOM 2919 N N . VAL B 1 104 ? 9.25 -53.594 -32.219 1 93.69 104 VAL B N 1
ATOM 2920 C CA . VAL B 1 104 ? 8.891 -54.188 -30.938 1 93.69 104 VAL B CA 1
ATOM 2921 C C . VAL B 1 104 ? 7.512 -54.844 -31.047 1 93.69 104 VAL B C 1
ATOM 2923 O O . VAL B 1 104 ? 6.488 -54.156 -31.031 1 93.69 104 VAL B O 1
ATOM 2926 N N . GLY B 1 105 ? 7.52 -56.125 -31.125 1 89.12 105 GLY B N 1
ATOM 2927 C CA . GLY B 1 105 ? 6.27 -56.781 -31.484 1 89.12 105 GLY B CA 1
ATOM 2928 C C . GLY B 1 105 ? 5.742 -56.344 -32.844 1 89.12 105 GLY B C 1
ATOM 2929 O O . GLY B 1 105 ? 6.461 -56.406 -33.844 1 89.12 105 GLY B O 1
ATOM 2930 N N . ASP B 1 106 ? 4.52 -55.938 -32.875 1 89.94 106 ASP B N 1
ATOM 2931 C CA . ASP B 1 106 ? 3.859 -55.562 -34.125 1 89.94 106 ASP B CA 1
ATOM 2932 C C . ASP B 1 106 ? 4.012 -54.062 -34.375 1 89.94 106 ASP B C 1
ATOM 2934 O O . ASP B 1 106 ? 3.453 -53.531 -35.344 1 89.94 106 ASP B O 1
ATOM 2938 N N . TYR B 1 107 ? 4.789 -53.469 -33.5 1 93.5 107 TYR B N 1
ATOM 2939 C CA . TYR B 1 107 ? 4.875 -52 -33.625 1 93.5 107 TYR B CA 1
ATOM 2940 C C . TYR B 1 107 ? 6.32 -51.562 -33.812 1 93.5 107 TYR B C 1
ATOM 2942 O O . TYR B 1 107 ? 7.25 -52.312 -33.5 1 93.5 107 TYR B O 1
ATOM 2950 N N . MET B 1 108 ? 6.438 -50.344 -34.312 1 93.12 108 MET B N 1
ATOM 2951 C CA . MET B 1 108 ? 7.75 -49.719 -34.438 1 93.12 108 MET B CA 1
ATOM 2952 C C . MET B 1 108 ? 7.848 -48.5 -33.5 1 93.12 108 MET B C 1
ATOM 2954 O O . MET B 1 108 ? 6.898 -47.75 -33.375 1 93.12 108 MET B O 1
ATOM 2958 N N . VAL B 1 109 ? 8.953 -48.406 -32.875 1 93.62 109 VAL B N 1
ATOM 2959 C CA . VAL B 1 109 ? 9.164 -47.281 -31.969 1 93.62 109 VAL B CA 1
ATOM 2960 C C . VAL B 1 109 ? 10.609 -46.812 -32.062 1 93.62 109 VAL B C 1
ATOM 2962 O O . VAL B 1 109 ? 11.492 -47.562 -32.469 1 93.62 109 VAL B O 1
ATOM 2965 N N . THR B 1 110 ? 10.766 -45.562 -31.703 1 92.31 110 THR B N 1
ATOM 2966 C CA . THR B 1 110 ? 12.133 -45.062 -31.688 1 92.31 110 THR B CA 1
ATOM 2967 C C . THR B 1 110 ? 12.977 -45.812 -30.672 1 92.31 110 THR B C 1
ATOM 2969 O O . THR B 1 110 ? 12.461 -46.25 -29.641 1 92.31 110 THR B O 1
ATOM 2972 N N . LEU B 1 111 ? 14.234 -45.844 -30.859 1 92.12 111 LEU B N 1
ATOM 2973 C CA . LEU B 1 111 ? 15.164 -46.656 -30.078 1 92.12 111 LEU B CA 1
ATOM 2974 C C . LEU B 1 111 ? 15.078 -46.312 -28.609 1 92.12 111 LEU B C 1
ATOM 2976 O O . LEU B 1 111 ? 15.062 -47.188 -27.75 1 92.12 111 LEU B O 1
ATOM 2980 N N . LYS B 1 112 ? 14.945 -45.094 -28.328 1 92.62 112 LYS B N 1
ATOM 2981 C CA . LYS B 1 112 ? 14.945 -44.594 -26.953 1 92.62 112 LYS B CA 1
ATOM 2982 C C . LYS B 1 112 ? 13.711 -45.062 -26.188 1 92.62 112 LYS B C 1
ATOM 2984 O O . LYS B 1 112 ? 13.75 -45.219 -24.969 1 92.62 112 LYS B O 1
ATOM 2989 N N . LEU B 1 113 ? 12.703 -45.469 -26.891 1 95.38 113 LEU B N 1
ATOM 2990 C CA . LEU B 1 113 ? 11.414 -45.75 -26.281 1 95.38 113 LEU B CA 1
ATOM 2991 C C . LEU B 1 113 ? 11.164 -47.25 -26.234 1 95.38 113 LEU B C 1
ATOM 2993 O O . LEU B 1 113 ? 10.148 -47.719 -25.688 1 95.38 113 LEU B O 1
ATOM 2997 N N . VAL B 1 114 ? 12.07 -48.031 -26.688 1 96.06 114 VAL B N 1
ATOM 2998 C CA . VAL B 1 114 ? 11.914 -49.469 -26.812 1 96.06 114 VAL B CA 1
ATOM 2999 C C . VAL B 1 114 ? 11.648 -50.094 -25.453 1 96.06 114 VAL B C 1
ATOM 3001 O O . VAL B 1 114 ? 10.695 -50.875 -25.281 1 96.06 114 VAL B O 1
ATOM 3004 N N . PRO B 1 115 ? 12.43 -49.719 -24.422 1 95.38 115 PRO B N 1
ATOM 3005 C CA . PRO B 1 115 ? 12.188 -50.344 -23.125 1 95.38 115 PRO B CA 1
ATOM 3006 C C . PRO B 1 115 ? 10.789 -50.062 -22.578 1 95.38 115 PRO B C 1
ATOM 3008 O O . PRO B 1 115 ? 10.188 -50.938 -21.938 1 95.38 115 PRO B O 1
ATOM 3011 N N . ILE B 1 116 ? 10.258 -48.969 -22.828 1 96.25 116 ILE B N 1
ATOM 3012 C CA . ILE B 1 116 ? 8.945 -48.594 -22.328 1 96.25 116 ILE B CA 1
ATOM 3013 C C . ILE B 1 116 ? 7.859 -49.406 -23.047 1 96.25 116 ILE B C 1
ATOM 3015 O O . ILE B 1 116 ? 6.98 -49.969 -22.391 1 96.25 116 ILE B O 1
ATOM 3019 N N . LEU B 1 117 ? 7.957 -49.438 -24.391 1 96.38 117 LEU B N 1
ATOM 3020 C CA . LEU B 1 117 ? 6.953 -50.188 -25.141 1 96.38 117 LEU B CA 1
ATOM 3021 C C . LEU B 1 117 ? 6.988 -51.656 -24.766 1 96.38 117 LEU B C 1
ATOM 3023 O O . LEU B 1 117 ? 5.941 -52.281 -24.609 1 96.38 117 LEU B O 1
ATOM 3027 N N . LYS B 1 118 ? 8.18 -52.219 -24.641 1 95.69 118 LYS B N 1
ATOM 3028 C CA . LYS B 1 118 ? 8.312 -53.625 -24.25 1 95.69 118 LYS B CA 1
ATOM 3029 C C . LYS B 1 118 ? 7.621 -53.875 -22.922 1 95.69 118 LYS B C 1
ATOM 3031 O O . LYS B 1 118 ? 6.906 -54.875 -22.781 1 95.69 118 LYS B O 1
ATOM 3036 N N . HIS B 1 119 ? 7.828 -53.062 -22.047 1 95.12 119 HIS B N 1
ATOM 3037 C CA . HIS B 1 119 ? 7.211 -53.188 -20.734 1 95.12 119 HIS B CA 1
ATOM 3038 C C . HIS B 1 119 ? 5.691 -53.094 -20.828 1 95.12 119 HIS B C 1
ATOM 3040 O O . HIS B 1 119 ? 4.984 -53.906 -20.234 1 95.12 119 HIS B O 1
ATOM 3046 N N . LEU B 1 120 ? 5.203 -52.125 -21.516 1 94.88 120 LEU B N 1
ATOM 3047 C CA . LEU B 1 120 ? 3.764 -51.938 -21.656 1 94.88 120 LEU B CA 1
ATOM 3048 C C . LEU B 1 120 ? 3.098 -53.156 -22.266 1 94.88 120 LEU B C 1
ATOM 3050 O O . LEU B 1 120 ? 2.074 -53.625 -21.766 1 94.88 120 LEU B O 1
ATOM 3054 N N . LEU B 1 121 ? 3.705 -53.656 -23.281 1 93.75 121 LEU B N 1
ATOM 3055 C CA . LEU B 1 121 ? 3.127 -54.812 -23.984 1 93.75 121 LEU B CA 1
ATOM 3056 C C . LEU B 1 121 ? 3.199 -56.062 -23.109 1 93.75 121 LEU B C 1
ATOM 3058 O O . LEU B 1 121 ? 2.301 -56.906 -23.141 1 93.75 121 LEU B O 1
ATOM 3062 N N . SER B 1 122 ? 4.281 -56.125 -22.406 1 93.19 122 SER B N 1
ATOM 3063 C CA . SER B 1 122 ? 4.438 -57.281 -21.516 1 93.19 122 SER B CA 1
ATOM 3064 C C . SER B 1 122 ? 3.396 -57.281 -20.406 1 93.19 122 SER B C 1
ATOM 3066 O O . SER B 1 122 ? 2.82 -58.312 -20.078 1 93.19 122 SER B O 1
ATOM 3068 N N . LYS B 1 123 ? 3.129 -56.188 -19.906 1 93.62 123 LYS B N 1
ATOM 3069 C CA . LYS B 1 123 ? 2.268 -56.062 -18.734 1 93.62 123 LYS B CA 1
ATOM 3070 C C . LYS B 1 123 ? 0.803 -55.938 -19.141 1 93.62 123 LYS B C 1
ATOM 3072 O O . LYS B 1 123 ? -0.083 -56.469 -18.469 1 93.62 123 LYS B O 1
ATOM 3077 N N . HIS B 1 124 ? 0.54 -55.219 -20.156 1 93.44 124 HIS B N 1
ATOM 3078 C CA . HIS B 1 124 ? -0.837 -54.844 -20.469 1 93.44 124 HIS B CA 1
ATOM 3079 C C . HIS B 1 124 ? -1.265 -55.406 -21.812 1 93.44 124 HIS B C 1
ATOM 3081 O O . HIS B 1 124 ? -2.385 -55.156 -22.266 1 93.44 124 HIS B O 1
ATOM 3087 N N . LYS B 1 125 ? -0.435 -56.156 -22.484 1 93.31 125 LYS B N 1
ATOM 3088 C CA . LYS B 1 125 ? -0.708 -56.688 -23.812 1 93.31 125 LYS B CA 1
ATOM 3089 C C . LYS B 1 125 ? -0.915 -55.531 -24.812 1 93.31 125 LYS B C 1
ATOM 3091 O O . LYS B 1 125 ? -0.26 -54.5 -24.719 1 93.31 125 LYS B O 1
ATOM 3096 N N . ASP B 1 126 ? -1.63 -55.781 -25.859 1 95.25 126 ASP B N 1
ATOM 3097 C CA . ASP B 1 126 ? -1.823 -54.75 -26.844 1 95.25 126 ASP B CA 1
ATOM 3098 C C . ASP B 1 126 ? -2.854 -53.719 -26.375 1 95.25 126 ASP B C 1
ATOM 3100 O O . ASP B 1 126 ? -4.059 -53.938 -26.516 1 95.25 126 ASP B O 1
ATOM 3104 N N . ILE B 1 127 ? -2.406 -52.625 -25.969 1 95.25 127 ILE B N 1
ATOM 3105 C CA . ILE B 1 127 ? -3.252 -51.594 -25.359 1 95.25 127 ILE B CA 1
ATOM 3106 C C . ILE B 1 127 ? -4.055 -50.875 -26.453 1 95.25 127 ILE B C 1
ATOM 3108 O O . ILE B 1 127 ? -4.992 -50.125 -26.141 1 95.25 127 ILE B O 1
ATOM 3112 N N . SER B 1 128 ? -3.705 -51.031 -27.734 1 96.19 128 SER B N 1
ATOM 3113 C CA . SER B 1 128 ? -4.406 -50.375 -28.828 1 96.19 128 SER B CA 1
ATOM 3114 C C . SER B 1 128 ? -5.418 -51.312 -29.484 1 96.19 128 SER B C 1
ATOM 3116 O O . SER B 1 128 ? -6.031 -50.969 -30.5 1 96.19 128 SER B O 1
ATOM 3118 N N . ALA B 1 129 ? -5.68 -52.469 -28.922 1 94.69 129 ALA B N 1
ATOM 3119 C CA . ALA B 1 129 ? -6.473 -53.531 -29.547 1 94.69 129 ALA B CA 1
ATOM 3120 C C . ALA B 1 129 ? -7.906 -53.062 -29.797 1 94.69 129 ALA B C 1
ATOM 3122 O O . ALA B 1 129 ? -8.547 -53.531 -30.75 1 94.69 129 ALA B O 1
ATOM 3123 N N . THR B 1 130 ? -8.367 -52.281 -28.922 1 95.06 130 THR B N 1
ATOM 3124 C CA . THR B 1 130 ? -9.766 -51.844 -29.016 1 95.06 130 THR B CA 1
ATOM 3125 C C . THR B 1 130 ? -9.922 -50.688 -29.984 1 95.06 130 THR B C 1
ATOM 3127 O O . THR B 1 130 ? -11.047 -50.312 -30.312 1 95.06 130 THR B O 1
ATOM 3130 N N . SER B 1 131 ? -8.883 -50.188 -30.453 1 96.19 131 SER B N 1
ATOM 3131 C CA . SER B 1 131 ? -8.938 -49.062 -31.359 1 96.19 131 SER B CA 1
ATOM 3132 C C . SER B 1 131 ? -9.227 -49.5 -32.781 1 96.19 131 SER B C 1
ATOM 3134 O O . SER B 1 131 ? -8.703 -50.531 -33.25 1 96.19 131 SER B O 1
ATOM 3136 N N . ILE B 1 132 ? -10 -48.719 -33.469 1 94.81 132 ILE B N 1
ATOM 3137 C CA . ILE B 1 132 ? -10.367 -49.062 -34.844 1 94.81 132 ILE B CA 1
ATOM 3138 C C . ILE B 1 132 ? -9.461 -48.344 -35.844 1 94.81 132 ILE B C 1
ATOM 3140 O O . ILE B 1 132 ? -9.656 -48.406 -37.031 1 94.81 132 ILE B O 1
ATOM 3144 N N . LEU B 1 133 ? -8.453 -47.688 -35.344 1 95.88 133 LEU B N 1
ATOM 3145 C CA . LEU B 1 133 ? -7.547 -46.938 -36.188 1 95.88 133 LEU B CA 1
ATOM 3146 C C . LEU B 1 133 ? -6.633 -47.844 -36.969 1 95.88 133 LEU B C 1
ATOM 3148 O O . LEU B 1 133 ? -6.422 -49 -36.594 1 95.88 133 LEU B O 1
ATOM 3152 N N . ARG B 1 134 ? -6.129 -47.312 -38 1 95.19 134 ARG B N 1
ATOM 3153 C CA . ARG B 1 134 ? -5.191 -48.062 -38.844 1 95.19 134 ARG B CA 1
ATOM 3154 C C . ARG B 1 134 ? -3.887 -48.312 -38.094 1 95.19 134 ARG B C 1
ATOM 3156 O O . ARG B 1 134 ? -3.486 -47.531 -37.219 1 95.19 134 ARG B O 1
ATOM 3163 N N . PRO B 1 135 ? -3.248 -49.406 -38.438 1 94 135 PRO B N 1
ATOM 3164 C CA . PRO B 1 135 ? -2.057 -49.844 -37.688 1 94 135 PRO B CA 1
ATOM 3165 C C . PRO B 1 135 ? -0.975 -48.781 -37.656 1 94 135 PRO B C 1
ATOM 3167 O O . PRO B 1 135 ? -0.335 -48.562 -36.594 1 94 135 PRO B O 1
ATOM 3170 N N . ARG B 1 136 ? -0.79 -48.062 -38.688 1 93.5 136 ARG B N 1
ATOM 3171 C CA . ARG B 1 136 ? 0.265 -47.062 -38.688 1 93.5 136 ARG B CA 1
ATOM 3172 C C . ARG B 1 136 ? -0.09 -45.875 -37.781 1 93.5 136 ARG B C 1
ATOM 3174 O O . ARG B 1 136 ? 0.79 -45.281 -37.188 1 93.5 136 ARG B O 1
ATOM 3181 N N . VAL B 1 137 ? -1.337 -45.562 -37.781 1 94.44 137 VAL B N 1
ATOM 3182 C CA . VAL B 1 137 ? -1.794 -44.5 -36.875 1 94.44 137 VAL B CA 1
ATOM 3183 C C . VAL B 1 137 ? -1.616 -44.906 -35.438 1 94.44 137 VAL B C 1
ATOM 3185 O O . VAL B 1 137 ? -1.13 -44.125 -34.594 1 94.44 137 VAL B O 1
ATOM 3188 N N . LYS B 1 138 ? -2 -46.125 -35.188 1 96.12 138 LYS B N 1
ATOM 3189 C CA . LYS B 1 138 ? -1.804 -46.656 -33.844 1 96.12 138 LYS B CA 1
ATOM 3190 C C . LYS B 1 138 ? -0.333 -46.625 -33.438 1 96.12 138 LYS B C 1
ATOM 3192 O O . LYS B 1 138 ? -0.008 -46.281 -32.312 1 96.12 138 LYS B O 1
ATOM 3197 N N . MET B 1 139 ? 0.48 -46.969 -34.406 1 93.31 139 MET B N 1
ATOM 3198 C CA . MET B 1 139 ? 1.918 -46.938 -34.156 1 93.31 139 MET B CA 1
ATOM 3199 C C . MET B 1 139 ? 2.387 -45.562 -33.75 1 93.31 139 MET B C 1
ATOM 3201 O O . MET B 1 139 ? 3.162 -45.406 -32.781 1 93.31 139 MET B O 1
ATOM 3205 N N . TYR B 1 140 ? 1.927 -44.594 -34.375 1 93 140 TYR B N 1
ATOM 3206 C CA . TYR B 1 140 ? 2.291 -43.219 -34.031 1 93 140 TYR B CA 1
ATOM 3207 C C . TYR B 1 140 ? 1.834 -42.844 -32.625 1 93 140 TYR B C 1
ATOM 3209 O O . TYR B 1 140 ? 2.598 -42.281 -31.859 1 93 140 TYR B O 1
ATOM 3217 N N . LEU B 1 141 ? 0.642 -43.156 -32.375 1 94.69 141 LEU B N 1
ATOM 3218 C CA . LEU B 1 141 ? 0.07 -42.812 -31.062 1 94.69 141 LEU B CA 1
ATOM 3219 C C . LEU B 1 141 ? 0.79 -43.562 -29.953 1 94.69 141 LEU B C 1
ATOM 3221 O O . LEU B 1 141 ? 0.943 -43.062 -28.844 1 94.69 141 LEU B O 1
ATOM 3225 N N . LEU B 1 142 ? 1.213 -44.812 -30.234 1 95.56 142 LEU B N 1
ATOM 3226 C CA . LEU B 1 142 ? 2.008 -45.562 -29.266 1 95.56 142 LEU B CA 1
ATOM 3227 C C . LEU B 1 142 ? 3.342 -44.875 -29.016 1 95.56 142 LEU B C 1
ATOM 3229 O O . LEU B 1 142 ? 3.807 -44.812 -27.875 1 95.56 142 LEU B O 1
ATOM 3233 N N . ASN B 1 143 ? 3.934 -44.375 -30.062 1 93.94 143 ASN B N 1
ATOM 3234 C CA . ASN B 1 143 ? 5.148 -43.562 -29.891 1 93.94 143 ASN B CA 1
ATOM 3235 C C . ASN B 1 143 ? 4.898 -42.344 -29.016 1 93.94 143 ASN B C 1
ATOM 3237 O O . ASN B 1 143 ? 5.727 -42 -28.188 1 93.94 143 ASN B O 1
ATOM 3241 N N . MET B 1 144 ? 3.801 -41.688 -29.234 1 93.31 144 MET B N 1
ATOM 3242 C CA . MET B 1 144 ? 3.418 -40.531 -28.438 1 93.31 144 MET B CA 1
ATOM 3243 C C . MET B 1 144 ? 3.27 -40.906 -26.969 1 93.31 144 MET B C 1
ATOM 3245 O O . MET B 1 144 ? 3.771 -40.219 -26.094 1 93.31 144 MET B O 1
ATOM 3249 N N . LEU B 1 145 ? 2.551 -41.969 -26.703 1 96.31 145 LEU B N 1
ATOM 3250 C CA . LEU B 1 145 ? 2.377 -42.469 -25.328 1 96.31 145 LEU B CA 1
ATOM 3251 C C . LEU B 1 145 ? 3.725 -42.75 -24.688 1 96.31 145 LEU B C 1
ATOM 3253 O O . LEU B 1 145 ? 3.998 -42.281 -23.578 1 96.31 145 LEU B O 1
ATOM 3257 N N . CYS B 1 146 ? 4.535 -43.531 -25.375 1 96.31 146 CYS B N 1
ATOM 3258 C CA . CYS B 1 146 ? 5.848 -43.875 -24.844 1 96.31 146 CYS B CA 1
ATOM 3259 C C . CYS B 1 146 ? 6.676 -42.625 -24.594 1 96.31 146 CYS B C 1
ATOM 3261 O O . CYS B 1 146 ? 7.414 -42.531 -23.609 1 96.31 146 CYS B O 1
ATOM 3263 N N . GLY B 1 147 ? 6.559 -41.656 -25.5 1 94.44 147 GLY B N 1
ATOM 3264 C CA . GLY B 1 147 ? 7.23 -40.375 -25.281 1 94.44 147 GLY B CA 1
ATOM 3265 C C . GLY B 1 147 ? 6.773 -39.656 -24.031 1 94.44 147 GLY B C 1
ATOM 3266 O O . GLY B 1 147 ? 7.59 -39.125 -23.281 1 94.44 147 GLY B O 1
ATOM 3267 N N . CYS B 1 148 ? 5.527 -39.656 -23.844 1 96.25 148 CYS B N 1
ATOM 3268 C CA . CYS B 1 148 ? 4.953 -39.031 -22.656 1 96.25 148 CYS B CA 1
ATOM 3269 C C . CYS B 1 148 ? 5.449 -39.719 -21.391 1 96.25 148 CYS B C 1
ATOM 3271 O O . CYS B 1 148 ? 5.871 -39.062 -20.438 1 96.25 148 CYS B O 1
ATOM 3273 N N . ILE B 1 149 ? 5.391 -41.031 -21.375 1 97.25 149 ILE B N 1
ATOM 3274 C CA . ILE B 1 149 ? 5.844 -41.812 -20.219 1 97.25 149 ILE B CA 1
ATOM 3275 C C . ILE B 1 149 ? 7.336 -41.594 -20 1 97.25 149 ILE B C 1
ATOM 3277 O O . ILE B 1 149 ? 7.777 -41.438 -18.859 1 97.25 149 ILE B O 1
ATOM 3281 N N . TYR B 1 150 ? 8.07 -41.531 -21.047 1 96.75 150 TYR B N 1
ATOM 3282 C CA . TYR B 1 150 ? 9.5 -41.25 -20.938 1 96.75 150 TYR B CA 1
ATOM 3283 C C . TYR B 1 150 ? 9.734 -39.906 -20.25 1 96.75 150 TYR B C 1
ATOM 3285 O O . TYR B 1 150 ? 10.594 -39.781 -19.375 1 96.75 150 TYR B O 1
ATOM 3293 N N . SER B 1 151 ? 9.016 -38.938 -20.656 1 97.12 151 SER B N 1
ATOM 3294 C CA . SER B 1 151 ? 9.109 -37.594 -20.047 1 97.12 151 SER B CA 1
ATOM 3295 C C . SER B 1 151 ? 8.805 -37.656 -18.562 1 97.12 151 SER B C 1
ATOM 3297 O O . SER B 1 151 ? 9.531 -37.094 -17.75 1 97.12 151 SER B O 1
ATOM 3299 N N . MET B 1 152 ? 7.785 -38.375 -18.188 1 97.81 152 MET B N 1
ATOM 3300 C CA . MET B 1 152 ? 7.395 -38.5 -16.781 1 97.81 152 MET B CA 1
ATOM 3301 C C . MET B 1 152 ? 8.484 -39.188 -15.977 1 9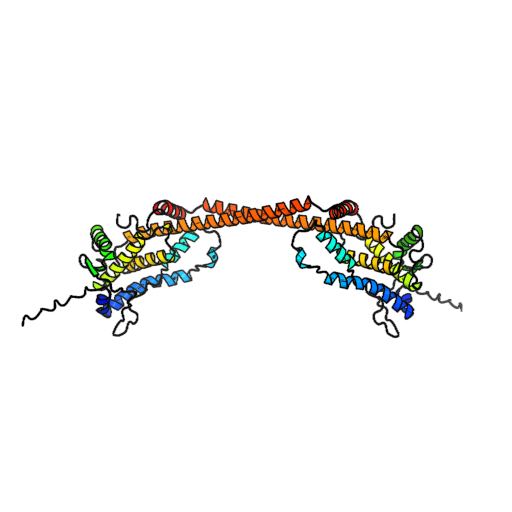7.81 152 MET B C 1
ATOM 3303 O O . MET B 1 152 ? 8.82 -38.75 -14.875 1 97.81 152 MET B O 1
ATOM 3307 N N . ILE B 1 153 ? 9.016 -40.219 -16.531 1 96.56 153 ILE B N 1
ATOM 3308 C CA . ILE B 1 153 ? 10.023 -41.031 -15.82 1 96.56 153 ILE B CA 1
ATOM 3309 C C . ILE B 1 153 ? 11.273 -40.188 -15.586 1 96.56 153 ILE B C 1
ATOM 3311 O O . ILE B 1 153 ? 11.977 -40.375 -14.594 1 96.56 153 ILE B O 1
ATOM 3315 N N . ASN B 1 154 ? 11.453 -39.188 -16.375 1 96.75 154 ASN B N 1
ATOM 3316 C CA . ASN B 1 154 ? 12.688 -38.406 -16.281 1 96.75 154 ASN B CA 1
ATOM 3317 C C . ASN B 1 154 ? 12.438 -37.031 -15.68 1 96.75 154 ASN B C 1
ATOM 3319 O O . ASN B 1 154 ? 13.289 -36.156 -15.758 1 96.75 154 ASN B O 1
ATOM 3323 N N . THR B 1 155 ? 11.352 -36.812 -15.133 1 97.94 155 THR B N 1
ATOM 3324 C CA . THR B 1 155 ? 11.039 -35.531 -14.516 1 97.94 155 THR B CA 1
ATOM 3325 C C . THR B 1 155 ? 10.75 -35.719 -13.023 1 97.94 155 THR B C 1
ATOM 3327 O O . THR B 1 155 ? 9.859 -36.469 -12.641 1 97.94 155 THR B O 1
ATOM 3330 N N . LYS B 1 156 ? 11.516 -35.031 -12.297 1 97.62 156 LYS B N 1
ATOM 3331 C CA . LYS B 1 156 ? 11.195 -35 -10.867 1 97.62 156 LYS B CA 1
ATOM 3332 C C . LYS B 1 156 ? 9.867 -34.312 -10.609 1 97.62 156 LYS B C 1
ATOM 3334 O O . LYS B 1 156 ? 9.57 -33.281 -11.227 1 97.62 156 LYS B O 1
ATOM 3339 N N . VAL B 1 157 ? 9.156 -34.844 -9.68 1 97.44 157 VAL B N 1
ATOM 3340 C CA . VAL B 1 157 ? 7.828 -34.312 -9.398 1 97.44 157 VAL B CA 1
ATOM 3341 C C . VAL B 1 157 ? 7.938 -32.844 -9.016 1 97.44 157 VAL B C 1
ATOM 3343 O O . VAL B 1 157 ? 7.125 -32.031 -9.445 1 97.44 157 VAL B O 1
ATOM 3346 N N . VAL B 1 158 ? 8.953 -32.438 -8.258 1 96.12 158 VAL B N 1
ATOM 3347 C CA . VAL B 1 158 ? 9.125 -31.062 -7.758 1 96.12 158 VAL B CA 1
ATOM 3348 C C . VAL B 1 158 ? 9.422 -30.125 -8.922 1 96.12 158 VAL B C 1
ATOM 3350 O O . VAL B 1 158 ? 9.289 -28.906 -8.797 1 96.12 158 VAL B O 1
ATOM 3353 N N . ASN B 1 159 ? 9.766 -30.688 -10.133 1 96.94 159 ASN B N 1
ATOM 3354 C CA . ASN B 1 159 ? 10.156 -29.875 -11.273 1 96.94 159 ASN B CA 1
ATOM 3355 C C . ASN B 1 159 ? 9.047 -29.812 -12.328 1 96.94 159 ASN B C 1
ATOM 3357 O O . ASN B 1 159 ? 9.219 -29.219 -13.383 1 96.94 159 ASN B O 1
ATOM 3361 N N . ILE B 1 160 ? 7.973 -30.438 -12.031 1 97.5 160 ILE B N 1
ATOM 3362 C CA . ILE B 1 160 ? 6.863 -30.438 -12.984 1 97.5 160 ILE B CA 1
ATOM 3363 C C . ILE B 1 160 ? 6.336 -29.016 -13.148 1 97.5 160 ILE B C 1
ATOM 3365 O O . ILE B 1 160 ? 6.137 -28.297 -12.164 1 97.5 160 ILE B O 1
ATOM 3369 N N . THR B 1 161 ? 6.121 -28.625 -14.32 1 95.81 161 THR B N 1
ATOM 3370 C CA . THR B 1 161 ? 5.469 -27.359 -14.617 1 95.81 161 THR B CA 1
ATOM 3371 C C . THR B 1 161 ? 4.031 -27.578 -15.07 1 95.81 161 THR B C 1
ATOM 3373 O O . THR B 1 161 ? 3.658 -28.703 -15.445 1 95.81 161 THR B O 1
ATOM 3376 N N . GLU B 1 162 ? 3.244 -26.547 -15.008 1 92.75 162 GLU B N 1
ATOM 3377 C CA . GLU B 1 162 ? 1.854 -26.625 -15.453 1 92.75 162 GLU B CA 1
ATOM 3378 C C . GLU B 1 162 ? 1.762 -27.047 -16.922 1 92.75 162 GLU B C 1
ATOM 3380 O O . GLU B 1 162 ? 0.942 -27.891 -17.266 1 92.75 162 GLU B O 1
ATOM 3385 N N . ASN B 1 163 ? 2.604 -26.469 -17.688 1 92.25 163 ASN B N 1
ATOM 3386 C CA . ASN B 1 163 ? 2.6 -26.766 -19.125 1 92.25 163 ASN B CA 1
ATOM 3387 C C . ASN B 1 163 ? 2.928 -28.234 -19.375 1 92.25 163 ASN B C 1
ATOM 3389 O O . ASN B 1 163 ? 2.301 -28.875 -20.234 1 92.25 163 ASN B O 1
ATOM 3393 N N . LEU B 1 164 ? 3.945 -28.688 -18.672 1 96.19 164 LEU B N 1
ATOM 3394 C CA . LEU B 1 164 ? 4.336 -30.094 -18.828 1 96.19 164 LEU B CA 1
ATOM 3395 C C . LEU B 1 164 ? 3.193 -31.016 -18.422 1 96.19 164 LEU B C 1
ATOM 3397 O O . LEU B 1 164 ? 2.893 -31.984 -19.141 1 96.19 164 LEU B O 1
ATOM 3401 N N . LEU B 1 165 ? 2.592 -30.719 -17.328 1 96.88 165 LEU B N 1
ATOM 3402 C CA . LEU B 1 165 ? 1.473 -31.516 -16.844 1 96.88 165 LEU B CA 1
ATOM 3403 C C . LEU B 1 165 ? 0.315 -31.5 -17.844 1 96.88 165 LEU B C 1
ATOM 3405 O O . LEU B 1 165 ? -0.3 -32.531 -18.109 1 96.88 165 LEU B O 1
ATOM 3409 N N . LEU B 1 166 ? 0.084 -30.328 -18.359 1 93.56 166 LEU B N 1
ATOM 3410 C CA . LEU B 1 166 ? -0.967 -30.172 -19.359 1 93.56 166 LEU B CA 1
ATOM 3411 C C . LEU B 1 166 ? -0.674 -31.016 -20.594 1 93.56 166 LEU B C 1
ATOM 3413 O O . LEU B 1 166 ? -1.577 -31.656 -21.141 1 93.56 166 LEU B O 1
ATOM 3417 N N . ASN B 1 167 ? 0.489 -31.016 -20.984 1 93.75 167 ASN B N 1
ATOM 3418 C CA . ASN B 1 167 ? 0.895 -31.812 -22.125 1 93.75 167 ASN B CA 1
ATOM 3419 C C . ASN B 1 167 ? 0.678 -33.312 -21.875 1 93.75 167 ASN B C 1
ATOM 3421 O O . ASN B 1 167 ? 0.153 -34 -22.734 1 93.75 167 ASN B O 1
ATOM 3425 N N . TRP B 1 168 ? 1.116 -33.781 -20.75 1 96.75 168 TRP B N 1
ATOM 3426 C CA . TRP B 1 168 ? 0.921 -35.188 -20.406 1 96.75 168 TRP B CA 1
ATOM 3427 C C . TRP B 1 168 ? -0.562 -35.531 -20.375 1 96.75 168 TRP B C 1
ATOM 3429 O O . TRP B 1 168 ? -0.972 -36.562 -20.922 1 96.75 168 TRP B O 1
ATOM 3439 N N . TRP B 1 169 ? -1.277 -34.656 -19.719 1 96 169 TRP B N 1
ATOM 3440 C CA . TRP B 1 169 ? -2.711 -34.875 -19.578 1 96 169 TRP B CA 1
ATOM 3441 C C . TRP B 1 169 ? -3.391 -34.969 -20.938 1 96 169 TRP B C 1
ATOM 3443 O O . TRP B 1 169 ? -4.168 -35.875 -21.203 1 96 169 TRP B O 1
ATOM 3453 N N . THR B 1 170 ? -3.111 -34.031 -21.75 1 93.75 170 THR B N 1
ATOM 3454 C CA . THR B 1 170 ? -3.699 -34 -23.078 1 93.75 170 THR B CA 1
ATOM 3455 C C . THR B 1 170 ? -3.314 -35.219 -23.891 1 93.75 170 THR B C 1
ATOM 3457 O O . THR B 1 170 ? -4.156 -35.812 -24.562 1 93.75 170 THR B O 1
ATOM 3460 N N . CYS B 1 171 ? -2.082 -35.594 -23.797 1 94.69 171 CYS B N 1
ATOM 3461 C CA . CYS B 1 171 ? -1.594 -36.781 -24.469 1 94.69 171 CYS B CA 1
ATOM 3462 C C . CYS B 1 171 ? -2.428 -38 -24.094 1 94.69 171 CYS B C 1
ATOM 3464 O O . CYS B 1 171 ? -2.908 -38.719 -24.969 1 94.69 171 CYS B O 1
ATOM 3466 N N . LEU B 1 172 ? -2.635 -38.219 -22.859 1 95.56 172 LEU B N 1
ATOM 3467 C CA . LEU B 1 172 ? -3.359 -39.406 -22.406 1 95.56 172 LEU B CA 1
ATOM 3468 C C . LEU B 1 172 ? -4.836 -39.281 -22.766 1 95.56 172 LEU B C 1
ATOM 3470 O O . LEU B 1 172 ? -5.473 -40.312 -23.062 1 95.56 172 LEU B O 1
ATOM 3474 N N . LYS B 1 173 ? -5.332 -38.125 -22.734 1 93.38 173 LYS B N 1
ATOM 3475 C CA . LYS B 1 173 ? -6.723 -37.938 -23.141 1 93.38 173 LYS B CA 1
ATOM 3476 C C . LYS B 1 173 ? -6.914 -38.312 -24.609 1 93.38 173 LYS B C 1
ATOM 3478 O O . LYS B 1 173 ? -7.906 -38.938 -24.969 1 93.38 173 LYS B O 1
ATOM 3483 N N . ILE B 1 174 ? -6.043 -37.844 -25.406 1 92.94 174 ILE B N 1
ATOM 3484 C CA . ILE B 1 174 ? -6.082 -38.188 -26.828 1 92.94 174 ILE B CA 1
ATOM 3485 C C . ILE B 1 174 ? -6.098 -39.688 -27.016 1 92.94 174 ILE B C 1
ATOM 3487 O O . ILE B 1 174 ? -6.867 -40.219 -27.812 1 92.94 174 ILE B O 1
ATOM 3491 N N . LEU B 1 175 ? -5.273 -40.406 -26.266 1 95.12 175 LEU B N 1
ATOM 3492 C CA . LEU B 1 175 ? -5.188 -41.844 -26.359 1 95.12 175 LEU B CA 1
ATOM 3493 C C . LEU B 1 175 ? -6.48 -42.5 -25.875 1 95.12 175 LEU B C 1
ATOM 3495 O O . LEU B 1 175 ? -6.898 -43.531 -26.422 1 95.12 175 LEU B O 1
ATOM 3499 N N . GLN B 1 176 ? -7.051 -41.938 -24.891 1 93.5 176 GLN B N 1
ATOM 3500 C CA . GLN B 1 176 ? -8.359 -42.406 -24.469 1 93.5 176 GLN B CA 1
ATOM 3501 C C . GLN B 1 176 ? -9.398 -42.25 -25.562 1 93.5 176 GLN B C 1
ATOM 3503 O O . GLN B 1 176 ? -10.219 -43.125 -25.797 1 93.5 176 GLN B O 1
ATOM 3508 N N . PHE B 1 177 ? -9.359 -41.125 -26.172 1 91.06 177 PHE B N 1
ATOM 3509 C CA . PHE B 1 177 ? -10.266 -40.875 -27.281 1 91.06 177 PHE B CA 1
ATOM 3510 C C . PHE B 1 177 ? -10.055 -41.875 -28.406 1 91.06 177 PHE B C 1
ATOM 3512 O O . PHE B 1 177 ? -11.008 -42.281 -29.078 1 91.06 177 PHE B O 1
ATOM 3519 N N . ALA B 1 178 ? -8.828 -42.25 -28.578 1 94.75 178 ALA B N 1
ATOM 3520 C CA . ALA B 1 178 ? -8.469 -43.25 -29.594 1 94.75 178 ALA B CA 1
ATOM 3521 C C . ALA B 1 178 ? -8.82 -44.656 -29.125 1 94.75 178 ALA B C 1
ATOM 3523 O O . ALA B 1 178 ? -8.492 -45.656 -29.781 1 94.75 178 ALA B O 1
ATOM 3524 N N . GLU B 1 179 ? -9.391 -44.781 -27.812 1 95.38 179 GLU B N 1
ATOM 3525 C CA . GLU B 1 179 ? -9.891 -46.031 -27.219 1 95.38 179 GLU B CA 1
ATOM 3526 C C . GLU B 1 179 ? -8.742 -46.969 -26.859 1 95.38 179 GLU B C 1
ATOM 3528 O O . GLU B 1 179 ? -8.883 -48.188 -26.984 1 95.38 179 GLU B O 1
ATOM 3533 N N . PHE B 1 180 ? -7.598 -46.375 -26.672 1 96.81 180 PHE B N 1
ATOM 3534 C CA . PHE B 1 180 ? -6.523 -47.188 -26.094 1 96.81 180 PHE B CA 1
ATOM 3535 C C . PHE B 1 180 ? -6.836 -47.562 -24.656 1 96.81 180 PHE B C 1
ATOM 3537 O O . PHE B 1 180 ? -7.402 -46.781 -23.906 1 96.81 180 PHE B O 1
ATOM 3544 N N . ARG B 1 181 ? -6.488 -48.719 -24.219 1 96.44 181 ARG B N 1
ATOM 3545 C CA . ARG B 1 181 ? -6.648 -49.156 -22.844 1 96.44 181 ARG B CA 1
ATOM 3546 C C . ARG B 1 181 ? -5.496 -48.656 -21.969 1 96.44 181 ARG B C 1
ATOM 3548 O O . ARG B 1 181 ? -4.574 -49.406 -21.672 1 96.44 181 ARG B O 1
ATOM 3555 N N . ILE B 1 182 ? -5.57 -47.469 -21.594 1 95.75 182 ILE B N 1
ATOM 3556 C CA . ILE B 1 182 ? -4.438 -46.875 -20.891 1 95.75 182 ILE B CA 1
ATOM 3557 C C . ILE B 1 182 ? -4.895 -46.281 -19.562 1 95.75 182 ILE B C 1
ATOM 3559 O O . ILE B 1 182 ? -4.348 -45.281 -19.078 1 95.75 182 ILE B O 1
ATOM 3563 N N . GLN B 1 183 ? -5.957 -46.812 -18.922 1 94.88 183 GLN B N 1
ATOM 3564 C CA . GLN B 1 183 ? -6.488 -46.312 -17.656 1 94.88 183 GLN B CA 1
ATOM 3565 C C . GLN B 1 183 ? -5.414 -46.312 -16.562 1 94.88 183 GLN B C 1
ATOM 3567 O O . GLN B 1 183 ? -5.383 -45.438 -15.719 1 94.88 183 GLN B O 1
ATOM 3572 N N . PHE B 1 184 ? -4.516 -47.312 -16.609 1 94.88 184 PHE B N 1
ATOM 3573 C CA . PHE B 1 184 ? -3.449 -47.406 -15.625 1 94.88 184 PHE B CA 1
ATOM 3574 C C . PHE B 1 184 ? -2.566 -46.156 -15.68 1 94.88 184 PHE B C 1
ATOM 3576 O O . PHE B 1 184 ? -2.145 -45.656 -14.641 1 94.88 184 PHE B O 1
ATOM 3583 N N . ALA B 1 185 ? -2.234 -45.688 -16.891 1 96 185 ALA B N 1
ATOM 3584 C CA . ALA B 1 185 ? -1.397 -44.531 -17.047 1 96 185 ALA B CA 1
ATOM 3585 C C . ALA B 1 185 ? -2.141 -43.25 -16.609 1 96 185 ALA B C 1
ATOM 3587 O O . ALA B 1 185 ? -1.555 -42.375 -15.992 1 96 185 ALA B O 1
ATOM 3588 N N . PHE B 1 186 ? -3.396 -43.25 -16.891 1 95.12 186 PHE B N 1
ATOM 3589 C CA . PHE B 1 186 ? -4.203 -42.094 -16.531 1 95.12 186 PHE B CA 1
ATOM 3590 C C . PHE B 1 186 ? -4.383 -42 -15.031 1 95.12 186 PHE B C 1
ATOM 3592 O O . PHE B 1 186 ? -4.277 -40.906 -14.445 1 95.12 186 PHE B O 1
ATOM 3599 N N . ASP B 1 187 ? -4.652 -43.094 -14.352 1 95.44 187 ASP B N 1
ATOM 3600 C CA . ASP B 1 187 ? -4.762 -43.125 -12.898 1 95.44 187 ASP B CA 1
ATOM 3601 C C . ASP B 1 187 ? -3.467 -42.625 -12.242 1 95.44 187 ASP B C 1
ATOM 3603 O O . ASP B 1 187 ? -3.498 -41.906 -11.258 1 95.44 187 ASP B O 1
ATOM 3607 N N . HIS B 1 188 ? -2.422 -43.125 -12.805 1 96.62 188 HIS B N 1
ATOM 3608 C CA . HIS B 1 188 ? -1.131 -42.688 -12.289 1 96.62 188 HIS B CA 1
ATOM 3609 C C . HIS B 1 188 ? -0.952 -41.188 -12.453 1 96.62 188 HIS B C 1
ATOM 3611 O O . HIS B 1 188 ? -0.535 -40.5 -11.523 1 96.62 188 HIS B O 1
ATOM 3617 N N . LEU B 1 189 ? -1.262 -40.656 -13.641 1 97.56 189 LEU B N 1
ATOM 3618 C CA . LEU B 1 189 ? -1.088 -39.25 -13.906 1 97.56 189 LEU B CA 1
ATOM 3619 C C . LEU B 1 189 ? -1.979 -38.406 -12.992 1 97.56 189 LEU B C 1
ATOM 3621 O O . LEU B 1 189 ? -1.604 -37.281 -12.594 1 97.56 189 LEU B O 1
ATOM 3625 N N . LYS B 1 190 ? -3.135 -38.875 -12.68 1 96.12 190 LYS B N 1
ATOM 3626 C CA . LYS B 1 190 ? -4.012 -38.188 -11.727 1 96.12 190 LYS B CA 1
ATOM 3627 C C . LYS B 1 190 ? -3.328 -38.031 -10.375 1 96.12 190 LYS B C 1
ATOM 3629 O O . LYS B 1 190 ? -3.422 -36.969 -9.758 1 96.12 190 LYS B O 1
ATOM 3634 N N . ARG B 1 191 ? -2.658 -39.062 -9.961 1 96.56 191 ARG B N 1
ATOM 3635 C CA . ARG B 1 191 ? -1.909 -38.969 -8.711 1 96.56 191 ARG B CA 1
ATOM 3636 C C . ARG B 1 191 ? -0.802 -37.906 -8.812 1 96.56 191 ARG B C 1
ATOM 3638 O O . ARG B 1 191 ? -0.579 -37.156 -7.871 1 96.56 191 ARG B O 1
ATOM 3645 N N . VAL B 1 192 ? -0.143 -37.938 -9.859 1 97.75 192 VAL B N 1
ATOM 3646 C CA . VAL B 1 192 ? 0.923 -36.969 -10.094 1 97.75 192 VAL B CA 1
ATOM 3647 C C . VAL B 1 192 ? 0.342 -35.562 -10.117 1 97.75 192 VAL B C 1
ATOM 3649 O O . VAL B 1 192 ? 0.931 -34.625 -9.555 1 97.75 192 VAL B O 1
ATOM 3652 N N . ALA B 1 193 ? -0.764 -35.406 -10.781 1 96.94 193 ALA B N 1
ATOM 3653 C CA . ALA B 1 193 ? -1.437 -34.094 -10.812 1 96.94 193 ALA B CA 1
ATOM 3654 C C . ALA B 1 193 ? -1.802 -33.656 -9.406 1 96.94 193 ALA B C 1
ATOM 3656 O O . ALA B 1 193 ? -1.645 -32.469 -9.07 1 96.94 193 ALA B O 1
ATOM 3657 N N . HIS B 1 194 ? -2.326 -34.562 -8.617 1 96.38 194 HIS B N 1
ATOM 3658 C CA . HIS B 1 194 ? -2.623 -34.25 -7.227 1 96.38 194 HIS B CA 1
ATOM 3659 C C . HIS B 1 194 ? -1.367 -33.812 -6.48 1 96.38 194 HIS B C 1
ATOM 3661 O O . HIS B 1 194 ? -1.388 -32.812 -5.754 1 96.38 194 HIS B O 1
ATOM 3667 N N . ALA B 1 195 ? -0.318 -34.531 -6.68 1 96.94 195 ALA B N 1
ATOM 3668 C CA . ALA B 1 195 ? 0.94 -34.188 -6.023 1 96.94 195 ALA B CA 1
ATOM 3669 C C . ALA B 1 195 ? 1.416 -32.781 -6.445 1 96.94 195 ALA B C 1
ATOM 3671 O O . ALA B 1 195 ? 1.851 -32 -5.609 1 96.94 195 ALA B O 1
ATOM 3672 N N . TYR B 1 196 ? 1.341 -32.531 -7.691 1 96.88 196 TYR B N 1
ATOM 3673 C CA . TYR B 1 196 ? 1.725 -31.219 -8.203 1 96.88 196 TYR B CA 1
ATOM 3674 C C . TYR B 1 196 ? 0.92 -30.109 -7.535 1 96.88 196 TYR B C 1
ATOM 3676 O O . TYR B 1 196 ? 1.488 -29.125 -7.051 1 96.88 196 TYR B O 1
ATOM 3684 N N . LEU B 1 197 ? -0.358 -30.266 -7.555 1 94.69 197 LEU B N 1
ATOM 3685 C CA . LEU B 1 197 ? -1.226 -29.25 -6.977 1 94.69 197 LEU B CA 1
ATOM 3686 C C . LEU B 1 197 ? -0.925 -29.062 -5.496 1 94.69 197 LEU B C 1
ATOM 3688 O O . LEU B 1 197 ? -0.834 -27.922 -5.016 1 94.69 197 LEU B O 1
ATOM 3692 N N . GLY B 1 198 ? -0.824 -30.172 -4.836 1 93.88 198 GLY B N 1
ATOM 3693 C CA . GLY B 1 198 ? -0.499 -30.094 -3.42 1 93.88 198 GLY B CA 1
ATOM 3694 C C . GLY B 1 198 ? 0.787 -29.344 -3.145 1 93.88 198 GLY B C 1
ATOM 3695 O O . GLY B 1 198 ? 0.823 -28.453 -2.283 1 93.88 198 GLY B O 1
ATOM 3696 N N . LEU B 1 199 ? 1.816 -29.656 -3.82 1 94.75 199 LEU B N 1
ATOM 3697 C CA . LEU B 1 199 ? 3.107 -29 -3.645 1 94.75 199 LEU B CA 1
ATOM 3698 C C . LEU B 1 199 ? 3.02 -27.516 -4.02 1 94.75 199 LEU B C 1
ATOM 3700 O O . LEU B 1 199 ? 3.572 -26.656 -3.322 1 94.75 199 LEU B O 1
ATOM 3704 N N . HIS B 1 200 ? 2.326 -27.312 -5.086 1 92.56 200 HIS B N 1
ATOM 3705 C CA . HIS B 1 200 ? 2.211 -25.953 -5.594 1 92.56 200 HIS B CA 1
ATOM 3706 C C . HIS B 1 200 ? 1.477 -25.047 -4.602 1 92.56 200 HIS B C 1
ATOM 3708 O O . HIS B 1 200 ? 1.943 -23.953 -4.285 1 92.56 200 HIS B O 1
ATOM 3714 N N . VAL B 1 201 ? 0.392 -25.453 -4.102 1 90.5 201 VAL B N 1
ATOM 3715 C CA . VAL B 1 201 ? -0.42 -24.656 -3.186 1 90.5 201 VAL B CA 1
ATOM 3716 C C . VAL B 1 201 ? 0.323 -24.484 -1.864 1 90.5 201 VAL B C 1
ATOM 3718 O O . VAL B 1 201 ? 0.315 -23.391 -1.287 1 90.5 201 VAL B O 1
ATOM 3721 N N . ARG B 1 202 ? 0.946 -25.516 -1.402 1 90.69 202 ARG B N 1
ATOM 3722 C CA . ARG B 1 202 ? 1.737 -25.422 -0.181 1 90.69 202 ARG B CA 1
ATOM 3723 C C . ARG B 1 202 ? 2.812 -24.344 -0.317 1 90.69 202 ARG B C 1
ATOM 3725 O O . ARG B 1 202 ? 3.004 -23.531 0.589 1 90.69 202 ARG B O 1
ATOM 3732 N N . LYS B 1 203 ? 3.48 -24.453 -1.371 1 91.44 203 LYS B N 1
ATOM 3733 C CA . LYS B 1 203 ? 4.531 -23.469 -1.624 1 91.44 203 LYS B CA 1
ATOM 3734 C C . LYS B 1 203 ? 3.957 -22.047 -1.68 1 91.44 203 LYS B C 1
ATOM 3736 O O . LYS B 1 203 ? 4.547 -21.109 -1.134 1 91.44 203 LYS B O 1
ATOM 3741 N N . GLU B 1 204 ? 2.832 -21.891 -2.383 1 89.56 204 GLU B N 1
ATOM 3742 C CA . GLU B 1 204 ? 2.193 -20.578 -2.508 1 89.56 204 GLU B CA 1
ATOM 3743 C C . GLU B 1 204 ? 1.761 -20.047 -1.146 1 89.56 204 GLU B C 1
ATOM 3745 O O . GLU B 1 204 ? 1.888 -18.844 -0.875 1 89.56 204 GLU B O 1
ATOM 3750 N N . VAL B 1 205 ? 1.211 -20.859 -0.36 1 90.12 205 VAL B N 1
ATOM 3751 C CA . VAL B 1 205 ? 0.772 -20.469 0.976 1 90.12 205 VAL B CA 1
ATOM 3752 C C . VAL B 1 205 ? 1.977 -20.031 1.808 1 90.12 205 VAL B C 1
ATOM 3754 O O . VAL B 1 205 ? 1.927 -19 2.492 1 90.12 205 VAL B O 1
ATOM 3757 N N . ASP B 1 206 ? 3.066 -20.75 1.753 1 92.06 206 ASP B N 1
ATOM 3758 C CA . ASP B 1 206 ? 4.277 -20.406 2.49 1 92.06 206 ASP B CA 1
ATOM 3759 C C . ASP B 1 206 ? 4.832 -19.062 2.035 1 92.06 206 ASP B C 1
ATOM 3761 O O . ASP B 1 206 ? 5.242 -18.234 2.859 1 92.06 206 ASP B O 1
ATOM 3765 N N . ILE B 1 207 ? 4.848 -18.875 0.805 1 92.62 207 ILE B N 1
ATOM 3766 C CA . ILE B 1 207 ? 5.328 -17.609 0.251 1 92.62 207 ILE B CA 1
ATOM 3767 C C . ILE B 1 207 ? 4.453 -16.469 0.746 1 92.62 207 ILE B C 1
ATOM 3769 O O . ILE B 1 207 ? 4.965 -15.406 1.131 1 92.62 207 ILE B O 1
ATOM 3773 N N . THR B 1 208 ? 3.15 -16.672 0.724 1 91.5 208 THR B N 1
ATOM 3774 C CA . THR B 1 208 ? 2.203 -15.648 1.173 1 91.5 208 THR B CA 1
ATOM 3775 C C . THR B 1 208 ? 2.424 -15.32 2.646 1 91.5 208 THR B C 1
ATOM 3777 O O . THR B 1 208 ? 2.455 -14.148 3.025 1 91.5 208 THR B O 1
ATOM 3780 N N . LEU B 1 209 ? 2.584 -16.312 3.438 1 93.69 209 LEU B N 1
ATOM 3781 C CA . LEU B 1 209 ? 2.809 -16.094 4.863 1 93.69 209 LEU B CA 1
ATOM 3782 C C . LEU B 1 209 ? 4.125 -15.367 5.109 1 93.69 209 LEU B C 1
ATOM 3784 O O . LEU B 1 209 ? 4.199 -14.477 5.957 1 93.69 209 LEU B O 1
ATOM 3788 N N . ASP B 1 210 ? 5.117 -15.703 4.41 1 96.06 210 ASP B N 1
ATOM 3789 C CA . ASP B 1 210 ? 6.406 -15.031 4.52 1 96.06 210 ASP B CA 1
ATOM 3790 C C . ASP B 1 210 ? 6.281 -13.547 4.164 1 96.06 210 ASP B C 1
ATOM 3792 O O . ASP B 1 210 ? 6.871 -12.695 4.828 1 96.06 210 ASP B O 1
ATOM 3796 N N . LYS B 1 211 ? 5.57 -13.32 3.117 1 96.5 211 LYS B N 1
ATOM 3797 C CA . LYS B 1 211 ? 5.352 -11.93 2.703 1 96.5 211 LYS B CA 1
ATOM 3798 C C . LYS B 1 211 ? 4.629 -11.141 3.789 1 96.5 211 LYS B C 1
ATOM 3800 O O . LYS B 1 211 ? 5.02 -10.016 4.109 1 96.5 211 LYS B O 1
ATOM 3805 N N . ILE B 1 212 ? 3.596 -11.703 4.344 1 96.06 212 ILE B N 1
ATOM 3806 C CA . ILE B 1 212 ? 2.832 -11.055 5.402 1 96.06 212 ILE B CA 1
ATOM 3807 C C . ILE B 1 212 ? 3.74 -10.781 6.602 1 96.06 212 ILE B C 1
ATOM 3809 O O . ILE B 1 212 ? 3.734 -9.68 7.152 1 96.06 212 ILE B O 1
ATOM 3813 N N . ASP B 1 213 ? 4.523 -11.742 6.973 1 97.31 213 ASP B N 1
ATOM 3814 C CA . ASP B 1 213 ? 5.414 -11.602 8.117 1 97.31 213 ASP B CA 1
ATOM 3815 C C . ASP B 1 213 ? 6.438 -10.492 7.883 1 97.31 213 ASP B C 1
ATOM 3817 O O . ASP B 1 213 ? 6.738 -9.719 8.789 1 97.31 213 ASP B O 1
ATOM 3821 N N . THR B 1 214 ? 6.961 -10.469 6.777 1 98 214 THR B N 1
ATOM 3822 C CA . THR B 1 214 ? 7.934 -9.438 6.438 1 98 214 THR B CA 1
ATOM 3823 C C . THR B 1 214 ? 7.301 -8.047 6.512 1 98 214 THR B C 1
ATOM 3825 O O . THR B 1 214 ? 7.914 -7.105 7.016 1 98 214 THR B O 1
ATOM 3828 N N . GLU B 1 215 ? 6.105 -7.906 6.016 1 97.12 215 GLU B N 1
ATOM 3829 C CA . GLU B 1 215 ? 5.391 -6.637 6.047 1 97.12 215 GLU B CA 1
ATOM 3830 C C . GLU B 1 215 ? 5.086 -6.211 7.48 1 97.12 215 GLU B C 1
ATOM 3832 O O . GLU B 1 215 ? 5.234 -5.039 7.832 1 97.12 215 GLU B O 1
ATOM 3837 N N . ILE B 1 216 ? 4.656 -7.133 8.25 1 97.56 216 ILE B N 1
ATOM 3838 C CA . ILE B 1 216 ? 4.375 -6.844 9.656 1 97.56 216 ILE B CA 1
ATOM 3839 C C . ILE B 1 216 ? 5.648 -6.367 10.352 1 97.56 216 ILE B C 1
ATOM 3841 O O . ILE B 1 216 ? 5.625 -5.383 11.094 1 97.56 216 ILE B O 1
ATOM 3845 N N . GLN B 1 217 ? 6.711 -7.039 10.133 1 98 217 GLN B N 1
ATOM 3846 C CA . GLN B 1 217 ? 7.977 -6.66 10.742 1 98 217 GLN B CA 1
ATOM 3847 C C . GLN B 1 217 ? 8.383 -5.246 10.336 1 98 217 GLN B C 1
ATOM 3849 O O . GLN B 1 217 ? 8.852 -4.465 11.172 1 98 217 GLN B O 1
ATOM 3854 N N . ALA B 1 218 ? 8.258 -4.891 9.117 1 97.25 218 ALA B N 1
ATOM 3855 C CA . ALA B 1 218 ? 8.594 -3.551 8.641 1 97.25 218 ALA B CA 1
ATOM 3856 C C . ALA B 1 218 ? 7.758 -2.49 9.344 1 97.25 218 ALA B C 1
ATOM 3858 O O . ALA B 1 218 ? 8.273 -1.443 9.742 1 97.25 218 ALA B O 1
ATOM 3859 N N . LEU B 1 219 ? 6.547 -2.723 9.5 1 96.44 219 LEU B N 1
ATOM 3860 C CA . LEU B 1 219 ? 5.648 -1.789 10.172 1 96.44 219 LEU B CA 1
ATOM 3861 C C . LEU B 1 219 ? 6 -1.664 11.656 1 96.44 219 LEU B C 1
ATOM 3863 O O . LEU B 1 219 ? 5.949 -0.568 12.219 1 96.44 219 LEU B O 1
ATOM 3867 N N . GLU B 1 220 ? 6.297 -2.775 12.227 1 97.38 220 GLU B N 1
ATOM 3868 C CA . GLU B 1 220 ? 6.719 -2.754 13.625 1 97.38 220 GLU B CA 1
ATOM 3869 C C . GLU B 1 220 ? 7.992 -1.928 13.805 1 97.38 220 GLU B C 1
ATOM 3871 O O . GLU B 1 220 ? 8.117 -1.18 14.773 1 97.38 220 GLU B O 1
ATOM 3876 N N . ASP B 1 221 ? 8.883 -2.076 12.945 1 96.75 221 ASP B N 1
ATOM 3877 C CA . ASP B 1 221 ? 10.109 -1.28 12.992 1 96.75 221 ASP B CA 1
ATOM 3878 C C . ASP B 1 221 ? 9.805 0.207 12.836 1 96.75 221 ASP B C 1
ATOM 3880 O O . ASP B 1 221 ? 10.383 1.042 13.539 1 96.75 221 ASP B O 1
ATOM 3884 N N . ASN B 1 222 ? 8.953 0.548 11.938 1 94.88 222 ASN B N 1
ATOM 3885 C CA . ASN B 1 222 ? 8.531 1.935 11.773 1 94.88 222 ASN B CA 1
ATOM 3886 C C . ASN B 1 222 ? 7.883 2.479 13.047 1 94.88 222 ASN B C 1
ATOM 3888 O O . ASN B 1 222 ? 8.156 3.607 13.453 1 94.88 222 ASN B O 1
ATOM 3892 N N . ARG B 1 223 ? 7.031 1.69 13.602 1 94.31 223 ARG B N 1
ATOM 3893 C CA . ARG B 1 223 ? 6.383 2.053 14.859 1 94.31 223 ARG B CA 1
ATOM 3894 C C . ARG B 1 223 ? 7.414 2.375 15.938 1 94.31 223 ARG B C 1
ATOM 3896 O O . ARG B 1 223 ? 7.305 3.395 16.625 1 94.31 223 ARG B O 1
ATOM 3903 N N . LYS B 1 224 ? 8.383 1.513 16.062 1 94.25 224 LYS B N 1
ATOM 3904 C CA . LYS B 1 224 ? 9.461 1.71 17.031 1 94.25 224 LYS B CA 1
ATOM 3905 C C . LYS B 1 224 ? 10.219 3.002 16.75 1 94.25 224 LYS B C 1
ATOM 3907 O O . LYS B 1 224 ? 10.562 3.738 17.672 1 94.25 224 LYS B O 1
ATOM 3912 N N . ASN B 1 225 ? 10.492 3.271 15.523 1 91.44 225 ASN B N 1
ATOM 3913 C CA . ASN B 1 225 ? 11.203 4.488 15.148 1 91.44 225 ASN B CA 1
ATOM 3914 C C . ASN B 1 225 ? 10.422 5.738 15.531 1 91.44 225 ASN B C 1
ATOM 3916 O O . ASN B 1 225 ? 10.992 6.707 16.031 1 91.44 225 ASN B O 1
ATOM 3920 N N . VAL B 1 226 ? 9.172 5.738 15.32 1 88.06 226 VAL B N 1
ATOM 3921 C CA . VAL B 1 226 ? 8.312 6.875 15.648 1 88.06 226 VAL B CA 1
ATOM 3922 C C . VAL B 1 226 ? 8.289 7.082 17.156 1 88.06 226 VAL B C 1
ATOM 3924 O O . VAL B 1 226 ? 8.422 8.211 17.641 1 88.06 226 VAL B O 1
ATOM 3927 N N . ILE B 1 227 ? 8.188 6.016 17.906 1 89.62 227 ILE B N 1
ATOM 3928 C CA . ILE B 1 227 ? 8.164 6.086 19.359 1 89.62 227 ILE B CA 1
ATOM 3929 C C . ILE B 1 227 ? 9.508 6.598 19.875 1 89.62 227 ILE B C 1
ATOM 3931 O O . ILE B 1 227 ? 9.562 7.426 20.781 1 89.62 227 ILE B O 1
ATOM 3935 N N . ALA B 1 228 ? 10.586 6.086 19.266 1 88.06 228 ALA B N 1
ATOM 3936 C CA . ALA B 1 228 ? 11.922 6.535 19.656 1 88.06 228 ALA B CA 1
ATOM 3937 C C . ALA B 1 228 ? 12.102 8.023 19.391 1 88.06 228 ALA B C 1
ATOM 3939 O O . ALA B 1 228 ? 12.688 8.742 20.188 1 88.06 228 ALA B O 1
ATOM 3940 N N . ALA B 1 229 ? 11.602 8.523 18.281 1 81.69 229 ALA B N 1
ATOM 3941 C CA . ALA B 1 229 ? 11.68 9.945 17.953 1 81.69 229 ALA B CA 1
ATOM 3942 C C . ALA B 1 229 ? 10.922 10.797 18.969 1 81.69 229 ALA B C 1
ATOM 3944 O O . ALA B 1 229 ? 11.344 11.906 19.297 1 81.69 229 ALA B O 1
ATOM 3945 N N . LYS B 1 230 ? 9.852 10.305 19.438 1 79.81 230 LYS B N 1
ATOM 3946 C CA . LYS B 1 230 ? 9.055 10.969 20.484 1 79.81 230 LYS B CA 1
ATOM 3947 C C . LYS B 1 230 ? 9.852 11.109 21.766 1 79.81 230 LYS B C 1
ATOM 3949 O O . LYS B 1 230 ? 9.75 12.125 22.469 1 79.81 230 LYS B O 1
ATOM 3954 N N . SER B 1 231 ? 10.711 10.109 22.031 1 80.31 231 SER B N 1
ATOM 3955 C CA . SER B 1 231 ? 11.477 10.094 23.281 1 80.31 231 SER B CA 1
ATOM 3956 C C . SER B 1 231 ? 12.742 10.938 23.172 1 80.31 231 SER B C 1
ATOM 3958 O O . SER B 1 231 ? 13.266 11.414 24.172 1 80.31 231 SER B O 1
ATOM 3960 N N . THR B 1 232 ? 13.367 11.117 21.922 1 79.19 232 THR B N 1
ATOM 3961 C CA . THR B 1 232 ? 14.609 11.852 21.703 1 79.19 232 THR B CA 1
ATOM 3962 C C . THR B 1 232 ? 14.32 13.25 21.172 1 79.19 232 THR B C 1
ATOM 3964 O O . THR B 1 232 ? 15.016 13.727 20.266 1 79.19 232 THR B O 1
ATOM 3967 N N . LYS B 1 233 ? 13.383 13.844 21.719 1 79.06 233 LYS B N 1
ATOM 3968 C CA . LYS B 1 233 ? 12.969 15.172 21.281 1 79.06 233 LYS B CA 1
ATOM 3969 C C . LYS B 1 233 ? 14.07 16.203 21.516 1 79.06 233 LYS B C 1
ATOM 3971 O O . LYS B 1 233 ? 14.805 16.125 22.5 1 79.06 233 LYS B O 1
ATOM 3976 N N . SER B 1 234 ? 14.234 17.094 20.531 1 80.69 234 SER B N 1
ATOM 3977 C CA . SER B 1 234 ? 15.18 18.188 20.703 1 80.69 234 SER B CA 1
ATOM 3978 C C . SER B 1 234 ? 14.734 19.141 21.812 1 80.69 234 SER B C 1
ATOM 3980 O O . SER B 1 234 ? 13.578 19.109 22.234 1 80.69 234 SER B O 1
ATOM 3982 N N . ASN B 1 235 ? 15.648 19.938 22.297 1 84.38 235 ASN B N 1
ATOM 3983 C CA . ASN B 1 235 ? 15.328 20.906 23.328 1 84.38 235 ASN B CA 1
ATOM 3984 C C . ASN B 1 235 ? 14.281 21.906 22.859 1 84.38 235 ASN B C 1
ATOM 3986 O O . ASN B 1 235 ? 13.406 22.312 23.625 1 84.38 235 ASN B O 1
ATOM 3990 N N . LEU B 1 236 ? 14.43 22.219 21.656 1 86 236 LEU B N 1
ATOM 3991 C CA . LEU B 1 236 ? 13.469 23.156 21.094 1 86 236 LEU B CA 1
ATOM 3992 C C . LEU B 1 236 ? 12.055 22.578 21.125 1 86 236 LEU B C 1
ATOM 3994 O O . LEU B 1 236 ? 11.102 23.281 21.469 1 86 236 LEU B O 1
ATOM 3998 N N . PHE B 1 237 ? 11.992 21.391 20.891 1 88.88 237 PHE B N 1
ATOM 3999 C CA . PHE B 1 237 ? 10.664 20.781 20.844 1 88.88 237 PHE B CA 1
ATOM 4000 C C . PHE B 1 237 ? 10.141 20.531 22.25 1 88.88 237 PHE B C 1
ATOM 4002 O O . PHE B 1 237 ? 8.93 20.578 22.484 1 88.88 237 PHE B O 1
ATOM 4009 N N . LYS B 1 238 ? 11.078 20.25 23.109 1 89.62 238 LYS B N 1
ATOM 4010 C CA . LYS B 1 238 ? 10.641 20.125 24.5 1 89.62 238 LYS B CA 1
ATOM 4011 C C . LYS B 1 238 ? 9.945 21.406 24.969 1 89.62 238 LYS B C 1
ATOM 4013 O O . LYS B 1 238 ? 8.953 21.359 25.688 1 89.62 238 LYS B O 1
ATOM 4018 N N . GLU B 1 239 ? 10.492 22.562 24.547 1 93.19 239 GLU B N 1
ATOM 4019 C CA . GLU B 1 239 ? 9.883 23.844 24.859 1 93.19 239 GLU B CA 1
ATOM 4020 C C . GLU B 1 239 ? 8.492 23.969 24.234 1 93.19 239 GLU B C 1
ATOM 4022 O O . GLU B 1 239 ? 7.566 24.469 24.875 1 93.19 239 GLU B O 1
ATOM 4027 N N . CYS B 1 240 ? 8.383 23.5 23.047 1 94 240 CYS B N 1
ATOM 4028 C CA . CYS B 1 240 ? 7.09 23.531 22.375 1 94 240 CYS B CA 1
ATOM 4029 C C . CYS B 1 240 ? 6.062 22.703 23.125 1 94 240 CYS B C 1
ATOM 4031 O O . CYS B 1 240 ? 4.938 23.156 23.359 1 94 240 CYS B O 1
ATOM 4033 N N . LEU B 1 241 ? 6.441 21.578 23.562 1 92.81 241 LEU B N 1
ATOM 4034 C CA . LEU B 1 241 ? 5.531 20.703 24.281 1 92.81 241 LEU B CA 1
ATOM 4035 C C . LEU B 1 241 ? 5.18 21.281 25.641 1 92.81 241 LEU B C 1
ATOM 4037 O O . LEU B 1 241 ? 4.055 21.125 26.109 1 92.81 241 LEU B O 1
ATOM 4041 N N . ARG B 1 242 ? 6.188 21.906 26.266 1 94.56 242 ARG B N 1
ATOM 4042 C CA . ARG B 1 242 ? 5.93 22.562 27.531 1 94.56 242 ARG B CA 1
ATOM 4043 C C . ARG B 1 242 ? 4.867 23.641 27.391 1 94.56 242 ARG B C 1
ATOM 4045 O O . ARG B 1 242 ? 3.9 23.688 28.156 1 94.56 242 ARG B O 1
ATOM 4052 N N . GLU B 1 243 ? 5.027 24.516 26.422 1 95.88 243 GLU B N 1
ATOM 4053 C CA . GLU B 1 243 ? 4.055 25.578 26.203 1 95.88 243 GLU B CA 1
ATOM 4054 C C . GLU B 1 243 ? 2.686 25 25.828 1 95.88 243 GLU B C 1
ATOM 4056 O O . GLU B 1 243 ? 1.655 25.547 26.234 1 95.88 243 GLU B O 1
ATOM 4061 N N . ALA B 1 244 ? 2.76 23.969 25.062 1 95.19 244 ALA B N 1
ATOM 4062 C CA . ALA B 1 244 ? 1.508 23.297 24.734 1 95.19 244 ALA B CA 1
ATOM 4063 C C . ALA B 1 244 ? 0.771 22.844 25.984 1 95.19 244 ALA B C 1
ATOM 4065 O O . ALA B 1 244 ? -0.443 23.031 26.109 1 95.19 244 ALA B O 1
ATOM 4066 N N . SER B 1 245 ? 1.448 22.25 26.906 1 94.69 245 SER B N 1
ATOM 4067 C CA . SER B 1 245 ? 0.837 21.766 28.141 1 94.69 245 SER B CA 1
ATOM 4068 C C . SER B 1 245 ? 0.272 22.906 28.969 1 94.69 245 SER B C 1
ATOM 4070 O O . SER B 1 245 ? -0.76 22.75 29.625 1 94.69 245 SER B O 1
ATOM 4072 N N . ILE B 1 246 ? 0.898 24.031 28.906 1 94.38 246 ILE B N 1
ATOM 4073 C CA . ILE B 1 246 ? 0.513 25.188 29.719 1 94.38 246 ILE B CA 1
ATOM 4074 C C . ILE B 1 246 ? -0.692 25.875 29.094 1 94.38 246 ILE B C 1
ATOM 4076 O O . ILE B 1 246 ? -1.644 26.234 29.781 1 94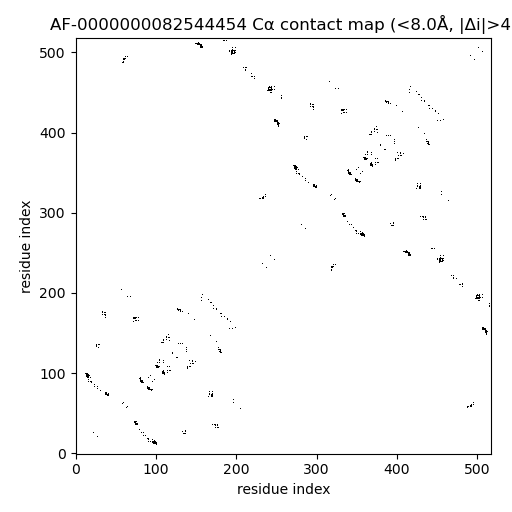.38 246 ILE B O 1
ATOM 4080 N N . LEU B 1 247 ? -0.739 25.938 27.766 1 95.12 247 LEU B N 1
ATOM 4081 C CA . LEU B 1 247 ? -1.669 26.859 27.094 1 95.12 247 LEU B CA 1
ATOM 4082 C C . LEU B 1 247 ? -2.834 26.094 26.484 1 95.12 247 LEU B C 1
ATOM 4084 O O . LEU B 1 247 ? -3.828 26.688 26.078 1 95.12 247 LEU B O 1
ATOM 4088 N N . LYS B 1 248 ? -2.723 24.75 26.422 1 92.75 248 LYS B N 1
ATOM 4089 C CA . LYS B 1 248 ? -3.66 23.938 25.656 1 92.75 248 LYS B CA 1
ATOM 4090 C C . LYS B 1 248 ? -5.098 24.172 26.109 1 92.75 248 LYS B C 1
ATOM 4092 O O . LYS B 1 248 ? -6.031 24.078 25.312 1 92.75 248 LYS B O 1
ATOM 4097 N N . TYR B 1 249 ? -5.316 24.531 27.297 1 91.94 249 TYR B N 1
ATOM 4098 C CA . TYR B 1 249 ? -6.684 24.625 27.797 1 91.94 249 TYR B CA 1
ATOM 4099 C C . TYR B 1 249 ? -7.156 26.078 27.812 1 91.94 249 TYR B C 1
ATOM 4101 O O . TYR B 1 249 ? -8.297 26.359 28.172 1 91.94 249 TYR B O 1
ATOM 4109 N N . GLY B 1 250 ? -6.375 27 27.375 1 94.5 250 GLY B N 1
ATOM 4110 C CA . GLY B 1 250 ? -6.738 28.406 27.391 1 94.5 250 GLY B CA 1
ATOM 4111 C C . GLY B 1 250 ? -6.879 29 26 1 94.5 250 GLY B C 1
ATOM 4112 O O . GLY B 1 250 ? -6.922 28.266 25.016 1 94.5 250 GLY B O 1
ATOM 4113 N N . ASN B 1 251 ? -7.047 30.25 26.031 1 96 251 ASN B N 1
ATOM 4114 C CA . ASN B 1 251 ? -7.074 31 24.781 1 96 251 ASN B CA 1
ATOM 4115 C C . ASN B 1 251 ? -5.688 31.516 24.406 1 96 251 ASN B C 1
ATOM 4117 O O . ASN B 1 251 ? -4.812 31.625 25.266 1 96 251 ASN B O 1
ATOM 4121 N N . ALA B 1 252 ? -5.504 31.734 23.125 1 96.5 252 ALA B N 1
ATOM 4122 C CA . ALA B 1 252 ? -4.211 32.188 22.625 1 96.5 252 ALA B CA 1
ATOM 4123 C C . ALA B 1 252 ? -3.799 33.5 23.281 1 96.5 252 ALA B C 1
ATOM 4125 O O . ALA B 1 252 ? -2.607 33.781 23.406 1 96.5 252 ALA B O 1
ATOM 4126 N N . GLY B 1 253 ? -4.797 34.312 23.703 1 95 253 GLY B N 1
ATOM 4127 C CA . GLY B 1 253 ? -4.492 35.594 24.312 1 95 253 GLY B CA 1
ATOM 4128 C C . GLY B 1 253 ? -4.406 35.531 25.828 1 95 253 GLY B C 1
ATOM 4129 O O . GLY B 1 253 ? -4.254 36.594 26.484 1 95 253 GLY B O 1
ATOM 4130 N N . THR B 1 254 ? -4.465 34.25 26.312 1 89.31 254 THR B N 1
ATOM 4131 C CA . THR B 1 254 ? -4.383 34.125 27.766 1 89.31 254 THR B CA 1
ATOM 4132 C C . THR B 1 254 ? -3.074 34.688 28.297 1 89.31 254 THR B C 1
ATOM 4134 O O . THR B 1 254 ? -1.999 34.375 27.766 1 89.31 254 THR B O 1
ATOM 4137 N N . PHE B 1 255 ? -3.023 35.594 29.188 1 83.88 255 PHE B N 1
ATOM 4138 C CA . PHE B 1 255 ? -1.904 36.219 29.891 1 83.88 255 PHE B CA 1
ATOM 4139 C C . PHE B 1 255 ? -1.288 37.344 29.062 1 83.88 255 PHE B C 1
ATOM 4141 O O . PHE B 1 255 ? -0.31 37.969 29.484 1 83.88 255 PHE B O 1
ATOM 4148 N N . LEU B 1 256 ? -1.83 37.5 27.844 1 90.44 256 LEU B N 1
ATOM 4149 C CA . LEU B 1 256 ? -1.252 38.5 26.969 1 90.44 256 LEU B CA 1
ATOM 4150 C C . LEU B 1 256 ? -1.455 39.906 27.562 1 90.44 256 LEU B C 1
ATOM 4152 O O . LEU B 1 256 ? -0.526 40.719 27.578 1 90.44 256 LEU B O 1
ATOM 4156 N N . LEU B 1 257 ? -2.68 40.156 28.109 1 82 257 LEU B N 1
ATOM 4157 C CA . LEU B 1 257 ? -2.994 41.5 28.625 1 82 257 LEU B CA 1
ATOM 4158 C C . LEU B 1 257 ? -2.705 41.562 30.109 1 82 257 LEU B C 1
ATOM 4160 O O . LEU B 1 257 ? -2.754 42.656 30.703 1 82 257 LEU B O 1
ATOM 4164 N N . TYR B 1 258 ? -2.352 40.469 30.672 1 70.19 258 TYR B N 1
ATOM 4165 C CA . TYR B 1 258 ? -2.137 40.531 32.125 1 70.19 258 TYR B CA 1
ATOM 4166 C C . TYR B 1 258 ? -0.648 40.594 32.438 1 70.19 258 TYR B C 1
ATOM 4168 O O . TYR B 1 258 ? -0.266 40.844 33.594 1 70.19 258 TYR B O 1
ATOM 4176 N N . ARG B 1 259 ? 0.183 40.406 31.594 1 60.62 259 ARG B N 1
ATOM 4177 C CA . ARG B 1 259 ? 1.597 40.469 31.953 1 60.62 259 ARG B CA 1
ATOM 4178 C C . ARG B 1 259 ? 2.121 41.906 31.828 1 60.62 259 ARG B C 1
ATOM 4180 O O . ARG B 1 259 ? 1.683 42.656 30.953 1 60.62 259 ARG B O 1
#

Nearest PDB structures (foldseek):
  7sqc-assembly1_1V  TM=2.259E-01  e=8.303E+00  Chlamydomonas reinhardtii
  7aal-assembly1_B  TM=2.150E-01  e=8.768E+00  Homo sapiens

Sequence (518 aa):
MAQEKEEQVKTPLTLYDILKSWSIDEIEQLNSVLRAGERTLFIAKEDGYDEDSAGETLLFSDKTYTQFMKLLDRGTKIPTPFNNVGEFPKVSPELAPKKEVVNVGDYMVTLKLVPILKHLLSKHKDISATSILRPRVKMYLLNMLCGCIYSMINTKVVNITENLLLNWWTCLKILQFAEFRIQFAFDHLKRVAHAYLGLHVRKEVDITLDKIDTEIQALEDNRKNVIAAKSTKSNLFKECLREASILKYGNAGTFLLYRMAQEKEEQVKTPLTLYDILKSWSIDEIEQLNSVLRAGERTLFIAKEDGYDEDSAGETLLFSDKTYTQFMKLLDRGTKIPTPFNNVGEFPKVSPELAPKKEVVNVGDYMVTLKLVPILKHLLSKHKDISATSILRPRVKMYLLNMLCGCIYSMINTKVVNITENLLLNWWTCLKILQFAEFRIQFAFDHLKRVAHAYLGLHVRKEVDITLDKIDTEIQALEDNRKNVIAAKSTKSNLFKECLREASILKYGNAGTFLLYR

Organism: Quercus lobata (NCBI:txid97700)

Solvent-accessible surface area (backbone atoms only — not comparable to full-atom values): 28253 Å² total; per-residue (Å²): 133,82,79,72,76,73,75,76,76,74,74,75,56,25,48,36,58,54,59,64,70,56,50,71,68,50,52,49,53,47,49,52,41,51,47,58,33,39,58,43,28,61,58,40,63,67,72,58,70,52,71,79,58,64,71,65,81,46,63,46,33,64,65,43,51,52,52,50,53,43,51,43,56,12,34,51,87,65,84,65,40,56,78,45,90,57,101,67,55,45,69,37,57,85,69,29,47,86,39,50,46,43,77,55,87,98,35,53,32,43,66,90,39,43,69,54,50,52,47,45,38,69,74,63,41,70,38,55,69,74,27,88,64,53,70,68,49,49,28,50,53,49,42,52,51,37,50,46,50,50,50,28,50,73,30,45,36,80,69,63,44,71,67,58,50,24,48,48,46,25,52,51,48,26,40,47,73,51,39,31,68,49,62,71,59,50,55,47,48,51,44,44,50,29,14,43,51,29,50,49,40,52,52,51,51,51,51,50,50,50,52,51,51,52,52,44,51,54,49,51,51,49,50,51,50,54,55,49,43,68,72,64,47,33,72,68,44,49,52,12,40,49,34,18,70,70,38,50,87,36,30,53,28,62,64,58,84,74,104,134,80,78,74,74,73,74,74,77,75,73,75,56,24,49,38,58,54,59,62,68,56,50,70,68,51,51,50,53,47,50,52,40,52,47,57,33,39,58,42,28,60,59,42,59,68,71,60,69,52,71,79,58,65,70,60,86,43,63,47,35,64,63,43,50,53,50,49,52,43,53,42,55,13,33,53,86,64,84,66,42,54,78,42,90,58,101,68,56,45,68,36,57,86,70,30,45,86,39,50,45,42,78,56,87,97,36,54,31,43,64,89,38,42,69,54,49,53,48,46,38,70,75,62,42,71,37,55,68,73,28,88,64,54,69,68,50,48,30,51,51,51,43,50,51,36,49,48,50,50,51,28,51,71,30,45,36,81,69,64,44,71,66,58,51,25,50,47,47,25,52,52,48,27,39,47,73,52,40,31,67,49,64,70,60,51,55,46,48,50,45,44,51,29,14,45,51,27,49,49,40,52,52,51,51,52,50,51,50,51,51,48,50,52,52,43,50,53,48,52,52,50,49,50,51,54,54,48,43,66,73,66,46,34,71,69,43,50,51,12,42,50,36,18,69,72,40,50,86,36,31,53,28,62,63,59,83,72,104

Radius of gyration: 46.31 Å; Cα contacts (8 Å, |Δi|>4): 612; chains: 2; bounding box: 82×136×95 Å

pLDDT: mean 84.67, std 16.35, range [32.34, 98.06]

Foldseek 3Di:
DPPPPPPPPPPFDFQQNLVQPDDLVQLVVLVVLQCVLQVLLVVLVPVCPPVVVVPDLCLPPPVVVVNLVSVLSNFDRDDDQFDDSDPGTDGHCVLGPRAGWDDDDPEIEGPVLNVVVNVCCVVPNFQLVPAPHDRVSVRVLVNLLSVLVVVVVPDDLLRDDSNNLRNSSSSVVSVVSSVGNCVVVVVVSVVSSVVNSVVVSVVVVVVVVVVVVVVVVVVVVVVVVVVVCVVPDDPVVVVVVVVCVVPVVHDPCVCVVVD/DPPPPPPPPPPFDFQQNLVQPDDLVQLVVLVVLQCVLQVLQVVLVVVCPPVVVVPDLCQPPPVVVVNLVSVLSNFDRDDDQFDDSDPGTDGHCVLGPRAGWDDDDPEIEGPVLNVVVNVCCVVPNFQLVPAPHDRSSVNVLVNLLSVLVVVVVPDDLLRDDSNNLRNSSSSVVSVVSSVGNDVVVVVVSVVSSVVNSVVVSVVVVVVVVVVVVVVVVVVVVVVVVVVVCVVPDDPVVVVVVVVCVVPVVHDPCVCVVVD

Secondary structure (DSSP, 8-state):
-------------BHHHHHHT--HHHHHHHHHHHHHHHHHHHHHHHTT--GGGGGS--TTSHHHHHHHHHHHHH--PPPPSBS--SSSPPBPTTTS---BEEEETTEEEEGGGHHHHHHHHHHH--TTTT--S-HHHHHHHHHHHHHHHHHHHTSBGGG--HHHHHHHHHHHHHHHHTT---HHHHHHHHHHHHHHHHHHHHHHHHHHHHHHHHHHHHHHHHHHHHHHHHHS--HHHHHHHHHHHHHTTSBTTTTTTT-/-------------BHHHHHHT--HHHHHHHHHHHHHHHHHHHHHHHTT--GGGGGS--TTSHHHHHHHHHHHHH--PPPPSBS--SSSPPBPTTTS---BEEEETTEEEEGGGHHHHHHHHHHH--TTTT--S-HHHHHHHHHHHHHHHHHHHTSBGGG--HHHHHHHHHHHHHHHHTT---HHHHHHHHHHHHHHHHHHHHHHHHHHHHHHHHHHHHHHHHHHHHHHHHHT--HHHHHHHHHHHHHTTSBTTTTTTT-